Protein AF-A0A7C7KV93-F1 (afdb_monomer_lite)

Structure (mmCIF, N/CA/C/O backbone):
data_AF-A0A7C7KV93-F1
#
_entry.id   AF-A0A7C7KV93-F1
#
loop_
_atom_site.group_PDB
_atom_site.id
_atom_site.type_symbol
_atom_site.label_atom_id
_atom_site.label_alt_id
_atom_site.label_comp_id
_atom_site.label_asym_id
_atom_site.label_entity_id
_atom_site.label_seq_id
_atom_site.pdbx_PDB_ins_code
_atom_site.Cartn_x
_atom_site.Cartn_y
_atom_site.Cartn_z
_atom_site.occupancy
_atom_site.B_iso_or_equiv
_atom_site.auth_seq_id
_atom_site.auth_comp_id
_atom_site.auth_asym_id
_atom_site.auth_atom_id
_atom_site.pdbx_PDB_model_num
ATOM 1 N N . SER A 1 1 ? 153.728 17.431 -119.296 1.00 51.25 1 SER A N 1
ATOM 2 C CA . SER A 1 1 ? 154.091 18.858 -119.189 1.00 51.25 1 SER A CA 1
ATOM 3 C C . SER A 1 1 ? 154.817 19.424 -120.416 1.00 51.25 1 SER A C 1
ATOM 5 O O . SER A 1 1 ? 154.856 20.637 -120.533 1.00 51.25 1 SER A O 1
ATOM 7 N N . GLN A 1 2 ? 155.334 18.633 -121.373 1.00 44.97 2 GLN A N 1
ATOM 8 C CA . GLN A 1 2 ? 155.750 19.181 -122.684 1.00 44.97 2 GLN A CA 1
ATOM 9 C C . GLN A 1 2 ? 154.579 19.320 -123.686 1.00 44.97 2 GLN A C 1
ATOM 11 O O . GLN A 1 2 ? 154.542 20.300 -124.421 1.00 44.97 2 GLN A O 1
ATOM 16 N N . SER A 1 3 ? 153.574 18.426 -123.674 1.00 57.97 3 SER A N 1
ATOM 17 C CA . SER A 1 3 ? 152.451 18.476 -124.637 1.00 57.97 3 SER A CA 1
ATOM 18 C C . SER A 1 3 ? 151.425 19.587 -124.379 1.00 57.97 3 SER A C 1
ATOM 20 O O . SER A 1 3 ? 150.885 20.138 -125.330 1.00 57.97 3 SER A O 1
ATOM 22 N N . GLU A 1 4 ? 151.163 19.956 -123.121 1.00 62.19 4 GLU A N 1
ATOM 23 C CA . GLU A 1 4 ? 150.270 21.080 -122.787 1.00 62.19 4 GLU A CA 1
ATOM 24 C C . GLU A 1 4 ? 150.884 22.433 -123.159 1.00 62.19 4 GLU A C 1
ATOM 26 O O . GLU A 1 4 ? 150.181 23.312 -123.656 1.00 62.19 4 GLU A O 1
ATOM 31 N N . THR A 1 5 ? 152.200 22.592 -122.975 1.00 63.78 5 THR A N 1
ATOM 32 C CA . THR A 1 5 ? 152.932 23.784 -123.423 1.00 63.78 5 THR A CA 1
ATOM 33 C C . THR A 1 5 ? 152.937 23.858 -124.948 1.00 63.78 5 THR A C 1
ATOM 35 O O . THR A 1 5 ? 152.640 24.915 -125.492 1.00 63.78 5 THR A O 1
ATOM 38 N N . GLN A 1 6 ? 153.163 22.731 -125.640 1.00 60.72 6 GLN A N 1
ATOM 39 C CA . GLN A 1 6 ? 153.062 22.651 -127.101 1.00 60.72 6 GLN A CA 1
ATOM 40 C C . GLN A 1 6 ? 151.649 23.000 -127.591 1.00 60.72 6 GLN A C 1
ATOM 42 O O . GLN A 1 6 ? 151.513 23.813 -128.496 1.00 60.72 6 GLN A O 1
ATOM 47 N N . ARG A 1 7 ? 150.593 22.465 -126.957 1.00 64.19 7 ARG A N 1
ATOM 48 C CA . ARG A 1 7 ? 149.195 22.807 -127.272 1.00 64.19 7 ARG A CA 1
ATOM 49 C C . ARG A 1 7 ? 148.921 24.296 -127.117 1.00 64.19 7 ARG A C 1
ATOM 51 O O . ARG A 1 7 ? 148.354 24.883 -128.023 1.00 64.19 7 ARG A O 1
ATOM 58 N N . LYS A 1 8 ? 149.373 24.924 -126.024 1.00 66.50 8 LYS A N 1
ATOM 59 C CA . LYS A 1 8 ? 149.236 26.379 -125.842 1.00 66.50 8 LYS A CA 1
ATOM 60 C C . LYS A 1 8 ? 150.007 27.180 -126.892 1.00 66.50 8 LYS A C 1
ATOM 62 O O . LYS A 1 8 ? 149.506 28.204 -127.338 1.00 66.50 8 LYS A O 1
ATOM 67 N N . ILE A 1 9 ? 151.201 26.733 -127.288 1.00 63.94 9 ILE A N 1
ATOM 68 C CA . ILE A 1 9 ? 151.990 27.382 -128.346 1.00 63.94 9 ILE A CA 1
ATOM 69 C C . ILE A 1 9 ? 151.257 27.290 -129.690 1.00 63.94 9 ILE A C 1
ATOM 71 O O . ILE A 1 9 ? 151.090 28.315 -130.347 1.00 63.94 9 ILE A O 1
ATOM 75 N N . VAL A 1 10 ? 150.766 26.103 -130.062 1.00 67.06 10 VAL A N 1
ATOM 76 C CA . VAL A 1 10 ? 149.982 25.892 -131.291 1.00 67.06 10 VAL A CA 1
ATOM 77 C C . VAL A 1 10 ? 148.671 26.678 -131.245 1.00 67.06 10 VAL A C 1
ATOM 79 O O . VAL A 1 10 ? 148.291 27.274 -132.243 1.00 67.06 10 VAL A O 1
ATOM 82 N N . ASP A 1 11 ? 148.011 26.782 -130.090 1.00 65.81 11 ASP A N 1
ATOM 83 C CA . ASP A 1 11 ? 146.785 27.574 -129.951 1.00 65.81 11 ASP A CA 1
ATOM 84 C C . ASP A 1 11 ? 147.005 29.086 -130.080 1.00 65.81 11 ASP A C 1
ATOM 86 O O . ASP A 1 11 ? 146.104 29.782 -130.548 1.00 65.81 11 ASP A O 1
ATOM 90 N N . ILE A 1 12 ? 148.173 29.603 -129.678 1.00 66.25 12 ILE A N 1
ATOM 91 C CA . ILE A 1 12 ? 148.510 31.030 -129.808 1.00 66.25 12 ILE A CA 1
ATOM 92 C C . ILE A 1 12 ? 148.989 31.354 -131.226 1.00 66.25 12 ILE A C 1
ATOM 94 O O . ILE A 1 12 ? 148.558 32.351 -131.799 1.00 66.25 12 ILE A O 1
ATOM 98 N N . LEU A 1 13 ? 149.871 30.528 -131.796 1.00 62.47 13 LEU A N 1
ATOM 99 C CA . LEU A 1 13 ? 150.418 30.745 -133.140 1.00 62.47 13 LEU A CA 1
ATOM 100 C C . LEU A 1 13 ? 149.482 30.254 -134.254 1.00 62.47 13 LEU A C 1
ATOM 102 O O . LEU A 1 13 ? 149.715 30.575 -135.415 1.00 62.47 13 LEU A O 1
ATOM 106 N N . LYS A 1 14 ? 148.436 29.490 -133.903 1.00 60.50 14 LYS A N 1
ATOM 107 C CA . LYS A 1 14 ? 147.488 28.817 -134.812 1.00 60.50 14 LYS A CA 1
ATOM 108 C C . LYS A 1 14 ? 148.167 28.036 -135.940 1.00 60.50 14 LYS A C 1
ATOM 110 O O . LYS A 1 14 ? 147.605 27.872 -137.016 1.00 60.50 14 LYS A O 1
ATOM 115 N N . MET A 1 15 ? 149.379 27.558 -135.679 1.00 61.75 15 MET A N 1
ATOM 116 C CA . MET A 1 15 ? 150.217 26.818 -136.612 1.00 61.75 15 MET A CA 1
ATOM 117 C C . MET A 1 15 ? 151.045 25.810 -135.824 1.00 61.75 15 MET A C 1
ATOM 119 O O . MET A 1 15 ? 151.568 26.123 -134.750 1.00 61.75 15 MET A O 1
ATOM 123 N N . ASP A 1 16 ? 151.160 24.598 -136.351 1.00 64.25 16 ASP A N 1
ATOM 124 C CA . ASP A 1 16 ? 152.037 23.573 -135.809 1.00 64.25 16 ASP A CA 1
ATOM 125 C C . ASP A 1 16 ? 153.468 23.712 -136.372 1.00 64.25 16 ASP A C 1
ATOM 127 O O . ASP A 1 16 ? 153.755 24.516 -137.264 1.00 64.25 16 ASP A O 1
ATOM 131 N N . TYR A 1 17 ? 154.414 22.971 -135.789 1.00 63.56 17 TYR A N 1
ATOM 132 C CA . TYR A 1 17 ? 155.836 23.086 -136.133 1.00 63.56 17 TYR A CA 1
ATOM 133 C C . TYR A 1 17 ? 156.115 22.715 -137.598 1.00 63.56 17 TYR A C 1
ATOM 135 O O . TYR A 1 17 ? 156.949 23.356 -138.242 1.00 63.56 17 TYR A O 1
ATOM 143 N N . GLU A 1 18 ? 155.403 21.719 -138.137 1.00 60.81 18 GLU A N 1
ATOM 144 C CA . GLU A 1 18 ? 155.545 21.321 -139.538 1.00 60.81 18 GLU A CA 1
ATOM 145 C C . GLU A 1 18 ? 154.971 22.369 -140.497 1.00 60.81 18 GLU A C 1
ATOM 147 O O . GLU A 1 18 ? 155.613 22.685 -141.503 1.00 60.81 18 GLU A O 1
ATOM 152 N N . THR A 1 19 ? 153.822 22.969 -140.173 1.00 59.56 19 THR A N 1
ATOM 153 C CA . THR A 1 19 ? 153.239 24.047 -140.983 1.00 59.56 19 THR A CA 1
ATOM 154 C C . THR A 1 19 ? 154.104 25.307 -140.940 1.00 59.56 19 THR A C 1
ATOM 156 O O . THR A 1 19 ? 154.296 25.941 -141.975 1.00 59.56 19 THR A O 1
ATOM 159 N N . PHE A 1 20 ? 154.730 25.631 -139.801 1.00 66.44 20 PHE A N 1
ATOM 160 C CA . PHE A 1 20 ? 155.633 26.784 -139.680 1.00 66.44 20 PHE A CA 1
ATOM 161 C C . PHE A 1 20 ? 156.890 26.673 -140.565 1.00 66.44 20 PHE A C 1
ATOM 163 O O . PHE A 1 20 ? 157.268 27.650 -141.223 1.00 66.44 20 PHE A O 1
ATOM 170 N N . ILE A 1 21 ? 157.522 25.492 -140.623 1.00 61.66 21 ILE A N 1
ATOM 171 C CA . ILE A 1 21 ? 158.670 25.242 -141.516 1.00 61.66 21 ILE A CA 1
ATOM 172 C C . ILE A 1 21 ? 158.243 25.318 -142.987 1.00 61.66 21 ILE A C 1
ATOM 174 O O . ILE A 1 21 ? 158.972 25.872 -143.808 1.00 61.66 21 ILE A O 1
ATOM 178 N N . ALA A 1 22 ? 157.051 24.817 -143.320 1.00 56.72 22 ALA A N 1
ATOM 179 C CA . ALA A 1 22 ? 156.561 24.796 -144.694 1.00 56.72 22 ALA A CA 1
ATOM 180 C C . ALA A 1 22 ? 156.072 26.164 -145.213 1.00 56.72 22 ALA A C 1
ATOM 182 O O . ALA A 1 22 ? 156.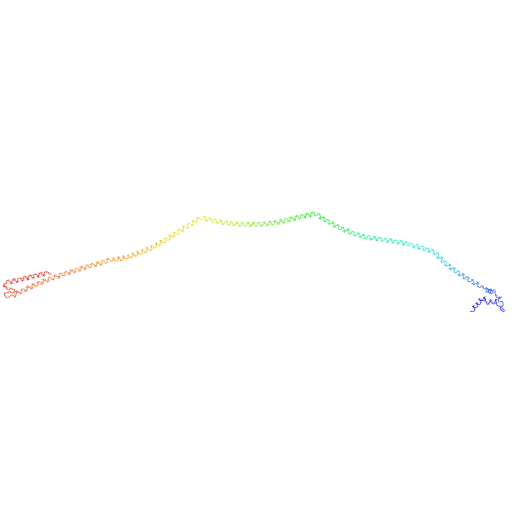078 26.369 -146.428 1.00 56.72 22 ALA A O 1
ATOM 183 N N . SER A 1 23 ? 155.646 27.092 -144.340 1.00 58.41 23 SER A N 1
ATOM 184 C CA . SER A 1 23 ? 154.997 28.345 -144.762 1.00 58.41 23 SER A CA 1
ATOM 185 C C . SER A 1 23 ? 155.761 29.640 -144.457 1.00 58.41 23 SER A C 1
ATOM 187 O O . SER A 1 23 ? 155.551 30.618 -145.172 1.00 58.41 23 SER A O 1
ATOM 189 N N . ALA A 1 24 ? 156.602 29.703 -143.414 1.00 58.97 24 ALA A N 1
ATOM 190 C CA . ALA A 1 24 ? 157.101 30.989 -142.897 1.00 58.97 24 ALA A CA 1
ATOM 191 C C . ALA A 1 24 ? 158.623 31.087 -142.670 1.00 58.97 24 ALA A C 1
ATOM 193 O O . ALA A 1 24 ? 159.131 32.202 -142.539 1.00 58.97 24 ALA A O 1
ATOM 194 N N . PHE A 1 25 ? 159.370 29.975 -142.631 1.00 56.88 25 PHE A N 1
ATOM 195 C CA . PHE A 1 25 ? 160.783 29.991 -142.225 1.00 56.88 25 PHE A CA 1
ATOM 196 C C . PHE A 1 25 ? 161.696 29.214 -143.189 1.00 56.88 25 PHE A C 1
ATOM 198 O O . PHE A 1 25 ? 161.622 27.995 -143.297 1.00 56.88 25 PHE A O 1
ATOM 205 N N . ILE A 1 26 ? 162.593 29.925 -143.883 1.00 53.59 26 ILE A N 1
ATOM 206 C CA . ILE A 1 26 ? 163.478 29.361 -144.917 1.00 53.59 26 ILE A CA 1
ATOM 207 C C . ILE A 1 26 ? 164.856 29.031 -144.313 1.00 53.59 26 ILE A C 1
ATOM 209 O O . ILE A 1 26 ? 165.652 29.932 -144.046 1.00 53.59 26 ILE A O 1
ATOM 213 N N . LEU A 1 27 ? 165.169 27.739 -144.136 1.00 56.03 27 LEU A N 1
ATOM 214 C CA . LEU A 1 27 ? 166.517 27.250 -143.794 1.00 56.03 27 LEU A CA 1
ATOM 215 C C . LEU A 1 27 ? 167.358 26.980 -145.058 1.00 56.03 27 LEU A C 1
ATOM 217 O O . LEU A 1 27 ? 166.878 26.380 -146.023 1.00 56.03 27 LEU A O 1
ATOM 221 N N . GLN A 1 28 ? 168.646 27.350 -145.033 1.00 43.84 28 GLN A N 1
ATOM 222 C CA . GLN A 1 28 ? 169.591 27.063 -146.123 1.00 43.84 28 GLN A CA 1
ATOM 223 C C . GLN A 1 28 ? 169.655 25.554 -146.424 1.00 43.84 28 GLN A C 1
ATOM 225 O O . GLN A 1 28 ? 170.051 24.754 -145.580 1.00 43.84 28 GLN A O 1
ATOM 230 N N . GLY A 1 29 ? 169.267 25.177 -147.649 1.00 55.75 29 GLY A N 1
ATOM 231 C CA . GLY A 1 29 ? 169.298 23.799 -148.154 1.00 55.75 29 GLY A CA 1
ATOM 232 C C . GLY A 1 29 ? 167.970 23.030 -148.108 1.00 55.75 29 GLY A C 1
ATOM 233 O O . GLY A 1 29 ? 167.945 21.879 -148.538 1.00 55.75 29 GLY A O 1
ATOM 234 N N . ARG A 1 30 ? 166.867 23.628 -147.627 1.00 54.91 30 ARG A N 1
ATOM 235 C CA . ARG A 1 30 ? 165.538 22.979 -147.560 1.00 54.91 30 ARG A CA 1
ATOM 236 C C . ARG A 1 30 ? 164.381 23.918 -147.938 1.00 54.91 30 ARG A C 1
ATOM 238 O O . ARG A 1 30 ? 163.443 24.086 -147.174 1.00 54.91 30 ARG A O 1
ATOM 245 N N . ALA A 1 31 ? 164.434 24.525 -149.123 1.00 51.25 31 ALA A N 1
ATOM 246 C CA . ALA A 1 31 ? 163.322 25.336 -149.643 1.00 51.25 31 ALA A CA 1
ATOM 247 C C . ALA A 1 31 ? 162.201 24.502 -150.315 1.00 51.25 31 ALA A C 1
ATOM 249 O O . ALA A 1 31 ? 161.123 25.026 -150.572 1.00 51.25 31 ALA A O 1
ATOM 250 N N . ASP A 1 32 ? 162.429 23.205 -150.567 1.00 53.84 32 ASP A N 1
ATOM 251 C CA . ASP A 1 32 ? 161.562 22.366 -151.417 1.00 53.84 32 ASP A CA 1
ATOM 252 C C . ASP A 1 32 ? 160.612 21.417 -150.648 1.00 53.84 32 ASP A C 1
ATOM 254 O O . ASP A 1 32 ? 160.052 20.482 -151.231 1.00 53.84 32 ASP A O 1
ATOM 258 N N . GLU A 1 33 ? 160.424 21.599 -149.334 1.00 59.78 33 GLU A N 1
ATOM 259 C CA . GLU A 1 33 ? 159.658 20.650 -148.501 1.00 59.78 33 GLU A CA 1
ATOM 260 C C . GLU A 1 33 ? 158.148 20.644 -148.819 1.00 59.78 33 GLU A C 1
ATOM 262 O O . GLU A 1 33 ? 157.515 19.587 -148.807 1.00 59.78 33 GLU A O 1
ATOM 267 N N . PHE A 1 34 ? 157.581 21.781 -149.240 1.00 56.81 34 PHE A N 1
ATOM 268 C CA . PHE A 1 34 ? 156.182 21.874 -149.685 1.00 56.81 34 PHE A CA 1
ATOM 269 C C . PHE A 1 34 ? 155.914 21.085 -150.983 1.00 56.81 34 PHE A C 1
ATOM 271 O O . PHE A 1 34 ? 154.837 20.522 -151.191 1.00 56.81 34 PHE A O 1
ATOM 278 N N . THR A 1 35 ? 156.912 20.987 -151.863 1.00 58.47 35 THR A N 1
ATOM 279 C CA . THR A 1 35 ? 156.774 20.404 -153.206 1.00 58.47 35 THR A CA 1
ATOM 280 C C . THR A 1 35 ? 156.885 18.877 -153.210 1.00 58.47 35 THR A C 1
ATOM 282 O O . THR A 1 35 ? 156.415 18.233 -154.152 1.00 58.47 35 THR A O 1
ATOM 285 N N . ARG A 1 36 ? 157.466 18.283 -152.155 1.00 55.97 36 ARG A N 1
ATOM 286 C CA . ARG A 1 36 ? 157.675 16.829 -152.009 1.00 55.97 36 ARG A CA 1
ATOM 287 C C . ARG A 1 36 ? 156.546 16.079 -151.297 1.00 55.97 36 ARG A C 1
ATOM 289 O O . ARG A 1 36 ? 156.430 14.876 -151.512 1.00 55.97 36 ARG A O 1
ATOM 296 N N . LYS A 1 37 ? 155.714 16.751 -150.494 1.00 58.47 37 LYS A N 1
ATOM 297 C CA . LYS A 1 37 ? 154.623 16.097 -149.744 1.00 58.47 37 LYS A CA 1
ATOM 298 C C . LYS A 1 37 ? 153.500 15.593 -150.665 1.00 58.47 37 LYS A C 1
ATOM 300 O O . LYS A 1 37 ? 153.216 16.213 -151.704 1.00 58.47 37 LYS A O 1
ATOM 305 N N . ALA A 1 38 ? 152.891 14.459 -150.302 1.00 57.69 38 ALA A N 1
ATOM 306 C CA . ALA A 1 38 ? 151.893 13.750 -151.108 1.00 57.69 38 ALA A CA 1
ATOM 307 C C . ALA A 1 38 ? 150.559 14.534 -151.201 1.00 57.69 38 ALA A C 1
ATOM 309 O O . ALA A 1 38 ? 150.267 15.354 -150.330 1.00 57.69 38 ALA A O 1
ATOM 310 N N . PRO A 1 39 ? 149.708 14.315 -152.227 1.00 57.53 39 PRO A N 1
ATOM 311 C CA . PRO A 1 39 ? 148.481 15.101 -152.424 1.00 57.53 39 PRO A CA 1
ATOM 312 C C . PRO A 1 39 ? 147.502 15.096 -151.234 1.00 57.53 39 PRO A C 1
ATOM 314 O O . PRO A 1 39 ? 146.795 16.081 -151.038 1.00 57.53 39 PRO A O 1
ATOM 317 N N . GLY A 1 40 ? 147.462 14.011 -150.448 1.00 61.94 40 GLY A N 1
ATOM 318 C CA . GLY A 1 40 ? 146.656 13.912 -149.222 1.00 61.94 40 GLY A CA 1
ATOM 319 C C . GLY A 1 40 ? 147.182 14.808 -148.100 1.00 61.94 40 GLY A C 1
ATOM 320 O O . GLY A 1 40 ? 146.430 15.623 -147.576 1.00 61.94 40 GLY A O 1
ATOM 321 N N . GLU A 1 41 ? 148.491 14.756 -147.844 1.00 63.50 41 GLU A N 1
ATOM 322 C CA . GLU A 1 41 ? 149.176 15.566 -146.824 1.00 63.50 41 GLU A CA 1
ATOM 323 C C . GLU A 1 41 ? 149.119 17.067 -147.151 1.00 63.50 41 GLU A C 1
ATOM 325 O O . GLU A 1 41 ? 149.014 17.901 -146.260 1.00 63.50 41 GLU A O 1
ATOM 330 N N . ARG A 1 42 ? 149.102 17.450 -148.439 1.00 57.38 42 ARG A N 1
ATOM 331 C CA . ARG A 1 42 ? 148.841 18.852 -148.828 1.00 57.38 42 ARG A CA 1
ATOM 332 C C . ARG A 1 42 ? 147.421 19.297 -148.504 1.00 57.38 42 ARG A C 1
ATOM 334 O O . ARG A 1 42 ? 147.218 20.466 -148.194 1.00 57.38 42 ARG A O 1
ATOM 341 N N . LYS A 1 43 ? 146.439 18.399 -148.622 1.00 60.69 43 LYS A N 1
ATOM 342 C CA . LYS A 1 43 ? 145.039 18.689 -148.289 1.00 60.69 43 LYS A CA 1
ATOM 343 C C . LYS A 1 43 ? 144.847 18.825 -146.781 1.00 60.69 43 LYS A C 1
ATOM 345 O O . LYS A 1 43 ? 144.069 19.678 -146.377 1.00 60.69 43 LYS A O 1
ATOM 350 N N . GLU A 1 44 ? 145.567 18.034 -145.988 1.00 62.53 44 GLU A N 1
ATOM 351 C CA . GLU A 1 44 ? 145.590 18.147 -144.524 1.00 62.53 44 GLU A CA 1
ATOM 352 C C . GLU A 1 44 ? 146.226 19.463 -144.076 1.00 62.53 44 GLU A C 1
ATOM 354 O O . GLU A 1 44 ? 145.539 20.251 -143.435 1.00 62.53 44 GLU A O 1
ATOM 359 N N . VAL A 1 45 ? 147.439 19.787 -144.542 1.00 60.25 45 VAL A N 1
ATOM 360 C CA . VAL A 1 45 ? 148.094 21.071 -144.217 1.00 60.25 45 VAL A CA 1
ATOM 361 C C . VAL A 1 45 ? 147.240 22.270 -144.675 1.00 60.25 45 VAL A C 1
ATOM 363 O O . VAL A 1 45 ? 147.143 23.271 -143.973 1.00 60.25 45 VAL A O 1
ATOM 366 N N . LEU A 1 46 ? 146.543 22.186 -145.819 1.00 59.22 46 LEU A N 1
ATOM 367 C CA . LEU A 1 46 ? 145.586 23.224 -146.248 1.00 59.22 46 LEU A CA 1
ATOM 368 C C . LEU A 1 46 ? 144.309 23.273 -145.393 1.00 59.22 46 LEU A C 1
ATOM 370 O O . LEU A 1 46 ? 143.771 24.359 -145.192 1.00 59.22 46 LEU A O 1
ATOM 374 N N . SER A 1 47 ? 143.805 22.135 -144.911 1.00 61.41 47 SER A N 1
ATOM 375 C CA . SER A 1 47 ? 142.625 22.065 -144.039 1.00 61.41 47 SER A CA 1
ATOM 376 C C . SER A 1 47 ? 142.920 22.623 -142.642 1.00 61.41 47 SER A C 1
ATOM 378 O O . SER A 1 47 ? 142.050 23.275 -142.057 1.00 61.41 47 SER A O 1
ATOM 380 N N . GLU A 1 48 ? 144.151 22.432 -142.156 1.00 60.59 48 GLU A N 1
ATOM 381 C CA . GLU A 1 48 ? 144.678 23.029 -140.924 1.00 60.59 48 GLU A CA 1
ATOM 382 C C . GLU A 1 48 ? 144.903 24.540 -141.078 1.00 60.59 48 GLU A C 1
ATOM 384 O O . GLU A 1 48 ? 144.408 25.310 -140.257 1.00 60.59 48 GLU A O 1
ATOM 389 N N . ILE A 1 49 ? 145.535 25.001 -142.170 1.00 60.88 49 ILE A N 1
ATOM 390 C CA . ILE A 1 49 ? 145.723 26.443 -142.440 1.00 60.88 49 ILE A CA 1
ATOM 391 C C . ILE A 1 49 ? 144.376 27.175 -142.613 1.00 60.88 49 ILE A C 1
ATOM 393 O O . ILE A 1 49 ? 144.249 28.334 -142.219 1.00 60.88 49 ILE A O 1
ATOM 397 N N . LEU A 1 50 ? 143.359 26.524 -143.196 1.00 60.41 50 LEU A N 1
ATOM 398 C CA . LEU A 1 50 ? 142.022 27.104 -143.411 1.00 60.41 50 LEU A CA 1
ATOM 399 C C . LEU A 1 50 ? 141.061 26.929 -142.219 1.00 60.41 50 LEU A C 1
ATOM 401 O O . LEU A 1 50 ? 139.931 27.415 -142.289 1.00 60.41 50 LEU A O 1
ATOM 405 N N . GLY A 1 51 ? 141.472 26.259 -141.134 1.00 60.12 51 GLY A N 1
ATOM 406 C CA . GLY A 1 51 ? 140.673 26.129 -139.909 1.00 60.12 51 GLY A CA 1
ATOM 407 C C . GLY A 1 51 ? 139.345 25.378 -140.082 1.00 60.12 51 GLY A C 1
ATOM 408 O O . GLY A 1 51 ? 138.357 25.703 -139.419 1.00 60.12 51 GLY A O 1
ATOM 409 N N . LEU A 1 52 ? 139.286 24.387 -140.980 1.00 64.56 52 LEU A N 1
ATOM 410 C CA . LEU A 1 52 ? 138.040 23.676 -141.308 1.00 64.56 52 LEU A CA 1
ATOM 411 C C . LEU A 1 52 ? 137.573 22.690 -140.216 1.00 64.56 52 LEU A C 1
ATOM 413 O O . LEU A 1 52 ? 136.410 22.282 -140.224 1.00 64.56 52 LEU A O 1
ATOM 417 N N . GLU A 1 53 ? 138.423 22.368 -139.236 1.00 63.47 53 GLU A N 1
ATOM 418 C CA . GLU A 1 53 ? 138.085 21.528 -138.072 1.00 63.47 53 GLU A CA 1
ATOM 419 C C . GLU A 1 53 ? 136.954 22.123 -137.210 1.00 63.47 53 GLU A C 1
ATOM 421 O O . GLU A 1 53 ? 136.129 21.392 -136.657 1.00 63.47 53 GLU A O 1
ATOM 426 N N . HIS A 1 54 ? 136.843 23.457 -137.152 1.00 63.81 54 HIS A N 1
ATOM 427 C CA . HIS A 1 54 ? 135.799 24.143 -136.381 1.00 63.81 54 HIS A CA 1
ATOM 428 C C . HIS A 1 54 ? 134.383 23.831 -136.900 1.00 63.81 54 HIS A C 1
ATOM 430 O O . HIS A 1 54 ? 133.431 23.740 -136.123 1.00 63.81 54 HIS A O 1
ATOM 436 N N . TYR A 1 55 ? 134.233 23.596 -138.208 1.00 68.12 55 TYR A N 1
ATOM 437 C CA . TYR A 1 55 ? 132.939 23.266 -138.809 1.00 68.12 55 TYR A CA 1
ATOM 438 C C . TYR A 1 55 ? 132.485 21.834 -138.495 1.00 68.12 55 TYR A C 1
ATOM 440 O O . TYR A 1 55 ? 131.281 21.593 -138.398 1.00 68.12 55 TYR A O 1
ATOM 448 N N . GLN A 1 56 ? 133.413 20.892 -138.288 1.00 65.62 56 GLN A N 1
ATOM 449 C CA . GLN A 1 56 ? 133.065 19.543 -137.824 1.00 65.62 56 GLN A CA 1
ATOM 450 C C . GLN A 1 56 ? 132.566 19.563 -136.374 1.00 65.62 56 GLN A C 1
ATOM 452 O O . GLN A 1 56 ? 131.524 18.976 -136.090 1.00 65.62 56 GLN A O 1
ATOM 457 N N . GLN A 1 57 ? 133.227 20.315 -135.488 1.00 71.75 57 GLN A N 1
ATOM 458 C CA . GLN A 1 57 ? 132.794 20.467 -134.091 1.00 71.75 57 GLN A CA 1
ATOM 459 C C . GLN A 1 57 ? 131.421 21.145 -133.974 1.00 71.75 57 GLN A C 1
ATOM 461 O O . GLN A 1 57 ? 130.567 20.701 -133.206 1.00 71.75 57 GLN A O 1
ATOM 466 N N . LEU A 1 58 ? 131.165 22.189 -134.773 1.00 72.81 58 LEU A N 1
ATOM 467 C CA . LEU A 1 58 ? 129.847 22.834 -134.830 1.00 72.81 58 LEU A CA 1
ATOM 468 C C . LEU A 1 58 ? 128.748 21.873 -135.317 1.00 72.81 58 LEU A C 1
ATOM 470 O O . LEU A 1 58 ? 127.622 21.935 -134.825 1.00 72.81 58 LEU A O 1
ATOM 474 N N . ALA A 1 59 ? 129.059 20.963 -136.246 1.00 73.00 59 ALA A N 1
ATOM 475 C CA . ALA A 1 59 ? 128.111 19.956 -136.723 1.00 73.00 59 ALA A CA 1
ATOM 476 C C . ALA A 1 59 ? 127.803 18.878 -135.667 1.00 73.00 59 ALA A C 1
ATOM 478 O O . ALA A 1 59 ? 126.661 18.420 -135.576 1.00 73.00 59 ALA A O 1
ATOM 479 N N . GLU A 1 60 ? 128.789 18.485 -134.857 1.00 75.56 60 GLU A N 1
ATOM 480 C CA . GLU A 1 60 ? 128.587 17.568 -133.727 1.00 75.56 60 GLU A CA 1
ATOM 481 C C . GLU A 1 60 ? 127.727 18.208 -132.632 1.00 75.56 60 GLU A C 1
ATOM 483 O O . GLU A 1 60 ? 126.709 17.626 -132.256 1.00 75.56 60 GLU A O 1
ATOM 488 N N . LEU A 1 61 ? 128.039 19.444 -132.221 1.00 74.25 61 LEU A N 1
ATOM 489 C CA . LEU A 1 61 ? 127.224 20.209 -131.267 1.00 74.25 61 LEU A CA 1
ATOM 490 C C . LEU A 1 61 ? 125.782 20.391 -131.759 1.00 74.25 61 LEU A C 1
ATOM 492 O O . LEU A 1 61 ? 124.836 20.229 -130.989 1.00 74.25 61 LEU A O 1
ATOM 496 N N . ALA A 1 62 ? 125.589 20.677 -133.050 1.00 73.69 62 ALA A N 1
ATOM 497 C CA . ALA A 1 62 ? 124.256 20.792 -133.636 1.00 73.69 62 ALA A CA 1
ATOM 498 C C . ALA A 1 62 ? 123.475 19.466 -133.580 1.00 73.69 62 ALA A C 1
ATOM 500 O O . ALA A 1 62 ? 122.281 19.476 -133.275 1.00 73.69 62 ALA A O 1
ATOM 501 N N . ARG A 1 63 ? 124.129 18.320 -133.825 1.00 76.06 63 ARG A N 1
ATOM 502 C CA . ARG A 1 63 ? 123.503 16.989 -133.697 1.00 76.06 63 ARG A CA 1
ATOM 503 C C . ARG A 1 63 ? 123.177 16.639 -132.250 1.00 76.06 63 ARG A C 1
ATOM 505 O O . ARG A 1 63 ? 122.147 16.020 -131.993 1.00 76.06 63 ARG A O 1
ATOM 512 N N . GLU A 1 64 ? 124.029 17.028 -131.312 1.00 77.69 64 GLU A N 1
ATOM 513 C CA . GLU A 1 64 ? 123.821 16.771 -129.889 1.00 77.69 64 GLU A CA 1
ATOM 514 C C . GLU A 1 64 ? 122.667 17.618 -129.334 1.00 77.69 64 GLU A C 1
ATOM 516 O O . GLU A 1 64 ? 121.761 17.073 -128.701 1.00 77.69 64 GLU A O 1
ATOM 521 N N . HIS A 1 65 ? 122.591 18.903 -129.701 1.00 75.94 65 HIS A N 1
ATOM 522 C CA . HIS A 1 65 ? 121.422 19.748 -129.433 1.00 75.94 65 HIS A CA 1
ATOM 523 C C . HIS A 1 65 ? 120.152 19.219 -130.105 1.00 75.94 65 HIS A C 1
ATOM 525 O O . HIS A 1 65 ? 119.101 19.175 -129.469 1.00 75.94 65 HIS A O 1
ATOM 531 N N . GLN A 1 66 ? 120.231 18.758 -131.358 1.00 81.00 66 GLN A N 1
ATOM 532 C CA . GLN A 1 66 ? 119.093 18.133 -132.037 1.00 81.00 66 GLN A CA 1
ATOM 533 C C . GLN A 1 66 ? 118.594 16.905 -131.265 1.00 81.00 66 GLN A C 1
ATOM 535 O O . GLN A 1 66 ? 117.386 16.722 -131.116 1.00 81.00 66 GLN A O 1
ATOM 540 N N . ARG A 1 67 ? 119.507 16.072 -130.753 1.00 80.31 67 ARG A N 1
ATOM 541 C CA . ARG A 1 67 ? 119.165 14.875 -129.980 1.00 80.31 67 ARG A CA 1
ATOM 542 C C . ARG A 1 67 ? 118.540 15.225 -128.629 1.00 80.31 67 ARG A C 1
ATOM 544 O O . ARG A 1 67 ? 117.511 14.649 -128.294 1.00 80.31 67 ARG A O 1
ATOM 551 N N . GLN A 1 68 ? 119.094 16.199 -127.907 1.00 82.44 68 GLN A N 1
ATOM 552 C CA . GLN A 1 68 ? 118.527 16.694 -126.647 1.00 82.44 68 GLN A CA 1
ATOM 553 C C . GLN A 1 68 ? 117.138 17.312 -126.848 1.00 82.44 68 GLN A C 1
ATOM 555 O O . GLN A 1 68 ? 116.207 16.987 -126.117 1.00 82.44 68 GLN A O 1
ATOM 560 N N . CYS A 1 69 ? 116.958 18.150 -127.875 1.00 78.44 69 CYS A N 1
ATOM 561 C CA . CYS A 1 69 ? 115.646 18.690 -128.222 1.00 78.44 69 CYS A CA 1
ATOM 562 C C . CYS A 1 69 ? 114.660 17.573 -128.590 1.00 78.44 69 CYS A C 1
ATOM 564 O O . CYS A 1 69 ? 113.516 17.617 -128.149 1.00 78.44 69 CYS A O 1
ATOM 566 N N . ALA A 1 70 ? 115.090 16.550 -129.336 1.00 80.00 70 ALA A N 1
ATOM 567 C CA . ALA A 1 70 ? 114.239 15.412 -129.682 1.00 80.00 70 ALA A CA 1
ATOM 568 C C . ALA A 1 70 ? 113.843 14.563 -128.459 1.00 80.00 70 ALA A C 1
ATOM 570 O O . ALA A 1 70 ? 112.714 14.079 -128.389 1.00 80.00 70 ALA A O 1
ATOM 571 N N . GLU A 1 71 ? 114.735 14.384 -127.482 1.00 83.88 71 GLU A N 1
ATOM 572 C CA . GLU A 1 71 ? 114.422 13.696 -126.223 1.00 83.88 71 GLU A CA 1
ATOM 573 C C . GLU A 1 71 ? 113.450 14.504 -125.354 1.00 83.88 71 GLU A C 1
ATOM 575 O O . GLU A 1 71 ? 112.476 13.935 -124.859 1.00 83.88 71 GLU A O 1
ATOM 580 N N . SER A 1 72 ? 113.647 15.821 -125.241 1.00 80.38 72 SER A N 1
ATOM 581 C CA . SER A 1 72 ? 112.723 16.724 -124.542 1.00 80.38 72 SER A CA 1
ATOM 582 C C . SER A 1 72 ? 111.341 16.752 -125.193 1.00 80.38 72 SER A C 1
ATOM 584 O O . SER A 1 72 ? 110.337 16.680 -124.489 1.00 80.38 72 SER A O 1
ATOM 586 N N . VAL A 1 73 ? 111.272 16.779 -126.530 1.00 83.62 73 VAL A N 1
ATOM 587 C CA . VAL A 1 73 ? 110.003 16.674 -127.270 1.00 83.62 73 VAL A CA 1
ATOM 588 C C . VAL A 1 73 ? 109.306 15.355 -126.941 1.00 83.62 73 VAL A C 1
ATOM 590 O O . VAL A 1 73 ? 108.147 15.374 -126.557 1.00 83.62 73 VAL A O 1
ATOM 593 N N . ARG A 1 74 ? 110.017 14.219 -126.954 1.00 84.88 74 ARG A N 1
ATOM 594 C CA . ARG A 1 74 ? 109.438 12.912 -126.585 1.00 84.88 74 ARG A CA 1
ATOM 595 C C . ARG A 1 74 ? 109.022 12.795 -125.115 1.00 84.88 74 ARG A C 1
ATOM 597 O O . ARG A 1 74 ? 108.227 11.916 -124.779 1.00 84.88 74 ARG A O 1
ATOM 604 N N . ALA A 1 75 ? 109.631 13.559 -124.210 1.00 85.31 75 ALA A N 1
ATOM 605 C CA . ALA A 1 75 ? 109.234 13.600 -122.803 1.00 85.31 75 ALA A CA 1
ATOM 606 C C . ALA A 1 75 ? 107.949 14.420 -122.634 1.00 85.31 75 ALA A C 1
ATOM 608 O O . ALA A 1 75 ? 106.987 13.919 -122.061 1.00 85.31 75 ALA A O 1
ATOM 609 N N . LEU A 1 76 ? 107.904 15.612 -123.236 1.00 82.31 76 LEU A N 1
ATOM 610 C CA . LEU A 1 76 ? 106.718 16.467 -123.249 1.00 82.31 76 LEU A CA 1
ATOM 611 C C . LEU A 1 76 ? 105.541 15.798 -123.967 1.00 82.31 76 LEU A C 1
ATOM 613 O O . LEU A 1 76 ? 104.429 15.848 -123.468 1.00 82.31 76 LEU A O 1
ATOM 617 N N . GLU A 1 77 ? 105.769 15.103 -125.083 1.00 86.81 77 GLU A N 1
ATOM 618 C CA . GLU A 1 77 ? 104.728 14.327 -125.772 1.00 86.81 77 GLU A CA 1
ATOM 619 C C . GLU A 1 77 ? 104.156 13.209 -124.886 1.00 86.81 77 GLU A C 1
ATOM 621 O O . GLU A 1 77 ? 102.965 12.922 -124.962 1.00 86.81 77 GLU A O 1
ATOM 626 N N . ARG A 1 78 ? 104.972 12.595 -124.014 1.00 84.56 78 ARG A N 1
ATOM 627 C CA . ARG A 1 78 ? 104.498 11.596 -123.042 1.00 84.56 78 ARG A CA 1
ATOM 628 C C . ARG A 1 78 ? 103.695 12.224 -121.907 1.00 84.56 78 ARG A C 1
ATOM 630 O O . ARG A 1 78 ? 102.674 11.661 -121.534 1.00 84.56 78 ARG A O 1
ATOM 637 N N . GLU A 1 79 ? 104.134 13.363 -121.377 1.00 83.62 79 GLU A N 1
ATOM 638 C CA . GLU A 1 79 ? 103.377 14.106 -120.360 1.00 83.62 79 GLU A CA 1
ATOM 639 C C . GLU A 1 79 ? 102.044 14.610 -120.919 1.00 83.62 79 GLU A C 1
ATOM 641 O O . GLU A 1 79 ? 101.012 14.454 -120.276 1.00 83.62 79 GLU A O 1
ATOM 646 N N . VAL A 1 80 ? 102.041 15.136 -122.148 1.00 82.12 80 VAL A N 1
ATOM 647 C CA . VAL A 1 80 ? 100.814 15.530 -122.850 1.00 82.12 80 VAL A CA 1
ATOM 648 C C . VAL A 1 80 ? 99.907 14.321 -123.049 1.00 82.12 80 VAL A C 1
ATOM 650 O O . VAL A 1 80 ? 98.732 14.416 -122.730 1.00 82.12 80 VAL A O 1
ATOM 653 N N . ALA A 1 81 ? 100.435 13.165 -123.467 1.00 83.50 81 ALA A N 1
ATOM 654 C CA . ALA A 1 81 ? 99.629 11.954 -123.612 1.00 83.50 81 ALA A CA 1
ATOM 655 C C . ALA A 1 81 ? 99.011 11.476 -122.282 1.00 83.50 81 ALA A C 1
ATOM 657 O O . ALA A 1 81 ? 97.864 11.042 -122.274 1.00 83.50 81 ALA A O 1
ATOM 658 N N . GLN A 1 82 ? 99.734 11.582 -121.161 1.00 83.44 82 GLN A N 1
ATOM 659 C CA . GLN A 1 82 ? 99.203 11.260 -119.828 1.00 83.44 82 GLN A CA 1
ATOM 660 C C . GLN A 1 82 ? 98.117 12.247 -119.392 1.00 83.44 82 GLN A C 1
ATOM 662 O O . GLN A 1 82 ? 97.069 11.836 -118.901 1.00 83.44 82 GLN A O 1
ATOM 667 N N . ILE A 1 83 ? 98.340 13.545 -119.610 1.00 78.62 83 ILE A N 1
ATOM 668 C CA . ILE A 1 83 ? 97.349 14.586 -119.321 1.00 78.62 83 ILE A CA 1
ATOM 669 C C . ILE A 1 83 ? 96.111 14.398 -120.207 1.00 78.62 83 ILE A C 1
ATOM 671 O O . ILE A 1 83 ? 94.993 14.516 -119.716 1.00 78.62 83 ILE A O 1
ATOM 675 N N . ASP A 1 84 ? 96.281 14.060 -121.484 1.00 82.44 84 ASP A N 1
ATOM 676 C CA . ASP A 1 84 ? 95.179 13.784 -122.408 1.00 82.44 84 ASP A CA 1
ATOM 677 C C . ASP A 1 84 ? 94.394 12.525 -122.001 1.00 82.44 84 ASP A C 1
ATOM 679 O O . ASP A 1 84 ? 93.166 12.516 -122.100 1.00 82.44 84 ASP A O 1
ATOM 683 N N . GLU A 1 85 ? 95.062 11.487 -121.484 1.00 81.81 85 GLU A N 1
ATOM 684 C CA . GLU A 1 85 ? 94.418 10.292 -120.920 1.00 81.81 85 GLU A CA 1
ATOM 685 C C . GLU A 1 85 ? 93.596 10.643 -119.663 1.00 81.81 85 GLU A C 1
ATOM 687 O O . GLU A 1 85 ? 92.416 10.294 -119.568 1.00 81.81 85 GLU A O 1
ATOM 692 N N . GLU A 1 86 ? 94.152 11.432 -118.739 1.00 78.94 86 GLU A N 1
ATOM 693 C CA . GLU A 1 86 ? 93.438 11.923 -117.550 1.00 78.94 86 GLU A CA 1
ATOM 694 C C . GLU A 1 86 ? 92.271 12.867 -117.898 1.00 78.94 86 GLU A C 1
ATOM 696 O O . GLU A 1 86 ? 91.197 12.788 -117.290 1.00 78.94 86 GLU A O 1
ATOM 701 N N . ILE A 1 87 ? 92.431 13.723 -118.914 1.00 76.94 87 ILE A N 1
ATOM 702 C CA . ILE A 1 87 ? 91.350 14.553 -119.464 1.00 76.94 87 ILE A CA 1
ATOM 703 C C . ILE A 1 87 ? 90.282 13.669 -120.119 1.00 76.94 87 ILE A C 1
ATOM 705 O O . ILE A 1 87 ? 89.092 13.962 -119.977 1.00 76.94 87 ILE A O 1
ATOM 709 N N . GLY A 1 88 ? 90.661 12.564 -120.767 1.00 79.88 88 GLY A N 1
ATOM 710 C CA . GLY A 1 88 ? 89.728 11.551 -121.266 1.00 79.88 88 GLY A CA 1
ATOM 711 C C . GLY A 1 88 ? 88.817 11.009 -120.156 1.00 79.88 88 GLY A C 1
ATOM 712 O O . GLY A 1 88 ? 87.592 10.946 -120.320 1.00 79.88 88 GLY A O 1
ATOM 713 N N . HIS A 1 89 ? 89.390 10.737 -118.979 1.00 81.50 89 HIS A N 1
ATOM 714 C CA . HIS A 1 89 ? 88.657 10.283 -117.790 1.00 81.50 89 HIS A CA 1
ATOM 715 C C . HIS A 1 89 ? 87.822 11.370 -117.095 1.00 81.50 89 HIS A C 1
ATOM 717 O O . HIS A 1 89 ? 86.965 11.043 -116.271 1.00 81.50 89 HIS A O 1
ATOM 723 N N . ARG A 1 90 ? 87.988 12.658 -117.429 1.00 80.50 90 ARG A N 1
ATOM 724 C CA . ARG A 1 90 ? 87.178 13.754 -116.861 1.00 80.50 90 ARG A CA 1
ATOM 725 C C . ARG A 1 90 ? 85.681 13.498 -117.017 1.00 80.50 90 ARG A C 1
ATOM 727 O O . ARG A 1 90 ? 84.920 13.696 -116.074 1.00 80.50 90 ARG A O 1
ATOM 734 N N . SER A 1 91 ? 85.270 13.013 -118.187 1.00 78.25 91 SER A N 1
ATOM 735 C CA . SER A 1 91 ? 83.868 12.686 -118.467 1.00 78.25 91 SER A CA 1
ATOM 736 C C . SER A 1 91 ? 83.335 11.552 -117.576 1.00 78.25 91 SER A C 1
ATOM 738 O O . SER A 1 91 ? 82.192 11.608 -117.117 1.00 78.25 91 SER A O 1
ATOM 740 N N . GLU A 1 92 ? 84.172 10.559 -117.257 1.00 81.50 92 GLU A N 1
ATOM 741 C CA . GLU A 1 92 ? 83.836 9.452 -116.359 1.00 81.50 92 GLU A CA 1
ATOM 742 C C . GLU A 1 92 ? 83.738 9.911 -114.900 1.00 81.50 92 GLU A C 1
ATOM 744 O O . GLU A 1 92 ? 82.810 9.512 -114.192 1.00 81.50 92 GLU A O 1
ATOM 749 N N . TYR A 1 93 ? 84.654 10.773 -114.444 1.00 80.62 93 TYR A N 1
ATOM 750 C CA . TYR A 1 93 ? 84.612 11.349 -113.097 1.00 80.62 93 TYR A CA 1
ATOM 751 C C . TYR A 1 93 ? 83.408 12.272 -112.904 1.00 80.62 93 TYR A C 1
ATOM 753 O O . TYR A 1 93 ? 82.699 12.130 -111.909 1.00 80.62 93 TYR A O 1
ATOM 761 N N . GLU A 1 94 ? 83.108 13.136 -113.878 1.00 83.56 94 GLU A N 1
ATOM 762 C CA . GLU A 1 94 ? 81.893 13.960 -113.872 1.00 83.56 94 GLU A CA 1
ATOM 763 C C . GLU A 1 94 ? 80.627 13.081 -113.879 1.00 83.56 94 GLU A C 1
ATOM 765 O O . GLU A 1 94 ? 79.639 13.394 -113.210 1.00 83.56 94 GLU A O 1
ATOM 770 N N . GLY A 1 95 ? 80.654 11.941 -114.580 1.00 85.44 95 GLY A N 1
ATOM 771 C CA . GLY A 1 95 ? 79.594 10.934 -114.534 1.00 85.44 95 GLY A CA 1
ATOM 772 C C . GLY A 1 95 ? 79.420 10.315 -113.143 1.00 85.44 95 GLY A C 1
ATOM 773 O O . GLY A 1 95 ? 78.303 10.269 -112.624 1.00 85.44 95 GLY A O 1
ATOM 774 N N . ARG A 1 96 ? 80.514 9.883 -112.503 1.00 84.44 96 ARG A N 1
ATOM 775 C CA . ARG A 1 96 ? 80.503 9.307 -111.145 1.00 84.44 96 ARG A CA 1
ATOM 776 C C . ARG A 1 96 ? 80.054 10.317 -110.092 1.00 84.44 96 ARG A C 1
ATOM 778 O O . ARG A 1 96 ? 79.265 9.954 -109.224 1.00 84.44 96 ARG A O 1
ATOM 785 N N . GLU A 1 97 ? 80.496 11.569 -110.183 1.00 87.12 97 GLU A N 1
ATOM 786 C CA . GLU A 1 97 ? 80.063 12.645 -109.288 1.00 87.12 97 GLU A CA 1
ATOM 787 C C . GLU A 1 97 ? 78.556 12.891 -109.419 1.00 87.12 97 GLU A C 1
ATOM 789 O O . GLU A 1 97 ? 77.855 12.948 -108.409 1.00 87.12 97 GLU A O 1
ATOM 794 N N . ARG A 1 98 ? 78.024 12.951 -110.649 1.00 87.69 98 ARG A N 1
ATOM 795 C CA . ARG A 1 98 ? 76.574 13.087 -110.875 1.00 87.69 98 ARG A CA 1
ATOM 796 C C . ARG A 1 98 ? 75.792 11.919 -110.279 1.00 87.69 98 ARG A C 1
ATOM 798 O O . ARG A 1 98 ? 74.770 12.152 -109.636 1.00 87.69 98 ARG A O 1
ATOM 805 N N . VAL A 1 99 ? 76.268 10.684 -110.458 1.00 89.38 99 VAL A N 1
ATOM 806 C CA . VAL A 1 99 ? 75.618 9.490 -109.892 1.00 89.38 99 VAL A CA 1
ATOM 807 C C . VAL A 1 99 ? 75.648 9.529 -108.364 1.00 89.38 99 VAL A C 1
ATOM 809 O O . VAL A 1 99 ? 74.594 9.414 -107.743 1.00 89.38 99 VAL A O 1
ATOM 812 N N . LEU A 1 100 ? 76.807 9.762 -107.748 1.00 88.44 100 LEU A N 1
ATOM 813 C CA . LEU A 1 100 ? 76.938 9.835 -106.288 1.00 88.44 100 LEU A CA 1
ATOM 814 C C . LEU A 1 100 ? 76.114 10.977 -105.692 1.00 88.44 100 LEU A C 1
ATOM 816 O O . LEU A 1 100 ? 75.463 10.790 -104.668 1.00 88.44 100 LEU A O 1
ATOM 820 N N . LYS A 1 101 ? 76.079 12.137 -106.354 1.00 92.12 101 LYS A N 1
ATOM 821 C CA . LYS A 1 101 ? 75.247 13.267 -105.936 1.00 92.12 101 LYS A CA 1
ATOM 822 C C . LYS A 1 101 ? 73.762 12.927 -106.022 1.00 92.12 101 LYS A C 1
ATOM 824 O O . LYS A 1 101 ? 73.034 13.186 -105.074 1.00 92.12 101 LYS A O 1
ATOM 829 N N . SER A 1 102 ? 73.327 12.263 -107.095 1.00 88.69 102 SER A N 1
ATOM 830 C CA . SER A 1 102 ? 71.939 11.799 -107.209 1.00 88.69 102 SER A CA 1
ATOM 831 C C . SER A 1 102 ? 71.569 10.775 -106.127 1.00 88.69 102 SER A C 1
ATOM 833 O O . SER A 1 102 ? 70.478 10.849 -105.569 1.00 88.69 102 SER A O 1
ATOM 835 N N . GLN A 1 103 ? 72.492 9.873 -105.770 1.00 91.44 103 GLN A N 1
ATOM 836 C CA . GLN A 1 103 ? 72.306 8.900 -104.690 1.00 91.44 103 GLN A CA 1
ATOM 837 C C . GLN A 1 103 ? 72.271 9.573 -103.314 1.00 91.44 103 GLN A C 1
ATOM 839 O O . GLN A 1 103 ? 71.448 9.205 -102.479 1.00 91.44 103 GLN A O 1
ATOM 844 N N . TYR A 1 104 ? 73.128 10.568 -103.077 1.00 91.44 104 TYR A N 1
ATOM 845 C CA . TYR A 1 104 ? 73.111 11.372 -101.856 1.00 91.44 104 TYR A CA 1
ATOM 846 C C . TYR A 1 104 ? 71.794 12.136 -101.722 1.00 91.44 104 TYR A C 1
ATOM 848 O O . TYR A 1 104 ? 71.160 12.060 -100.676 1.00 91.44 104 TYR A O 1
ATOM 856 N N . ASP A 1 105 ? 71.340 12.802 -102.785 1.00 92.00 105 ASP A N 1
ATOM 857 C CA . ASP A 1 105 ? 70.074 13.537 -102.787 1.00 92.00 105 ASP A CA 1
ATOM 858 C C . ASP A 1 105 ? 68.879 12.594 -102.565 1.00 92.00 105 ASP A C 1
ATOM 860 O O . ASP A 1 105 ? 67.930 12.941 -101.858 1.00 92.00 105 ASP A O 1
ATOM 864 N N . GLU A 1 106 ? 68.915 11.380 -103.124 1.00 92.00 106 GLU A N 1
ATOM 865 C CA . GLU A 1 106 ? 67.897 10.360 -102.867 1.00 92.00 106 GLU A CA 1
ATOM 866 C C . GLU A 1 106 ? 67.914 9.890 -101.405 1.00 92.00 106 GLU A C 1
ATOM 868 O O . GLU A 1 106 ? 66.860 9.824 -100.766 1.00 92.00 106 GLU A O 1
ATOM 873 N N . LEU A 1 107 ? 69.092 9.590 -100.851 1.00 90.25 107 LEU A N 1
ATOM 874 C CA . LEU A 1 107 ? 69.243 9.189 -99.451 1.00 90.25 107 LEU A CA 1
ATOM 875 C C . LEU A 1 107 ? 68.841 10.311 -98.492 1.00 90.25 107 LEU A C 1
ATOM 877 O O . LEU A 1 107 ? 68.166 10.036 -97.502 1.00 90.25 107 LEU A O 1
ATOM 881 N N . GLN A 1 108 ? 69.178 11.561 -98.807 1.00 91.81 108 GLN A N 1
ATOM 882 C CA . GLN A 1 108 ? 68.789 12.730 -98.026 1.00 91.81 108 GLN A CA 1
ATOM 883 C C . GLN A 1 108 ? 67.265 12.879 -98.003 1.00 91.81 108 GLN A C 1
ATOM 885 O O . GLN A 1 108 ? 66.680 12.963 -96.929 1.00 91.81 108 GLN A O 1
ATOM 890 N N . ARG A 1 109 ? 66.590 12.763 -99.157 1.00 92.06 109 ARG A N 1
ATOM 891 C CA . ARG A 1 109 ? 65.114 12.762 -99.216 1.00 92.06 109 ARG A CA 1
ATOM 892 C C . ARG A 1 109 ? 64.500 11.614 -98.410 1.00 92.06 109 ARG A C 1
ATOM 894 O O . ARG A 1 109 ? 63.464 11.787 -97.766 1.00 92.06 109 ARG A O 1
ATOM 901 N N . ARG A 1 110 ? 65.116 10.426 -98.428 1.00 92.62 110 ARG A N 1
ATOM 902 C CA . ARG A 1 110 ? 64.673 9.289 -97.600 1.00 92.62 110 ARG A CA 1
ATOM 903 C C . ARG A 1 110 ? 64.865 9.566 -96.106 1.00 92.62 110 ARG A C 1
ATOM 905 O O . ARG A 1 110 ? 63.992 9.211 -95.324 1.00 92.62 110 ARG A O 1
ATOM 912 N N . LEU A 1 111 ? 65.959 10.209 -95.702 1.00 91.12 111 LEU A N 1
ATOM 913 C CA . LEU A 1 111 ? 66.176 10.610 -94.310 1.00 91.12 111 LEU A CA 1
ATOM 914 C C . LEU A 1 111 ? 65.163 11.665 -93.863 1.00 91.12 111 LEU A C 1
ATOM 916 O O . LEU A 1 111 ? 64.571 11.494 -92.801 1.00 91.12 111 LEU A O 1
ATOM 920 N N . ASP A 1 112 ? 64.906 12.682 -94.684 1.00 92.50 112 ASP A N 1
ATOM 921 C CA . ASP A 1 112 ? 63.953 13.750 -94.366 1.00 92.50 112 ASP A CA 1
ATOM 922 C C . ASP A 1 112 ? 62.524 13.188 -94.225 1.00 92.50 112 ASP A C 1
ATOM 924 O O . ASP A 1 112 ? 61.838 13.443 -93.236 1.00 92.50 112 ASP A O 1
ATOM 928 N N . THR A 1 113 ? 62.097 12.314 -95.146 1.00 92.94 113 THR A N 1
ATOM 929 C CA . THR A 1 113 ? 60.779 11.648 -95.060 1.00 92.94 113 THR A CA 1
ATOM 930 C C . THR A 1 113 ? 60.656 10.721 -93.848 1.00 92.94 113 THR A C 1
ATOM 932 O O . THR A 1 113 ? 59.605 10.677 -93.200 1.00 92.94 113 THR A O 1
ATOM 935 N N . MET A 1 114 ? 61.721 9.993 -93.497 1.00 88.75 114 MET A N 1
ATOM 936 C CA . MET A 1 114 ? 61.739 9.161 -92.291 1.00 88.75 114 MET A CA 1
ATOM 937 C C . MET A 1 114 ? 61.733 10.016 -91.020 1.00 88.75 114 MET A C 1
ATOM 939 O O . MET A 1 114 ? 61.011 9.680 -90.081 1.00 88.75 114 MET A O 1
ATOM 943 N N . ALA A 1 115 ? 62.456 11.137 -90.992 1.00 90.12 115 ALA A N 1
ATOM 944 C CA . ALA A 1 115 ? 62.445 12.085 -89.881 1.00 90.12 115 ALA A CA 1
ATOM 945 C C . ALA A 1 115 ? 61.040 12.666 -89.650 1.00 90.12 115 ALA A C 1
ATOM 947 O O . ALA A 1 115 ? 60.533 12.580 -88.531 1.00 90.12 115 ALA A O 1
ATOM 948 N N . GLU A 1 116 ? 60.355 13.119 -90.707 1.00 92.44 116 GLU A N 1
ATOM 949 C CA . GLU A 1 116 ? 58.957 13.566 -90.616 1.00 92.44 116 GLU A CA 1
ATOM 950 C C . GLU A 1 116 ? 58.029 12.461 -90.087 1.00 92.44 116 GLU A C 1
ATOM 952 O O . GLU A 1 116 ? 57.111 12.719 -89.305 1.00 92.44 116 GLU A O 1
ATOM 957 N N . SER A 1 117 ? 58.246 11.209 -90.506 1.00 91.06 117 SER A N 1
ATOM 958 C CA . SER A 1 117 ? 57.449 10.077 -90.022 1.00 91.06 117 SER A CA 1
ATOM 959 C C . SER A 1 117 ? 57.661 9.821 -88.524 1.00 91.06 117 SER A C 1
ATOM 961 O O . SER A 1 117 ? 56.699 9.548 -87.805 1.00 91.06 117 SER A O 1
ATOM 963 N N . VAL A 1 118 ? 58.894 9.975 -88.028 1.00 93.00 118 VAL A N 1
ATOM 964 C CA . VAL A 1 118 ? 59.232 9.828 -86.606 1.00 93.00 118 VAL A CA 1
ATOM 965 C C . VAL A 1 118 ? 58.612 10.953 -85.784 1.00 93.00 118 VAL A C 1
ATOM 967 O O . VAL A 1 118 ? 58.083 10.676 -84.708 1.00 93.00 118 VAL A O 1
ATOM 970 N N . GLU A 1 119 ? 58.625 12.194 -86.272 1.00 92.00 119 GLU A N 1
ATOM 971 C CA . GLU A 1 119 ? 57.954 13.313 -85.601 1.00 92.00 119 GLU A CA 1
ATOM 972 C C . GLU A 1 119 ? 56.443 13.078 -85.499 1.00 92.00 119 GLU A C 1
ATOM 974 O O . GLU A 1 119 ? 55.899 13.103 -84.393 1.00 92.00 119 GLU A O 1
ATOM 979 N N . LYS A 1 120 ? 55.783 12.692 -86.601 1.00 93.62 120 LYS A N 1
ATOM 980 C CA . LYS A 1 120 ? 54.348 12.344 -86.603 1.00 93.62 120 LYS A CA 1
ATOM 981 C C . LYS A 1 120 ? 54.022 11.196 -85.643 1.00 93.62 120 LYS A C 1
ATOM 983 O O . LYS A 1 120 ? 53.011 11.231 -84.939 1.00 93.62 120 LYS A O 1
ATOM 988 N N . LEU A 1 121 ? 54.871 10.167 -85.581 1.00 92.06 121 LEU A N 1
ATOM 989 C CA . LEU A 1 121 ? 54.694 9.052 -84.646 1.00 92.06 121 LEU A CA 1
ATOM 990 C C . LEU A 1 121 ? 54.909 9.479 -83.189 1.00 92.06 121 LEU A C 1
ATOM 992 O O . LEU A 1 121 ? 54.158 9.038 -82.318 1.00 92.06 121 LEU A O 1
ATOM 996 N N . ARG A 1 122 ? 55.880 10.356 -82.907 1.00 92.62 122 ARG A N 1
ATOM 997 C CA . ARG A 1 122 ? 56.105 10.918 -81.565 1.00 92.62 122 ARG A CA 1
ATOM 998 C C . ARG A 1 122 ? 54.918 11.755 -81.103 1.00 92.62 122 ARG A C 1
ATOM 1000 O O . ARG A 1 122 ? 54.447 11.551 -79.985 1.00 92.62 122 ARG A O 1
ATOM 1007 N N . GLU A 1 123 ? 54.388 12.620 -81.965 1.00 93.31 123 GLU A N 1
ATOM 1008 C CA . GLU A 1 123 ? 53.160 13.374 -81.693 1.00 93.31 123 GLU A CA 1
ATOM 1009 C C . GLU A 1 123 ? 51.987 12.433 -81.406 1.00 93.31 123 GLU A C 1
ATOM 1011 O O . GLU A 1 123 ? 51.253 12.618 -80.432 1.00 93.31 123 GLU A O 1
ATOM 1016 N N . ARG A 1 124 ? 51.839 11.364 -82.200 1.00 93.44 124 ARG A N 1
ATOM 1017 C CA . ARG A 1 124 ? 50.774 10.380 -81.991 1.00 93.44 124 ARG A CA 1
ATOM 1018 C C . ARG A 1 124 ? 50.920 9.629 -80.668 1.00 93.44 124 ARG A C 1
ATOM 1020 O O . ARG A 1 124 ? 49.916 9.400 -79.994 1.00 93.44 124 ARG A O 1
ATOM 1027 N N . ILE A 1 125 ? 52.140 9.263 -80.276 1.00 94.12 125 ILE A N 1
ATOM 1028 C CA . ILE A 1 125 ? 52.415 8.632 -78.978 1.00 94.12 125 ILE A CA 1
ATOM 1029 C C . ILE A 1 125 ? 52.064 9.590 -77.838 1.00 94.12 125 ILE A C 1
ATOM 1031 O O . ILE A 1 125 ? 51.384 9.172 -76.903 1.00 94.12 125 ILE A O 1
ATOM 1035 N N . ALA A 1 126 ? 52.455 10.865 -77.929 1.00 93.00 126 ALA A N 1
ATOM 1036 C CA . ALA A 1 126 ? 52.124 11.869 -76.919 1.00 93.00 126 ALA A CA 1
ATOM 1037 C C . ALA A 1 126 ? 50.601 12.047 -76.772 1.00 93.00 126 ALA A C 1
ATOM 1039 O O . ALA A 1 126 ? 50.079 12.016 -75.656 1.00 93.00 126 ALA A O 1
ATOM 1040 N N . GLN A 1 127 ? 49.865 12.119 -77.889 1.00 94.25 127 GLN A N 1
ATOM 1041 C CA . GLN A 1 127 ? 48.397 12.167 -77.883 1.00 94.25 127 GLN A CA 1
ATOM 1042 C C . GLN A 1 127 ? 47.776 10.932 -77.215 1.00 94.25 127 GLN A C 1
ATOM 1044 O O . GLN A 1 127 ? 46.858 11.055 -76.405 1.00 94.25 127 GLN A O 1
ATOM 1049 N N . LEU A 1 128 ? 48.273 9.730 -77.530 1.00 94.31 128 LEU A N 1
ATOM 1050 C CA . LEU A 1 128 ? 47.775 8.486 -76.933 1.00 94.31 128 LEU A CA 1
ATOM 1051 C C . LEU A 1 128 ? 48.098 8.393 -75.436 1.00 94.31 128 LEU A C 1
ATOM 1053 O O . LEU A 1 128 ? 47.274 7.900 -74.665 1.00 94.31 128 LEU A O 1
ATOM 1057 N N . GLN A 1 129 ? 49.263 8.883 -75.007 1.00 93.75 129 GLN A N 1
ATOM 1058 C CA . GLN A 1 129 ? 49.636 8.954 -73.593 1.00 93.75 129 GLN A CA 1
ATOM 1059 C C . GLN A 1 129 ? 48.729 9.917 -72.823 1.00 93.75 129 GLN A C 1
ATOM 1061 O O . GLN A 1 129 ? 48.217 9.541 -71.768 1.00 93.75 129 GLN A O 1
ATOM 1066 N N . GLN A 1 130 ? 48.453 11.102 -73.375 1.00 94.25 130 GLN A N 1
ATOM 1067 C CA . GLN A 1 130 ? 47.515 12.058 -72.785 1.00 94.25 130 GLN A CA 1
ATOM 1068 C C . GLN A 1 130 ? 46.096 11.477 -72.707 1.00 94.25 130 GLN A C 1
ATOM 1070 O O . GLN A 1 130 ? 45.445 11.561 -71.667 1.00 94.25 130 GLN A O 1
ATOM 1075 N N . ALA A 1 131 ? 45.622 10.824 -73.773 1.00 92.81 131 ALA A N 1
ATOM 1076 C CA . ALA A 1 131 ? 44.321 10.158 -73.773 1.00 92.81 131 ALA A CA 1
ATOM 1077 C C . ALA A 1 131 ? 44.248 9.045 -72.714 1.00 92.81 131 ALA A C 1
ATOM 1079 O O . ALA A 1 131 ? 43.246 8.921 -72.012 1.00 92.81 131 ALA A O 1
ATOM 1080 N N . ARG A 1 132 ? 45.323 8.264 -72.543 1.00 95.25 132 ARG A N 1
ATOM 1081 C CA . ARG A 1 132 ? 45.402 7.215 -71.517 1.00 95.25 132 ARG A CA 1
ATOM 1082 C C . ARG A 1 132 ? 45.367 7.788 -70.101 1.00 95.25 132 ARG A C 1
ATOM 1084 O O . ARG A 1 132 ? 44.661 7.235 -69.261 1.00 95.25 132 ARG A O 1
ATOM 1091 N N . GLN A 1 133 ? 46.088 8.879 -69.842 1.00 93.81 133 GLN A N 1
ATOM 1092 C CA . GLN A 1 133 ? 46.018 9.591 -68.562 1.00 93.81 133 GLN A CA 1
ATOM 1093 C C . GLN A 1 133 ? 44.596 10.095 -68.300 1.00 93.81 133 GLN A C 1
ATOM 1095 O O . GLN A 1 133 ? 44.051 9.853 -67.228 1.00 93.81 133 GLN A O 1
ATOM 1100 N N . ARG A 1 134 ? 43.942 10.672 -69.315 1.00 94.81 134 ARG A N 1
ATOM 1101 C CA . ARG A 1 134 ? 42.561 11.148 -69.200 1.00 94.81 134 ARG A CA 1
ATOM 1102 C C . ARG A 1 134 ? 41.570 10.030 -68.875 1.00 94.81 134 ARG A C 1
ATOM 1104 O O . ARG A 1 134 ? 40.667 10.229 -68.070 1.00 94.81 134 ARG A O 1
ATOM 1111 N N . VAL A 1 135 ? 41.736 8.852 -69.476 1.00 95.69 135 VAL A N 1
ATOM 1112 C CA . VAL A 1 135 ? 40.918 7.669 -69.158 1.00 95.69 135 VAL A CA 1
ATOM 1113 C C . VAL A 1 135 ? 41.150 7.208 -67.717 1.00 95.69 135 VAL A C 1
ATOM 1115 O O . VAL A 1 135 ? 40.189 6.850 -67.043 1.00 95.69 135 VAL A O 1
ATOM 1118 N N . ALA A 1 136 ? 42.392 7.236 -67.226 1.00 94.75 136 ALA A N 1
ATOM 1119 C CA . ALA A 1 136 ? 42.692 6.891 -65.836 1.00 94.75 136 ALA A CA 1
ATOM 1120 C C . ALA A 1 136 ? 42.022 7.867 -64.851 1.00 94.75 136 ALA A C 1
ATOM 1122 O O . ALA A 1 136 ? 41.306 7.416 -63.961 1.00 94.75 136 ALA A O 1
ATOM 1123 N N . GLU A 1 137 ? 42.155 9.180 -65.077 1.00 95.19 137 GLU A N 1
ATOM 1124 C CA . GLU A 1 137 ? 41.491 10.225 -64.278 1.00 95.19 137 GLU A CA 1
ATOM 1125 C C . GLU A 1 137 ? 39.965 10.050 -64.256 1.00 95.19 137 GLU A C 1
ATOM 1127 O O . GLU A 1 137 ? 39.336 10.099 -63.198 1.00 95.19 137 GLU A O 1
ATOM 1132 N N . LEU A 1 138 ? 39.352 9.819 -65.423 1.00 95.38 138 LEU A N 1
ATOM 1133 C CA . LEU A 1 138 ? 37.906 9.621 -65.527 1.00 95.38 138 LEU A CA 1
ATOM 1134 C C . LEU A 1 138 ? 37.451 8.345 -64.813 1.00 95.38 138 LEU A C 1
ATOM 1136 O O . LEU A 1 138 ? 36.406 8.353 -64.169 1.00 95.38 138 LEU A O 1
ATOM 1140 N N . ASN A 1 139 ? 38.226 7.262 -64.884 1.00 95.62 139 ASN A N 1
ATOM 1141 C CA . ASN A 1 139 ? 37.905 6.032 -64.163 1.00 95.62 139 ASN A CA 1
ATOM 1142 C C . ASN A 1 139 ? 37.965 6.237 -62.647 1.00 95.62 139 ASN A C 1
ATOM 1144 O O . ASN A 1 139 ? 37.063 5.783 -61.943 1.00 95.62 139 ASN A O 1
ATOM 1148 N N . GLU A 1 140 ? 38.968 6.955 -62.139 1.00 95.12 140 GLU A N 1
ATOM 1149 C CA . GLU A 1 140 ? 39.038 7.306 -60.717 1.00 95.12 140 GLU A CA 1
ATOM 1150 C C . GLU A 1 140 ? 37.813 8.126 -60.291 1.00 95.12 140 GLU A C 1
ATOM 1152 O O . GLU A 1 140 ? 37.152 7.768 -59.312 1.00 95.12 140 GLU A O 1
ATOM 1157 N N . GLN A 1 141 ? 37.433 9.140 -61.075 1.00 96.25 141 GLN A N 1
ATOM 1158 C CA . GLN A 1 141 ? 36.231 9.945 -60.824 1.00 96.25 141 GLN A CA 1
ATOM 1159 C C . GLN A 1 141 ? 34.951 9.100 -60.835 1.00 96.25 141 GLN A C 1
ATOM 1161 O O . GLN A 1 141 ? 34.127 9.226 -59.930 1.00 96.25 141 GLN A O 1
ATOM 1166 N N . ILE A 1 142 ? 34.796 8.197 -61.809 1.00 96.31 142 ILE A N 1
ATOM 1167 C CA . ILE A 1 142 ? 33.652 7.278 -61.878 1.00 96.31 142 ILE A CA 1
ATOM 1168 C C . ILE A 1 142 ? 33.591 6.413 -60.618 1.00 96.31 142 ILE A C 1
ATOM 1170 O O . ILE A 1 142 ? 32.522 6.284 -60.023 1.00 96.31 142 ILE A O 1
ATOM 1174 N N . THR A 1 143 ? 34.719 5.848 -60.175 1.00 96.38 143 THR A N 1
ATOM 1175 C CA . THR A 1 143 ? 34.727 5.009 -58.968 1.00 96.38 143 THR A CA 1
ATOM 1176 C C . THR A 1 143 ? 34.404 5.798 -57.699 1.00 96.38 143 THR A C 1
ATOM 1178 O O . THR A 1 143 ? 33.709 5.279 -56.824 1.00 96.38 143 THR A O 1
ATOM 1181 N N . ALA A 1 144 ? 34.858 7.051 -57.595 1.00 95.44 144 ALA A N 1
ATOM 1182 C CA . ALA A 1 144 ? 34.529 7.930 -56.477 1.00 95.44 144 ALA A CA 1
ATOM 1183 C C . ALA A 1 144 ? 33.023 8.233 -56.438 1.00 95.44 144 ALA A C 1
ATOM 1185 O O . ALA A 1 144 ? 32.372 7.971 -55.426 1.00 95.44 144 ALA A O 1
ATOM 1186 N N . VAL A 1 145 ? 32.448 8.660 -57.567 1.00 95.94 145 VAL A N 1
ATOM 1187 C CA . VAL A 1 145 ? 31.010 8.954 -57.686 1.00 95.94 145 VAL A CA 1
ATOM 1188 C C . VAL A 1 145 ? 30.158 7.709 -57.426 1.00 95.94 145 VAL A C 1
ATOM 1190 O O . VAL A 1 145 ? 29.126 7.795 -56.767 1.00 95.94 145 VAL A O 1
ATOM 1193 N N . GLN A 1 146 ? 30.583 6.528 -57.884 1.00 96.50 146 GLN A N 1
ATOM 1194 C CA . GLN A 1 146 ? 29.879 5.273 -57.601 1.00 96.50 146 GLN A CA 1
ATOM 1195 C C . GLN A 1 146 ? 29.839 4.956 -56.101 1.00 96.50 146 GLN A C 1
ATOM 1197 O O . GLN A 1 146 ? 28.789 4.570 -55.589 1.00 96.50 146 GLN A O 1
ATOM 1202 N N . ARG A 1 147 ? 30.948 5.163 -55.377 1.00 95.56 147 ARG A N 1
ATOM 1203 C CA . ARG A 1 147 ? 30.992 4.964 -53.918 1.00 95.56 147 ARG A CA 1
ATOM 1204 C C . ARG A 1 147 ? 30.066 5.929 -53.184 1.00 95.56 147 ARG A C 1
ATOM 1206 O O . ARG A 1 147 ? 29.362 5.507 -52.269 1.00 95.56 147 ARG A O 1
ATOM 1213 N N . GLU A 1 148 ? 30.054 7.198 -53.583 1.00 96.38 148 GLU A N 1
ATOM 1214 C CA . GLU A 1 148 ? 29.147 8.203 -53.015 1.00 96.38 148 GLU A CA 1
ATOM 1215 C C . GLU A 1 148 ? 27.682 7.849 -53.281 1.00 96.38 148 GLU A C 1
ATOM 1217 O O . GLU A 1 148 ? 26.850 7.891 -52.375 1.00 96.38 148 GLU A O 1
ATOM 1222 N N . LEU A 1 149 ? 27.369 7.416 -54.502 1.00 96.50 149 LEU A N 1
ATOM 1223 C CA . LEU A 1 149 ? 26.026 7.012 -54.896 1.00 96.50 149 LEU A CA 1
ATOM 1224 C C . LEU A 1 149 ? 25.547 5.782 -54.111 1.00 96.50 149 LEU A C 1
ATOM 1226 O O . LEU A 1 149 ? 24.406 5.754 -53.647 1.00 96.50 149 LEU A O 1
ATOM 1230 N N . ASP A 1 150 ? 26.411 4.789 -53.897 1.00 96.19 150 ASP A N 1
ATOM 1231 C CA . ASP A 1 150 ? 26.092 3.623 -53.070 1.00 96.19 150 ASP A CA 1
ATOM 1232 C C . ASP A 1 150 ? 25.906 3.989 -51.591 1.00 96.19 150 ASP A C 1
ATOM 1234 O O . ASP A 1 150 ? 25.014 3.449 -50.929 1.00 96.19 150 ASP A O 1
ATOM 1238 N N . ALA A 1 151 ? 26.703 4.924 -51.065 1.00 95.50 151 ALA A N 1
ATOM 1239 C CA . ALA A 1 151 ? 26.531 5.438 -49.709 1.00 95.50 151 ALA A CA 1
ATOM 1240 C C . ALA A 1 151 ? 25.177 6.150 -49.548 1.00 95.50 151 ALA A C 1
ATOM 1242 O O . ALA A 1 151 ? 24.424 5.834 -48.623 1.00 95.50 151 ALA A O 1
ATOM 1243 N N . LEU A 1 152 ? 24.822 7.030 -50.489 1.00 95.56 152 LEU A N 1
ATOM 1244 C CA . LEU A 1 152 ? 23.537 7.733 -50.502 1.00 95.56 152 LEU A CA 1
ATOM 1245 C C . LEU A 1 152 ? 22.353 6.770 -50.644 1.00 95.56 152 LEU A C 1
ATOM 1247 O O . LEU A 1 152 ? 21.357 6.918 -49.941 1.00 95.56 152 LEU A O 1
ATOM 1251 N N . ARG A 1 153 ? 22.463 5.736 -51.487 1.00 96.81 153 ARG A N 1
ATOM 1252 C CA . ARG A 1 153 ? 21.431 4.690 -51.607 1.00 96.81 153 ARG A CA 1
ATOM 1253 C C . ARG A 1 153 ? 21.217 3.937 -50.299 1.00 96.81 153 ARG A C 1
ATOM 1255 O O . ARG A 1 153 ? 20.077 3.678 -49.916 1.00 96.81 153 ARG A O 1
ATOM 1262 N N . ARG A 1 154 ? 22.300 3.588 -49.595 1.00 95.81 154 ARG A N 1
ATOM 1263 C CA . ARG A 1 154 ? 22.202 2.938 -48.280 1.00 95.81 154 ARG A CA 1
ATOM 1264 C C . ARG A 1 154 ? 21.508 3.849 -47.276 1.00 95.81 154 ARG A C 1
ATOM 1266 O O . ARG A 1 154 ? 20.609 3.377 -46.585 1.00 95.81 154 ARG A O 1
ATOM 1273 N N . GLN A 1 155 ? 21.874 5.127 -47.234 1.00 96.50 155 GLN A N 1
ATOM 1274 C CA . GLN A 1 155 ? 21.239 6.101 -46.350 1.00 96.50 155 GLN A CA 1
ATOM 1275 C C . GLN A 1 155 ? 19.743 6.255 -46.656 1.00 96.50 155 GLN A C 1
ATOM 1277 O O . GLN A 1 155 ? 18.928 6.092 -45.752 1.00 96.50 155 GLN A O 1
ATOM 1282 N N . ALA A 1 156 ? 19.370 6.431 -47.927 1.00 96.00 156 ALA A N 1
ATOM 1283 C CA . ALA A 1 156 ? 17.970 6.512 -48.343 1.00 96.00 156 ALA A CA 1
ATOM 1284 C C . ALA A 1 156 ? 17.169 5.279 -47.892 1.00 96.00 156 ALA A C 1
ATOM 1286 O O . ALA A 1 156 ? 16.106 5.418 -47.295 1.00 96.00 156 ALA A O 1
ATOM 1287 N N . SER A 1 157 ? 17.722 4.072 -48.061 1.00 96.25 157 SER A N 1
ATOM 1288 C CA . SER A 1 157 ? 17.053 2.841 -47.615 1.00 96.25 157 SER A CA 1
ATOM 1289 C C . SER A 1 157 ? 16.880 2.748 -46.089 1.00 96.25 157 SER A C 1
ATOM 1291 O O . SER A 1 157 ? 15.924 2.141 -45.602 1.00 96.25 157 SER A O 1
ATOM 1293 N N . GLN A 1 158 ? 17.799 3.327 -45.309 1.00 96.38 158 GLN A N 1
ATOM 1294 C CA . GLN A 1 158 ? 17.689 3.382 -43.848 1.00 96.38 158 GLN A CA 1
ATOM 1295 C C . GLN A 1 158 ? 16.622 4.389 -43.421 1.00 96.38 158 GLN A C 1
ATOM 1297 O O . GLN A 1 158 ? 15.803 4.080 -42.551 1.00 96.38 158 GLN A O 1
ATOM 1302 N N . ASP A 1 159 ? 16.607 5.558 -44.056 1.00 95.00 159 ASP A N 1
ATOM 1303 C CA . ASP A 1 159 ? 15.626 6.603 -43.791 1.00 95.00 159 ASP A CA 1
ATOM 1304 C C . ASP A 1 159 ? 14.214 6.150 -44.182 1.00 95.00 159 ASP A C 1
ATOM 1306 O O . ASP A 1 159 ? 13.288 6.325 -43.394 1.00 95.00 159 ASP A O 1
ATOM 1310 N N . GLU A 1 160 ? 14.043 5.456 -45.310 1.00 96.50 160 GLU A N 1
ATOM 1311 C CA . GLU A 1 160 ? 12.767 4.848 -45.712 1.00 96.50 160 GLU A CA 1
ATOM 1312 C C . GLU A 1 160 ? 12.244 3.859 -44.663 1.00 96.50 160 GLU A C 1
ATOM 1314 O O . GLU A 1 160 ? 11.086 3.943 -44.247 1.00 96.50 160 GLU A O 1
ATOM 1319 N N . ARG A 1 161 ? 13.106 2.968 -44.153 1.00 95.62 161 ARG A N 1
ATOM 1320 C CA . ARG A 1 161 ? 12.733 2.038 -43.070 1.00 95.62 161 ARG A CA 1
ATOM 1321 C C . ARG A 1 161 ? 12.336 2.781 -41.797 1.00 95.62 161 ARG A C 1
ATOM 1323 O O . ARG A 1 161 ? 11.384 2.386 -41.123 1.00 95.62 161 ARG A O 1
ATOM 1330 N N . ARG A 1 162 ? 13.056 3.850 -41.449 1.00 95.62 162 ARG A N 1
ATOM 1331 C CA . ARG A 1 162 ? 12.753 4.672 -40.271 1.00 95.62 162 ARG A CA 1
ATOM 1332 C C . ARG A 1 162 ? 11.420 5.399 -40.431 1.00 95.62 162 ARG A C 1
ATOM 1334 O O . ARG A 1 162 ? 10.631 5.427 -39.488 1.00 95.62 162 ARG A O 1
ATOM 1341 N N . VAL A 1 163 ? 11.148 5.942 -41.615 1.00 96.25 163 VAL A N 1
ATOM 1342 C CA . VAL A 1 163 ? 9.863 6.563 -41.952 1.00 96.25 163 VAL A CA 1
ATOM 1343 C C . VAL A 1 163 ? 8.736 5.542 -41.833 1.00 96.25 163 VAL A C 1
ATOM 1345 O O . VAL A 1 163 ? 7.744 5.834 -41.172 1.00 96.25 163 VAL A O 1
ATOM 1348 N N . GLU A 1 164 ? 8.900 4.328 -42.363 1.00 95.94 164 GLU A N 1
ATOM 1349 C CA . GLU A 1 164 ? 7.886 3.273 -42.256 1.00 95.94 164 GLU A CA 1
ATOM 1350 C C . GLU A 1 164 ? 7.593 2.904 -40.787 1.00 95.94 164 GLU A C 1
ATOM 1352 O O . GLU A 1 164 ? 6.436 2.768 -40.382 1.00 95.94 164 GLU A O 1
ATOM 1357 N N . GLN A 1 165 ? 8.628 2.788 -39.949 1.00 95.44 165 GLN A N 1
ATOM 1358 C CA . GLN A 1 165 ? 8.470 2.530 -38.512 1.00 95.44 165 GLN A CA 1
ATOM 1359 C C . GLN A 1 165 ? 7.725 3.665 -37.798 1.00 95.44 165 GLN A C 1
ATOM 1361 O O . GLN A 1 165 ? 6.806 3.408 -37.016 1.00 95.44 165 GLN A O 1
ATOM 1366 N N . LEU A 1 166 ? 8.088 4.918 -38.080 1.00 94.38 166 LEU A N 1
ATOM 1367 C CA . LEU A 1 166 ? 7.428 6.089 -37.504 1.00 94.38 166 LEU A CA 1
ATOM 1368 C C . LEU A 1 166 ? 5.979 6.211 -37.983 1.00 94.38 166 LEU A C 1
ATOM 1370 O O . LEU A 1 166 ? 5.104 6.526 -37.182 1.00 94.38 166 LEU A O 1
ATOM 1374 N N . GLN A 1 167 ? 5.693 5.895 -39.246 1.00 95.62 167 GLN A N 1
ATOM 1375 C CA . GLN A 1 167 ? 4.331 5.846 -39.776 1.00 95.62 167 GLN A CA 1
ATOM 1376 C C . GLN A 1 167 ? 3.494 4.764 -39.088 1.00 95.62 167 GLN A C 1
ATOM 1378 O O . GLN A 1 167 ? 2.355 5.033 -38.715 1.00 95.62 167 GLN A O 1
ATOM 1383 N N . LYS A 1 168 ? 4.056 3.574 -38.829 1.00 94.19 168 LYS A N 1
ATOM 1384 C CA . LYS A 1 168 ? 3.377 2.523 -38.047 1.00 94.19 168 LYS A CA 1
ATOM 1385 C C . LYS A 1 168 ? 3.061 2.972 -36.618 1.00 94.19 168 LYS A C 1
ATOM 1387 O O . LYS A 1 168 ? 2.016 2.605 -36.086 1.00 94.19 168 LYS A O 1
ATOM 1392 N N . LEU A 1 169 ? 3.936 3.761 -35.993 1.00 92.38 169 LEU A N 1
ATOM 1393 C CA . LEU A 1 169 ? 3.678 4.347 -34.672 1.00 92.38 169 LEU A CA 1
ATOM 1394 C C . LEU A 1 169 ? 2.620 5.455 -34.735 1.00 92.38 169 LEU A C 1
ATOM 1396 O O . LEU A 1 169 ? 1.711 5.475 -33.910 1.00 92.38 169 LEU A O 1
ATOM 1400 N N . LEU A 1 170 ? 2.691 6.334 -35.735 1.00 94.12 170 LEU A N 1
ATOM 1401 C CA . LEU A 1 170 ? 1.706 7.395 -35.952 1.00 94.12 170 LEU A CA 1
ATOM 1402 C C . LEU A 1 170 ? 0.317 6.839 -36.274 1.00 94.12 170 LEU A C 1
ATOM 1404 O O . LEU A 1 170 ? -0.671 7.387 -35.796 1.00 94.12 170 LEU A O 1
ATOM 1408 N N . ALA A 1 171 ? 0.224 5.726 -37.003 1.00 93.69 171 ALA A N 1
ATOM 1409 C CA . ALA A 1 171 ? -1.042 5.035 -37.244 1.00 93.69 171 ALA A CA 1
ATOM 1410 C C . ALA A 1 171 ? -1.712 4.592 -35.930 1.00 93.69 171 ALA A C 1
ATOM 1412 O O . ALA A 1 171 ? -2.934 4.605 -35.825 1.00 93.69 171 ALA A O 1
ATOM 1413 N N . LYS A 1 172 ? -0.915 4.276 -34.901 1.00 93.88 172 LYS A N 1
ATOM 1414 C CA . LYS A 1 172 ? -1.389 3.917 -33.555 1.00 93.88 172 LYS A CA 1
ATOM 1415 C C . LYS A 1 172 ? -1.624 5.122 -32.642 1.00 93.88 172 LYS A C 1
ATOM 1417 O O . LYS A 1 172 ? -1.994 4.937 -31.487 1.00 93.88 172 LYS A O 1
ATOM 1422 N N . ARG A 1 173 ? -1.420 6.355 -33.116 1.00 93.88 173 ARG A N 1
ATOM 1423 C CA . ARG A 1 173 ? -1.541 7.569 -32.295 1.00 93.88 173 ARG A CA 1
ATOM 1424 C C . ARG A 1 173 ? -2.905 7.677 -31.619 1.00 93.88 173 ARG A C 1
ATOM 1426 O O . ARG A 1 173 ? -2.960 7.928 -30.422 1.00 93.88 173 ARG A O 1
ATOM 1433 N N . LEU A 1 174 ? -3.986 7.481 -32.375 1.00 93.50 174 LEU A N 1
ATOM 1434 C CA . LEU A 1 174 ? -5.345 7.598 -31.841 1.00 93.50 174 LEU A CA 1
ATOM 1435 C C . LEU A 1 174 ? -5.627 6.539 -30.770 1.00 93.50 174 LEU A C 1
ATOM 1437 O O . LEU A 1 174 ? -6.234 6.860 -29.753 1.00 93.50 174 LEU A O 1
ATOM 1441 N N . ASP A 1 175 ? -5.139 5.309 -30.956 1.00 94.06 175 ASP A N 1
ATOM 1442 C CA . ASP A 1 175 ? -5.253 4.254 -29.943 1.00 94.06 175 ASP A CA 1
ATOM 1443 C C . ASP A 1 175 ? -4.445 4.590 -28.686 1.00 94.06 175 ASP A C 1
ATOM 1445 O O . ASP A 1 175 ? -4.938 4.407 -27.578 1.00 94.06 175 ASP A O 1
ATOM 1449 N N . ILE A 1 176 ? -3.225 5.118 -28.838 1.00 92.81 176 ILE A N 1
ATOM 1450 C CA . ILE A 1 176 ? -2.389 5.548 -27.708 1.00 92.81 176 ILE A CA 1
ATOM 1451 C C . ILE A 1 176 ? -3.081 6.675 -26.935 1.00 92.81 176 ILE A C 1
ATOM 1453 O O . ILE A 1 176 ? -3.172 6.609 -25.712 1.00 92.81 176 ILE A O 1
ATOM 1457 N N . GLU A 1 177 ? -3.602 7.688 -27.629 1.00 95.00 177 GLU A N 1
ATOM 1458 C CA . GLU A 1 177 ? -4.324 8.799 -27.004 1.00 95.00 177 GLU A CA 1
ATOM 1459 C C . GLU A 1 177 ? -5.616 8.325 -26.320 1.00 95.00 177 GLU A C 1
ATOM 1461 O O . GLU A 1 177 ? -5.902 8.757 -25.201 1.00 95.00 177 GLU A O 1
ATOM 1466 N N . ARG A 1 178 ? -6.377 7.409 -26.942 1.00 96.00 178 ARG A N 1
ATOM 1467 C CA . ARG A 1 178 ? -7.575 6.807 -26.335 1.00 96.00 178 ARG A CA 1
ATOM 1468 C C . ARG A 1 178 ? -7.216 6.033 -25.071 1.00 96.00 178 ARG A C 1
ATOM 1470 O O . ARG A 1 178 ? -7.755 6.338 -24.012 1.00 96.00 178 ARG A O 1
ATOM 1477 N N . ASN A 1 179 ? -6.277 5.095 -25.162 1.00 95.38 179 ASN A N 1
ATOM 1478 C CA . ASN A 1 179 ? -5.871 4.259 -24.033 1.00 95.38 179 ASN A CA 1
ATOM 1479 C C . ASN A 1 179 ? -5.278 5.107 -22.896 1.00 95.38 179 ASN A C 1
ATOM 1481 O O . ASN A 1 179 ? -5.477 4.803 -21.724 1.00 95.38 179 ASN A O 1
ATOM 1485 N N . TYR A 1 180 ? -4.574 6.196 -23.219 1.00 95.25 180 TYR A N 1
ATOM 1486 C CA . TYR A 1 180 ? -4.061 7.123 -22.214 1.00 95.25 180 TYR A CA 1
ATOM 1487 C C . TYR A 1 180 ? -5.182 7.891 -21.503 1.00 95.25 180 TYR A C 1
ATOM 1489 O O . TYR A 1 180 ? -5.140 8.033 -20.283 1.00 95.25 180 TYR A O 1
ATOM 1497 N N . ARG A 1 181 ? -6.216 8.339 -22.229 1.00 96.12 181 ARG A N 1
ATOM 1498 C CA . ARG A 1 181 ? -7.410 8.943 -21.612 1.00 96.12 181 ARG A CA 1
ATOM 1499 C C . ARG A 1 181 ? -8.148 7.939 -20.730 1.00 96.12 181 ARG A C 1
ATOM 1501 O O . ARG A 1 181 ? -8.482 8.275 -19.601 1.00 96.12 181 ARG A O 1
ATOM 1508 N N . GLU A 1 182 ? -8.342 6.709 -21.202 1.00 95.56 182 GLU A N 1
ATOM 1509 C CA . GLU A 1 182 ? -8.938 5.626 -20.407 1.00 95.56 182 GLU A CA 1
ATOM 1510 C C . GLU A 1 182 ? -8.133 5.378 -19.126 1.00 95.56 182 GLU A C 1
ATOM 1512 O O . GLU A 1 182 ? -8.695 5.348 -18.031 1.00 95.56 182 GLU A O 1
ATOM 1517 N N . TYR A 1 183 ? -6.806 5.314 -19.232 1.00 95.06 183 TYR A N 1
ATOM 1518 C CA . TYR A 1 183 ? -5.916 5.186 -18.082 1.00 95.06 183 TYR A CA 1
ATOM 1519 C C . TYR A 1 183 ? -6.053 6.354 -17.095 1.00 95.06 183 TYR A C 1
ATOM 1521 O O . TYR A 1 183 ? -6.162 6.126 -15.891 1.00 95.06 183 TYR A O 1
ATOM 1529 N N . GLN A 1 184 ? -6.115 7.598 -17.577 1.00 96.19 184 GLN A N 1
ATOM 1530 C CA . GLN A 1 184 ? -6.348 8.766 -16.722 1.00 96.19 184 GLN A CA 1
ATOM 1531 C C . GLN A 1 184 ? -7.711 8.705 -16.022 1.00 96.19 184 GLN A C 1
ATOM 1533 O O . GLN A 1 184 ? -7.792 8.981 -14.825 1.00 96.19 184 GLN A O 1
ATOM 1538 N N . THR A 1 185 ? -8.771 8.301 -16.730 1.00 96.31 185 THR A N 1
ATOM 1539 C CA . THR A 1 185 ? -10.097 8.132 -16.116 1.00 96.31 185 THR A CA 1
ATOM 1540 C C . THR A 1 185 ? -10.102 7.024 -15.065 1.00 96.31 185 THR A C 1
ATOM 1542 O O . THR A 1 185 ? -10.675 7.202 -13.994 1.00 96.31 185 THR A O 1
ATOM 1545 N N . ALA A 1 186 ? -9.403 5.913 -15.317 1.00 94.94 186 ALA A N 1
ATOM 1546 C CA . ALA A 1 186 ? -9.268 4.821 -14.362 1.00 94.94 186 ALA A CA 1
ATOM 1547 C C . ALA A 1 186 ? -8.468 5.243 -13.119 1.00 94.94 186 ALA A C 1
ATOM 1549 O O . ALA A 1 186 ? -8.841 4.881 -12.004 1.00 94.94 186 ALA A O 1
ATOM 1550 N N . LEU A 1 187 ? -7.407 6.040 -13.289 1.00 95.94 187 LEU A N 1
ATOM 1551 C CA . LEU A 1 187 ? -6.646 6.613 -12.176 1.00 95.94 187 LEU A CA 1
ATOM 1552 C C . LEU A 1 187 ? -7.500 7.551 -11.319 1.00 95.94 187 LEU A C 1
ATOM 1554 O O . LEU A 1 187 ? -7.479 7.433 -10.095 1.00 95.94 187 LEU A O 1
ATOM 1558 N N . ALA A 1 188 ? -8.263 8.451 -11.946 1.00 95.44 188 ALA A N 1
ATOM 1559 C CA . ALA A 1 188 ? -9.159 9.359 -11.231 1.00 95.44 188 ALA A CA 1
ATOM 1560 C C . ALA A 1 188 ? -10.222 8.580 -10.440 1.00 95.44 188 ALA A C 1
ATOM 1562 O O . ALA A 1 188 ? -10.397 8.809 -9.245 1.00 95.44 188 ALA A O 1
ATOM 1563 N N . LEU A 1 189 ? -10.851 7.584 -11.072 1.00 96.06 189 LEU A N 1
ATOM 1564 C CA . LEU A 1 189 ? -11.827 6.720 -10.412 1.00 96.06 189 LEU A CA 1
ATOM 1565 C C . LEU A 1 189 ? -11.209 5.942 -9.241 1.00 96.06 189 LEU A C 1
ATOM 1567 O O . LEU A 1 189 ? -11.835 5.799 -8.194 1.00 96.06 189 LEU A O 1
ATOM 1571 N N . ASN A 1 190 ? -9.980 5.444 -9.387 1.00 95.62 190 ASN A N 1
ATOM 1572 C CA . ASN A 1 190 ? -9.288 4.736 -8.312 1.00 95.62 190 ASN A CA 1
ATOM 1573 C C . ASN A 1 190 ? -9.007 5.655 -7.111 1.00 95.62 190 ASN A C 1
ATOM 1575 O O . ASN A 1 190 ? -9.232 5.253 -5.967 1.00 95.62 190 ASN A O 1
ATOM 1579 N N . ALA A 1 191 ? -8.583 6.896 -7.364 1.00 95.19 191 ALA A N 1
ATOM 1580 C CA . ALA A 1 191 ? -8.380 7.891 -6.316 1.00 95.19 191 ALA A CA 1
ATOM 1581 C C . ALA A 1 191 ? -9.691 8.185 -5.563 1.00 95.19 191 ALA A C 1
ATOM 1583 O O . ALA A 1 191 ? -9.717 8.103 -4.334 1.00 95.19 191 ALA A O 1
ATOM 1584 N N . GLU A 1 192 ? -10.795 8.409 -6.285 1.00 96.44 192 GLU A N 1
ATOM 1585 C CA . GLU A 1 192 ? -12.119 8.607 -5.679 1.00 96.44 192 GLU A CA 1
ATOM 1586 C C . GLU A 1 192 ? -12.579 7.394 -4.858 1.00 96.44 192 GLU A C 1
ATOM 1588 O O . GLU A 1 192 ? -13.117 7.540 -3.759 1.00 96.44 192 GLU A O 1
ATOM 1593 N N . LEU A 1 193 ? -12.388 6.176 -5.374 1.00 95.12 193 LEU A N 1
ATOM 1594 C CA . LEU A 1 193 ? -12.747 4.950 -4.658 1.00 95.12 193 LEU A CA 1
ATOM 1595 C C . LEU A 1 193 ? -11.899 4.760 -3.400 1.00 95.12 193 LEU A C 1
ATOM 1597 O O . LEU A 1 193 ? -12.413 4.292 -2.385 1.00 95.12 193 LEU A O 1
ATOM 1601 N N . THR A 1 194 ? -10.629 5.154 -3.441 1.00 96.69 194 THR A N 1
ATOM 1602 C CA . THR A 1 194 ? -9.734 5.099 -2.282 1.00 96.69 194 THR A CA 1
ATOM 1603 C C . THR A 1 194 ? -10.189 6.069 -1.193 1.00 96.69 194 THR A C 1
ATOM 1605 O O . THR A 1 194 ? -10.250 5.689 -0.023 1.00 96.69 194 THR A O 1
ATOM 1608 N N . GLU A 1 195 ? -10.591 7.287 -1.558 1.00 95.81 195 GLU A N 1
ATOM 1609 C CA . GLU A 1 195 ? -11.164 8.258 -0.617 1.00 95.81 195 GLU A CA 1
ATOM 1610 C C . GLU A 1 195 ? -12.496 7.758 -0.026 1.00 95.81 195 GLU A C 1
ATOM 1612 O O . GLU A 1 195 ? -12.706 7.781 1.193 1.00 95.81 195 GLU A O 1
ATOM 1617 N N . LYS A 1 196 ? -13.381 7.200 -0.864 1.00 95.25 196 LYS A N 1
ATOM 1618 C CA . LYS A 1 196 ? -14.632 6.561 -0.415 1.00 95.25 196 LYS A CA 1
ATOM 1619 C C . LYS A 1 196 ? -14.377 5.378 0.524 1.00 95.25 196 LYS A C 1
ATOM 1621 O O . LYS A 1 196 ? -15.108 5.192 1.493 1.00 95.25 196 LYS A O 1
ATOM 1626 N N . LEU A 1 197 ? -13.329 4.592 0.290 1.00 95.62 197 LEU A N 1
ATOM 1627 C CA . LEU A 1 197 ? -12.951 3.488 1.172 1.00 95.62 197 LEU A CA 1
ATOM 1628 C C . LEU A 1 197 ? -12.433 3.995 2.525 1.00 95.62 197 LEU A C 1
ATOM 1630 O O . LEU A 1 197 ? -12.789 3.446 3.568 1.00 95.62 197 LEU A O 1
ATOM 1634 N N . GLN A 1 198 ? -11.623 5.058 2.530 1.00 95.88 198 GLN A N 1
ATOM 1635 C CA . GLN A 1 198 ? -11.141 5.680 3.765 1.00 95.88 198 GLN A CA 1
ATOM 1636 C C . GLN A 1 198 ? -12.297 6.232 4.605 1.00 95.88 198 GLN A C 1
ATOM 1638 O O . GLN A 1 198 ? -12.375 5.941 5.801 1.00 95.88 198 GLN A O 1
ATOM 1643 N N . THR A 1 199 ? -13.220 6.972 3.987 1.00 96.31 199 THR A N 1
ATOM 1644 C CA . THR A 1 199 ? -14.416 7.495 4.670 1.00 96.31 199 THR A CA 1
ATOM 1645 C C . THR A 1 199 ? -15.317 6.371 5.183 1.00 96.31 199 THR A C 1
ATOM 1647 O O . THR A 1 199 ? -15.766 6.425 6.328 1.00 96.31 199 THR A O 1
ATOM 1650 N N . LEU A 1 200 ? -15.514 5.298 4.410 1.00 96.75 200 LEU A N 1
ATOM 1651 C CA . LEU A 1 200 ? -16.263 4.120 4.852 1.00 96.75 200 LEU A CA 1
ATOM 1652 C C . LEU A 1 200 ? -15.617 3.458 6.077 1.00 96.75 200 LEU A C 1
ATOM 1654 O O . LEU A 1 200 ? -16.319 3.161 7.042 1.00 96.75 200 LEU A O 1
ATOM 1658 N N . ASN A 1 201 ? -14.294 3.280 6.087 1.00 95.19 201 ASN A N 1
ATOM 1659 C CA . ASN A 1 201 ? -13.571 2.715 7.231 1.00 95.19 201 ASN A CA 1
ATOM 1660 C C . ASN A 1 201 ? -13.676 3.607 8.478 1.00 95.19 201 ASN A C 1
ATOM 1662 O O . ASN A 1 201 ? -13.866 3.105 9.589 1.00 95.19 201 ASN A O 1
ATOM 1666 N N . GLN A 1 202 ? -13.599 4.932 8.309 1.00 96.19 202 GLN A N 1
ATOM 1667 C CA . GLN A 1 202 ? -13.810 5.888 9.401 1.00 96.19 202 GLN A CA 1
ATOM 1668 C C . GLN A 1 202 ? -15.227 5.774 9.973 1.00 96.19 202 GLN A C 1
ATOM 1670 O O . GLN A 1 202 ? -15.388 5.649 11.190 1.00 96.19 202 GLN A O 1
ATOM 1675 N N . LEU A 1 203 ? -16.248 5.756 9.111 1.00 96.00 203 LEU A N 1
ATOM 1676 C CA . LEU A 1 203 ? -17.648 5.614 9.517 1.00 96.00 203 LEU A CA 1
ATOM 1677 C C . LEU A 1 203 ? -17.920 4.257 10.175 1.00 96.00 203 LEU A C 1
ATOM 1679 O O . LEU A 1 203 ? -18.617 4.204 11.184 1.00 96.00 203 LEU A O 1
ATOM 1683 N N . GLN A 1 204 ? -17.336 3.164 9.677 1.00 96.38 204 GLN A N 1
ATOM 1684 C CA . GLN A 1 204 ? -17.420 1.852 10.327 1.00 96.38 204 GLN A CA 1
ATOM 1685 C C . GLN A 1 204 ? -16.771 1.862 11.714 1.00 96.38 204 GLN A C 1
ATOM 1687 O O . GLN A 1 204 ? -17.355 1.339 12.663 1.00 96.38 204 GLN A O 1
ATOM 1692 N N . GLY A 1 205 ? -15.607 2.500 11.862 1.00 95.62 205 GLY A N 1
ATOM 1693 C CA . GLY A 1 205 ? -14.953 2.675 13.158 1.00 95.62 205 GLY A CA 1
ATOM 1694 C C . GLY A 1 205 ? -15.804 3.489 14.138 1.00 95.62 205 GLY A C 1
ATOM 1695 O O . GLY A 1 205 ? -15.930 3.117 15.306 1.00 95.62 205 GLY A O 1
ATOM 1696 N N . GLN A 1 206 ? -16.441 4.567 13.670 1.00 96.62 206 GLN A N 1
ATOM 1697 C CA . GLN A 1 206 ? -17.388 5.348 14.473 1.00 96.62 206 GLN A CA 1
ATOM 1698 C C . GLN A 1 206 ? -18.621 4.523 14.855 1.00 96.62 206 GLN A C 1
ATOM 1700 O O . GLN A 1 206 ? -19.002 4.513 16.026 1.00 96.62 206 GLN A O 1
ATOM 1705 N N . ARG A 1 207 ? -19.200 3.776 13.906 1.00 97.06 207 ARG A N 1
ATOM 1706 C CA . ARG A 1 207 ? -20.357 2.906 14.146 1.00 97.06 207 ARG A CA 1
ATOM 1707 C C . ARG A 1 207 ? -20.056 1.863 15.218 1.00 97.06 207 ARG A C 1
ATOM 1709 O O . ARG A 1 207 ? -20.804 1.771 16.181 1.00 97.06 207 ARG A O 1
ATOM 1716 N N . GLN A 1 208 ? -18.927 1.160 15.118 1.00 96.56 208 GLN A N 1
ATOM 1717 C CA . GLN A 1 208 ? -18.513 0.164 16.114 1.00 96.56 208 GLN A CA 1
ATOM 1718 C C . GLN A 1 208 ? -18.288 0.778 17.503 1.00 96.56 208 GLN A C 1
ATOM 1720 O O . GLN A 1 208 ? -18.623 0.164 18.515 1.00 96.56 208 GLN A O 1
ATOM 1725 N N . ARG A 1 209 ? -17.723 1.992 17.584 1.00 96.62 209 ARG A N 1
ATOM 1726 C CA . ARG A 1 209 ? -17.566 2.702 18.866 1.00 96.62 209 ARG A CA 1
ATOM 1727 C C . ARG A 1 209 ? -18.919 3.035 19.489 1.00 96.62 209 ARG A C 1
ATOM 1729 O O . ARG A 1 209 ? -19.097 2.803 20.682 1.00 96.62 209 ARG A O 1
ATOM 1736 N N . LEU A 1 210 ? -19.856 3.547 18.692 1.00 96.56 210 LEU A N 1
ATOM 1737 C CA . LEU A 1 210 ? -21.209 3.860 19.150 1.00 96.56 210 LEU A CA 1
ATOM 1738 C C . LEU A 1 210 ? -21.980 2.595 19.546 1.00 96.56 210 LEU A C 1
ATOM 1740 O O . LEU A 1 210 ? -22.600 2.586 20.602 1.00 96.56 210 LEU A O 1
ATOM 1744 N N . GLU A 1 211 ? -21.887 1.513 18.770 1.00 96.94 211 GLU A N 1
ATOM 1745 C CA . GLU A 1 211 ? -22.485 0.210 19.097 1.00 96.94 211 GLU A CA 1
ATOM 1746 C C . GLU A 1 211 ? -21.982 -0.306 20.454 1.00 96.94 211 GLU A C 1
ATOM 1748 O O . GLU A 1 211 ? -22.793 -0.621 21.325 1.00 96.94 211 GLU A O 1
ATOM 1753 N N . ARG A 1 212 ? -20.661 -0.288 20.691 1.00 96.50 212 ARG A N 1
ATOM 1754 C CA . ARG A 1 212 ? -20.075 -0.674 21.988 1.00 96.50 212 ARG A CA 1
ATOM 1755 C C . ARG A 1 212 ? -20.529 0.234 23.130 1.00 96.50 212 ARG A C 1
ATOM 1757 O O . ARG A 1 212 ? -20.772 -0.252 24.230 1.00 96.50 212 ARG A O 1
ATOM 1764 N N . ALA A 1 213 ? -20.638 1.542 22.891 1.00 96.38 213 ALA A N 1
ATOM 1765 C CA . ALA A 1 213 ? -21.115 2.488 23.898 1.00 96.38 213 ALA A CA 1
ATOM 1766 C C . ALA A 1 213 ? -22.588 2.235 24.261 1.00 96.38 213 ALA A C 1
ATOM 1768 O O . ALA A 1 213 ? -22.933 2.225 25.442 1.00 96.38 213 ALA A O 1
ATOM 1769 N N . ILE A 1 214 ? -23.438 1.970 23.263 1.00 96.88 214 ILE A N 1
ATOM 1770 C CA . ILE A 1 214 ? -24.850 1.619 23.457 1.00 96.88 214 ILE A CA 1
ATOM 1771 C C . ILE A 1 214 ? -24.970 0.305 24.228 1.00 96.88 214 ILE A C 1
ATOM 1773 O O . ILE A 1 214 ? -25.739 0.229 25.182 1.00 96.88 214 ILE A O 1
ATOM 1777 N N . GLU A 1 215 ? -24.211 -0.721 23.853 1.00 96.69 215 GLU A N 1
ATOM 1778 C CA . GLU A 1 215 ? -24.230 -2.015 24.538 1.00 96.69 215 GLU A CA 1
ATOM 1779 C C . GLU A 1 215 ? -23.731 -1.902 25.984 1.00 96.69 215 GLU A C 1
ATOM 1781 O O . GLU A 1 215 ? -24.331 -2.462 26.901 1.00 96.69 215 GLU A O 1
ATOM 1786 N N . HIS A 1 216 ? -22.690 -1.101 26.224 1.00 96.38 216 HIS A N 1
ATOM 1787 C CA . HIS A 1 216 ? -22.230 -0.810 27.577 1.00 96.38 216 HIS A CA 1
ATOM 1788 C C . HIS A 1 216 ? -23.306 -0.097 28.408 1.00 96.38 216 HIS A C 1
ATOM 1790 O O . HIS A 1 216 ? -23.577 -0.513 29.534 1.00 96.38 216 HIS A O 1
ATOM 1796 N N . ALA A 1 217 ? -23.955 0.930 27.849 1.00 95.50 217 ALA A N 1
ATOM 1797 C CA . ALA A 1 217 ? -25.038 1.651 28.515 1.00 95.50 217 ALA A CA 1
ATOM 1798 C C . ALA A 1 217 ? -26.250 0.745 28.796 1.00 95.50 217 ALA A C 1
ATOM 1800 O O . ALA A 1 217 ? -26.801 0.789 29.895 1.00 95.50 217 ALA A O 1
ATOM 1801 N N . ARG A 1 218 ? -26.627 -0.130 27.853 1.00 96.62 218 ARG A N 1
ATOM 1802 C CA . ARG A 1 218 ? -27.684 -1.139 28.048 1.00 96.62 218 ARG A CA 1
ATOM 1803 C C . ARG A 1 218 ? -27.354 -2.075 29.204 1.00 96.62 218 ARG A C 1
ATOM 1805 O O . ARG A 1 218 ? -28.145 -2.178 30.133 1.00 96.62 218 ARG A O 1
ATOM 1812 N N . ASN A 1 219 ? -26.156 -2.658 29.212 1.00 96.12 219 ASN A N 1
ATOM 1813 C CA . ASN A 1 219 ? -25.710 -3.545 30.288 1.00 96.12 219 ASN A CA 1
ATOM 1814 C C . ASN A 1 219 ? -25.677 -2.841 31.657 1.00 96.12 219 ASN A C 1
ATOM 1816 O O . ASN A 1 219 ? -25.978 -3.451 32.684 1.00 96.12 219 ASN A O 1
ATOM 1820 N N . GLN A 1 220 ? -25.306 -1.556 31.703 1.00 96.62 220 GLN A N 1
ATOM 1821 C CA . GLN A 1 220 ? -25.367 -0.763 32.933 1.00 96.62 220 GLN A CA 1
ATOM 1822 C C . GLN A 1 220 ? -26.811 -0.573 33.415 1.00 96.62 220 GLN A C 1
ATOM 1824 O O . GLN A 1 220 ? -27.088 -0.812 34.592 1.00 96.62 220 GLN A O 1
ATOM 1829 N N . LEU A 1 221 ? -27.722 -0.190 32.517 1.00 95.50 221 LEU A N 1
ATOM 1830 C CA . LEU A 1 221 ? -29.140 -0.001 32.831 1.00 95.50 221 LEU A CA 1
ATOM 1831 C C . LEU A 1 221 ? -29.815 -1.311 33.251 1.00 95.50 221 LEU A C 1
ATOM 1833 O O . LEU A 1 221 ? -30.556 -1.318 34.227 1.00 95.50 221 LEU A O 1
ATOM 1837 N N . GLU A 1 222 ? -29.519 -2.431 32.592 1.00 96.75 222 GLU A N 1
ATOM 1838 C CA . GLU A 1 222 ? -30.034 -3.754 32.967 1.00 96.75 222 GLU A CA 1
ATOM 1839 C C . GLU A 1 222 ? -29.575 -4.167 34.369 1.00 96.75 222 GLU A C 1
ATOM 1841 O O . GLU A 1 222 ? -30.378 -4.629 35.180 1.00 96.75 222 GLU A O 1
ATOM 1846 N N . ARG A 1 223 ? -28.302 -3.925 34.712 1.00 95.69 223 ARG A N 1
ATOM 1847 C CA . ARG A 1 223 ? -27.791 -4.161 36.073 1.00 95.69 223 ARG A CA 1
ATOM 1848 C C . ARG A 1 223 ? -28.467 -3.260 37.104 1.00 95.69 223 ARG A C 1
ATOM 1850 O O . ARG A 1 223 ? -28.749 -3.716 38.211 1.00 95.69 223 ARG A O 1
ATOM 1857 N N . GLN A 1 224 ? -28.705 -1.991 36.773 1.00 96.06 224 GLN A N 1
ATOM 1858 C CA . GLN A 1 224 ? -29.424 -1.063 37.650 1.00 96.06 224 GLN A CA 1
ATOM 1859 C C . GLN A 1 224 ? -30.878 -1.500 37.851 1.00 96.06 224 GLN A C 1
ATOM 1861 O O . GLN A 1 224 ? -31.336 -1.549 38.990 1.00 96.06 224 GLN A O 1
ATOM 1866 N N . LEU A 1 225 ? -31.571 -1.887 36.778 1.00 96.44 225 LEU A N 1
ATOM 1867 C CA . LEU A 1 225 ? -32.932 -2.418 36.830 1.00 96.44 225 LEU A CA 1
ATOM 1868 C C . LEU A 1 225 ? -33.011 -3.682 37.685 1.00 96.44 225 LEU A C 1
ATOM 1870 O O . LEU A 1 225 ? -33.876 -3.758 38.550 1.00 96.44 225 LEU A O 1
ATOM 1874 N N . ALA A 1 226 ? -32.092 -4.634 37.507 1.00 95.50 226 ALA A N 1
ATOM 1875 C CA . ALA A 1 226 ? -32.049 -5.850 38.318 1.00 95.50 226 ALA A CA 1
ATOM 1876 C C . ALA A 1 226 ? -31.860 -5.536 39.813 1.00 95.50 226 ALA A C 1
ATOM 1878 O O . ALA A 1 226 ? -32.579 -6.073 40.651 1.00 95.50 226 ALA A O 1
ATOM 1879 N N . ARG A 1 227 ? -30.947 -4.611 40.152 1.00 96.50 227 ARG A N 1
ATOM 1880 C CA . ARG A 1 227 ? -30.738 -4.161 41.541 1.00 96.50 227 ARG A CA 1
ATOM 1881 C C . ARG A 1 227 ? -31.981 -3.502 42.129 1.00 96.50 227 ARG A C 1
ATOM 1883 O O . ARG A 1 227 ? -32.373 -3.845 43.238 1.00 96.50 227 ARG A O 1
ATOM 1890 N N . LEU A 1 228 ? -32.591 -2.570 41.397 1.00 94.81 228 LEU A N 1
ATOM 1891 C CA . LEU A 1 228 ? -33.804 -1.879 41.837 1.00 94.81 228 LEU A CA 1
ATOM 1892 C C . LEU A 1 228 ? -34.976 -2.851 41.989 1.00 94.81 228 LEU A C 1
ATOM 1894 O O . LEU A 1 228 ? -35.765 -2.717 42.918 1.00 94.81 228 LEU A O 1
ATOM 1898 N N . HIS A 1 229 ? -35.081 -3.848 41.111 1.00 95.44 229 HIS A N 1
ATOM 1899 C CA . HIS A 1 229 ? -36.110 -4.876 41.198 1.00 95.44 229 HIS A CA 1
ATOM 1900 C C . HIS A 1 229 ? -35.936 -5.751 42.445 1.00 95.44 229 HIS A C 1
ATOM 1902 O O . HIS A 1 229 ? -36.913 -6.010 43.143 1.00 95.44 229 HIS A O 1
ATOM 1908 N N . GLU A 1 230 ? -34.702 -6.141 42.770 1.00 94.94 230 GLU A N 1
ATOM 1909 C CA . GLU A 1 230 ? -34.409 -6.915 43.981 1.00 94.94 230 GLU A CA 1
ATOM 1910 C C . GLU A 1 230 ? -34.655 -6.097 45.256 1.00 94.94 230 GLU A C 1
ATOM 1912 O O . GLU A 1 230 ? -35.273 -6.582 46.201 1.00 94.94 230 GLU A O 1
ATOM 1917 N N . GLN A 1 231 ? -34.267 -4.817 45.257 1.00 95.19 231 GLN A N 1
ATOM 1918 C CA . GLN A 1 231 ? -34.591 -3.888 46.343 1.00 95.19 231 GLN A CA 1
ATOM 1919 C C . GLN A 1 231 ? -36.101 -3.729 46.521 1.00 95.19 231 GLN A C 1
ATOM 1921 O O . GLN A 1 231 ? -36.589 -3.740 47.650 1.00 95.19 231 GLN A O 1
ATOM 1926 N N . ARG A 1 232 ? -36.851 -3.613 45.418 1.00 96.31 232 ARG A N 1
ATOM 1927 C CA . ARG A 1 232 ? -38.312 -3.519 45.458 1.00 96.31 232 ARG A CA 1
ATOM 1928 C C . ARG A 1 232 ? -38.925 -4.771 46.080 1.00 96.31 232 ARG A C 1
ATOM 1930 O O . ARG A 1 232 ? -39.747 -4.632 46.974 1.00 96.31 232 ARG A O 1
ATOM 1937 N N . LYS A 1 233 ? -38.489 -5.966 45.668 1.00 95.31 233 LYS A N 1
ATOM 1938 C CA . LYS A 1 233 ? -38.955 -7.238 46.246 1.00 95.31 233 LYS A CA 1
ATOM 1939 C C . LYS A 1 233 ? -38.660 -7.344 47.740 1.00 95.31 233 LYS A C 1
ATOM 1941 O O . LYS A 1 233 ? -39.536 -7.738 48.500 1.00 95.31 233 LYS A O 1
ATOM 1946 N N . ALA A 1 234 ? -37.453 -6.971 48.167 1.00 93.94 234 ALA A N 1
ATOM 1947 C CA . ALA A 1 234 ? -37.091 -6.981 49.583 1.00 93.94 234 ALA A CA 1
ATOM 1948 C C . ALA A 1 234 ? -37.976 -6.022 50.399 1.00 93.94 234 ALA A C 1
ATOM 1950 O O . ALA A 1 234 ? -38.465 -6.383 51.465 1.00 93.94 234 ALA A O 1
ATOM 1951 N N . LEU A 1 235 ? -38.235 -4.817 49.880 1.00 92.75 235 LEU A N 1
ATOM 1952 C CA . LEU A 1 235 ? -39.142 -3.863 50.522 1.00 92.75 235 LEU A CA 1
ATOM 1953 C C . LEU A 1 235 ? -40.592 -4.363 50.543 1.00 92.75 235 LEU A C 1
ATOM 1955 O O . LEU A 1 235 ? -41.262 -4.204 51.557 1.00 92.75 235 LEU A O 1
ATOM 1959 N N . GLU A 1 236 ? -41.072 -4.988 49.466 1.00 94.75 236 GLU A N 1
ATOM 1960 C CA . GLU A 1 236 ? -42.398 -5.617 49.410 1.00 94.75 236 GLU A CA 1
ATOM 1961 C C . GLU A 1 236 ? -42.541 -6.707 50.488 1.00 94.75 236 GLU A C 1
ATOM 1963 O O . GLU A 1 236 ? -43.549 -6.724 51.192 1.00 94.75 236 GLU A O 1
ATOM 1968 N N . GLN A 1 237 ? -41.516 -7.547 50.690 1.00 93.00 237 GLN A N 1
ATOM 1969 C CA . GLN A 1 237 ? -41.497 -8.557 51.759 1.00 93.00 237 GLN A CA 1
ATOM 1970 C C . GLN A 1 237 ? -41.547 -7.926 53.153 1.00 93.00 237 GLN A C 1
ATOM 1972 O O . GLN A 1 237 ? -42.370 -8.325 53.974 1.00 93.00 237 GLN A O 1
ATOM 1977 N N . VAL A 1 238 ? -40.728 -6.900 53.408 1.00 93.62 238 VAL A N 1
ATOM 1978 C CA . VAL A 1 238 ? -40.737 -6.177 54.691 1.00 93.62 238 VAL A CA 1
ATOM 1979 C C . VAL A 1 238 ? -42.103 -5.541 54.956 1.00 93.62 238 VAL A C 1
ATOM 1981 O O . VAL A 1 238 ? -42.601 -5.583 56.080 1.00 93.62 238 VAL A O 1
ATOM 1984 N N . VAL A 1 239 ? -42.738 -4.966 53.930 1.00 93.94 239 VAL A N 1
ATOM 1985 C CA . VAL A 1 239 ? -44.087 -4.401 54.051 1.00 93.94 239 VAL A CA 1
ATOM 1986 C C . VAL A 1 239 ? -45.112 -5.493 54.356 1.00 93.94 239 VAL A C 1
ATOM 1988 O O . VAL A 1 239 ? -45.954 -5.286 55.227 1.00 93.94 239 VAL A O 1
ATOM 1991 N N . GLU A 1 240 ? -45.043 -6.650 53.697 1.00 93.19 240 GLU A N 1
ATOM 1992 C CA . GLU A 1 240 ? -45.954 -7.771 53.954 1.00 93.19 240 GLU A CA 1
ATOM 1993 C C . GLU A 1 240 ? -45.801 -8.315 55.386 1.00 93.19 240 GLU A C 1
ATOM 1995 O O . GLU A 1 240 ? -46.793 -8.544 56.082 1.00 93.19 240 GLU A O 1
ATOM 2000 N N . GLU A 1 241 ? -4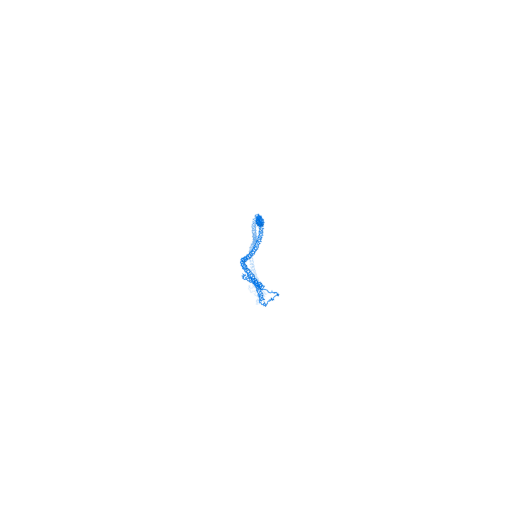4.567 -8.479 55.866 1.00 91.62 241 GLU A N 1
ATOM 2001 C CA . GLU A 1 241 ? -44.273 -8.881 57.246 1.00 91.62 241 GLU A CA 1
ATOM 2002 C C . GLU A 1 241 ? -44.792 -7.852 58.257 1.00 91.62 241 GLU A C 1
ATOM 2004 O O . GLU A 1 241 ? -45.487 -8.213 59.212 1.00 91.62 241 GLU A O 1
ATOM 2009 N N . ALA A 1 242 ? -44.541 -6.562 58.020 1.00 88.06 242 ALA A N 1
ATOM 2010 C CA . ALA A 1 242 ? -45.050 -5.488 58.865 1.00 88.06 242 ALA A CA 1
ATOM 2011 C C . ALA A 1 242 ? -46.587 -5.449 58.879 1.00 88.06 242 ALA A C 1
ATOM 2013 O O . ALA A 1 242 ? -47.188 -5.253 59.935 1.00 88.06 242 ALA A O 1
ATOM 2014 N N . GLN A 1 243 ? -47.243 -5.683 57.738 1.00 92.38 243 GLN A N 1
ATOM 2015 C CA . GLN A 1 243 ? -48.702 -5.776 57.653 1.00 92.38 243 GLN A CA 1
ATOM 2016 C C . GLN A 1 243 ? -49.253 -6.963 58.447 1.00 92.38 243 GLN A C 1
ATOM 2018 O O . GLN A 1 243 ? -50.264 -6.803 59.131 1.00 92.38 243 GLN A O 1
ATOM 2023 N N . LYS A 1 244 ? -48.589 -8.129 58.426 1.00 90.81 244 LYS A N 1
ATOM 2024 C CA . LYS A 1 244 ? -48.975 -9.289 59.253 1.00 90.81 244 LYS A CA 1
ATOM 2025 C C . LYS A 1 244 ? -48.904 -8.962 60.744 1.00 90.81 244 LYS A C 1
ATOM 2027 O O . LYS A 1 244 ? -49.836 -9.278 61.482 1.00 90.81 244 LYS A O 1
ATOM 2032 N N . VAL A 1 245 ? -47.844 -8.280 61.179 1.00 86.69 245 VAL A N 1
ATOM 2033 C CA . VAL A 1 245 ? -47.703 -7.825 62.572 1.00 86.69 245 VAL A CA 1
ATOM 2034 C C . VAL A 1 245 ? -48.776 -6.791 62.924 1.00 86.69 245 VAL A C 1
ATOM 2036 O O . VAL A 1 245 ? -49.421 -6.901 63.965 1.00 86.69 245 VAL A O 1
ATOM 2039 N N . LEU A 1 246 ? -49.032 -5.818 62.045 1.00 88.75 246 LEU A N 1
ATOM 2040 C CA . LEU A 1 246 ? -50.080 -4.813 62.248 1.00 88.75 246 LEU A CA 1
ATOM 2041 C C . LEU A 1 246 ? -51.485 -5.426 62.298 1.00 88.75 246 LEU A C 1
ATOM 2043 O O . LEU A 1 246 ? -52.303 -4.974 63.093 1.00 88.75 246 LEU A O 1
ATOM 2047 N N . ALA A 1 247 ? -51.773 -6.470 61.518 1.00 88.88 247 ALA A N 1
ATOM 2048 C CA . ALA A 1 247 ? -53.045 -7.191 61.595 1.00 88.88 247 ALA A CA 1
ATOM 2049 C C . ALA A 1 247 ? -53.238 -7.873 62.961 1.00 88.88 247 ALA A C 1
ATOM 2051 O O . ALA A 1 247 ? -54.354 -7.969 63.467 1.00 88.88 247 ALA A O 1
ATOM 2052 N N . GLN A 1 248 ? -52.143 -8.302 63.590 1.00 87.88 248 GLN A N 1
ATOM 2053 C CA . GLN A 1 248 ? -52.151 -8.879 64.934 1.00 87.88 248 GLN A CA 1
ATOM 2054 C C . GLN A 1 248 ? -52.125 -7.826 66.049 1.00 87.88 248 GLN A C 1
ATOM 2056 O O . GLN A 1 248 ? -52.199 -8.193 67.222 1.00 87.88 248 GLN A O 1
ATOM 2061 N N . ARG A 1 249 ? -52.078 -6.527 65.721 1.00 87.06 249 ARG A N 1
ATOM 2062 C CA . ARG A 1 249 ? -51.981 -5.431 66.694 1.00 87.06 249 ARG A CA 1
ATOM 2063 C C . ARG A 1 249 ? -53.031 -5.525 67.793 1.00 87.06 249 ARG A C 1
ATOM 2065 O O . ARG A 1 249 ? -52.679 -5.469 68.962 1.00 87.06 249 ARG A O 1
ATOM 2072 N N . GLU A 1 250 ? -54.301 -5.698 67.443 1.00 81.88 250 GLU A N 1
ATOM 2073 C CA . GLU A 1 250 ? -55.373 -5.766 68.443 1.00 81.88 250 GLU A CA 1
ATOM 2074 C C . GLU A 1 250 ? -55.266 -6.997 69.347 1.00 81.88 250 GLU A C 1
ATOM 2076 O O . GLU A 1 250 ? -55.660 -6.937 70.508 1.00 81.88 250 GLU A O 1
ATOM 2081 N N . SER A 1 251 ? -54.759 -8.117 68.822 1.00 83.44 251 SER A N 1
ATOM 2082 C CA . SER A 1 251 ? -54.522 -9.330 69.609 1.00 83.44 251 SER A CA 1
ATOM 2083 C C . SER A 1 251 ? -53.347 -9.141 70.563 1.00 83.44 251 SER A C 1
ATOM 2085 O O . SER A 1 251 ? -53.417 -9.587 71.703 1.00 83.44 251 SER A O 1
ATOM 2087 N N . ILE A 1 252 ? -52.285 -8.466 70.115 1.00 81.81 252 ILE A N 1
ATOM 2088 C CA . ILE A 1 252 ? -51.123 -8.126 70.940 1.00 81.81 252 ILE A CA 1
ATOM 2089 C C . ILE A 1 252 ? -51.528 -7.123 72.027 1.00 81.81 252 ILE A C 1
ATOM 2091 O O . ILE A 1 252 ? -51.207 -7.328 73.192 1.00 81.81 252 ILE A O 1
ATOM 2095 N N . GLU A 1 253 ? -52.281 -6.075 71.679 1.00 88.69 253 GLU A N 1
ATOM 2096 C CA . GLU A 1 253 ? -52.796 -5.092 72.640 1.00 88.69 253 GLU A CA 1
ATOM 2097 C C . GLU A 1 253 ? -53.745 -5.742 73.660 1.00 88.69 253 GLU A C 1
ATOM 2099 O O . GLU A 1 253 ? -53.655 -5.441 74.850 1.00 88.69 253 GLU A O 1
ATOM 2104 N N . ARG A 1 254 ? -54.624 -6.661 73.230 1.00 84.75 254 ARG A N 1
ATOM 2105 C CA . ARG A 1 254 ? -55.476 -7.449 74.138 1.00 84.75 254 ARG A CA 1
ATOM 2106 C C . ARG A 1 254 ? -54.652 -8.340 75.061 1.00 84.75 254 ARG A C 1
ATOM 2108 O O . ARG A 1 254 ? -54.817 -8.233 76.269 1.00 84.75 254 ARG A O 1
ATOM 2115 N N . GLY A 1 255 ? -53.725 -9.129 74.519 1.00 83.19 255 GLY A N 1
ATOM 2116 C CA . GLY A 1 255 ? -52.849 -9.991 75.316 1.00 83.19 255 GLY A CA 1
ATOM 2117 C C . GLY A 1 255 ? -51.979 -9.206 76.304 1.00 83.19 255 GLY A C 1
ATOM 2118 O O . GLY A 1 255 ? -51.766 -9.653 77.426 1.00 83.19 255 GLY 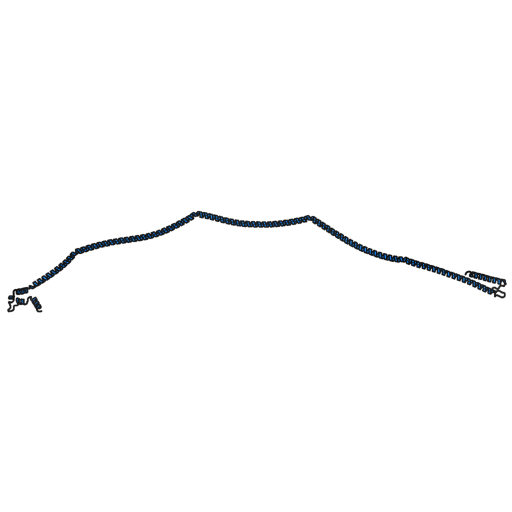A O 1
ATOM 2119 N N . TYR A 1 256 ? -51.529 -8.003 75.935 1.00 85.19 256 TYR A N 1
ATOM 2120 C CA . TYR A 1 256 ? -50.798 -7.120 76.846 1.00 85.19 256 TYR A CA 1
ATOM 2121 C C . TYR A 1 256 ? -51.690 -6.586 77.974 1.00 85.19 256 TYR A C 1
ATOM 2123 O O . TYR A 1 256 ? -51.285 -6.620 79.133 1.00 85.19 256 TYR A O 1
ATOM 2131 N N . ARG A 1 257 ? -52.918 -6.140 77.667 1.00 88.25 257 ARG A N 1
ATOM 2132 C CA . ARG A 1 257 ? -53.889 -5.709 78.692 1.00 88.25 257 ARG A CA 1
ATOM 2133 C C . ARG A 1 257 ? -54.281 -6.853 79.624 1.00 88.25 257 ARG A C 1
ATOM 2135 O O . ARG A 1 257 ? -54.404 -6.642 80.826 1.00 88.25 257 ARG A O 1
ATOM 2142 N N . GLU A 1 258 ? -54.454 -8.057 79.086 1.00 85.69 258 GLU A N 1
ATOM 2143 C CA . GLU A 1 258 ? -54.697 -9.268 79.874 1.00 85.69 258 GLU A CA 1
ATOM 2144 C C . GLU A 1 258 ? -53.509 -9.562 80.795 1.00 85.69 258 GLU A C 1
ATOM 2146 O O . GLU A 1 258 ? -53.707 -9.720 81.996 1.00 85.69 258 GLU A O 1
ATOM 2151 N N . LEU A 1 259 ? -52.275 -9.533 80.282 1.00 86.31 259 LEU A N 1
ATOM 2152 C CA . LEU A 1 259 ? -51.065 -9.692 81.094 1.00 86.31 259 LEU A CA 1
ATOM 2153 C C . LEU A 1 259 ? -50.975 -8.642 82.211 1.00 86.31 259 LEU A C 1
ATOM 2155 O O . LEU A 1 259 ? -50.627 -8.974 83.340 1.00 86.31 259 LEU A O 1
ATOM 2159 N N . GLU A 1 260 ? -51.291 -7.383 81.915 1.00 85.00 260 GLU A N 1
ATOM 2160 C CA . GLU A 1 260 ? -51.294 -6.294 82.895 1.00 85.00 260 GLU A CA 1
ATOM 2161 C C . GLU A 1 260 ? -52.374 -6.498 83.969 1.00 85.00 260 GLU A C 1
ATOM 2163 O O . GLU A 1 260 ? -52.106 -6.329 85.159 1.00 85.00 260 GLU A O 1
ATOM 2168 N N . SER A 1 261 ? -53.566 -6.958 83.576 1.00 84.06 261 SER A N 1
ATOM 2169 C CA . SER A 1 261 ? -54.628 -7.318 84.521 1.00 84.06 261 SER A CA 1
ATOM 2170 C C . SER A 1 261 ? -54.245 -8.507 85.405 1.00 84.06 261 SER A C 1
ATOM 2172 O O . SER A 1 261 ? -54.454 -8.455 86.615 1.00 84.06 261 SER A O 1
ATOM 2174 N N . LEU A 1 262 ? -53.603 -9.529 84.834 1.00 83.81 262 LEU A N 1
ATOM 2175 C CA . LEU A 1 262 ? -53.133 -10.703 85.565 1.00 83.81 262 LEU A CA 1
ATOM 2176 C C . LEU A 1 262 ? -52.010 -10.343 86.543 1.00 83.81 262 LEU A C 1
ATOM 2178 O O . LEU A 1 262 ? -51.993 -10.869 87.649 1.00 83.81 262 LEU A O 1
ATOM 2182 N N . ARG A 1 263 ? -51.120 -9.409 86.186 1.00 85.25 263 ARG A N 1
ATOM 2183 C CA . ARG A 1 263 ? -50.096 -8.877 87.103 1.00 85.25 263 ARG A CA 1
ATOM 2184 C C . ARG A 1 263 ? -50.713 -8.140 88.289 1.00 85.25 263 ARG A C 1
ATOM 2186 O O . ARG A 1 263 ? -50.318 -8.379 89.423 1.00 85.25 263 ARG A O 1
ATOM 2193 N N . LEU A 1 264 ? -51.718 -7.295 88.053 1.00 86.25 264 LEU A N 1
ATOM 2194 C CA . LEU A 1 264 ? -52.451 -6.626 89.137 1.00 86.25 264 LEU A CA 1
ATOM 2195 C C . LEU A 1 264 ? -53.198 -7.629 90.028 1.00 86.25 264 LEU A C 1
ATOM 2197 O O . LEU A 1 264 ? -53.315 -7.434 91.238 1.00 86.25 264 LEU A O 1
ATOM 2201 N N . GLU A 1 265 ? -53.741 -8.699 89.446 1.00 82.19 265 GLU A N 1
ATOM 2202 C CA . GLU A 1 265 ? -54.346 -9.784 90.216 1.00 82.19 265 GLU A CA 1
ATOM 2203 C C . GLU A 1 265 ? -53.310 -10.555 91.033 1.00 82.19 265 GLU A C 1
ATOM 2205 O O . GLU A 1 265 ? -53.573 -10.838 92.201 1.00 82.19 265 GLU A O 1
ATOM 2210 N N . GLU A 1 266 ? -52.140 -10.851 90.469 1.00 83.50 266 GLU A N 1
ATOM 2211 C CA . GLU A 1 266 ? -51.016 -11.474 91.169 1.00 83.50 266 GLU A CA 1
ATOM 2212 C C . GLU A 1 266 ? -50.571 -10.621 92.364 1.00 83.50 266 GLU A C 1
ATOM 2214 O O . GLU A 1 266 ? -50.537 -11.132 93.482 1.00 83.50 266 GLU A O 1
ATOM 2219 N N . GLU A 1 267 ? -50.375 -9.311 92.184 1.00 83.94 267 GLU A N 1
ATOM 2220 C CA . GLU A 1 267 ? -50.074 -8.371 93.277 1.00 83.94 267 GLU A CA 1
ATOM 2221 C C . GLU A 1 267 ? -51.156 -8.398 94.373 1.00 83.94 267 GLU A C 1
ATOM 2223 O O . GLU A 1 267 ? -50.855 -8.475 95.567 1.00 83.94 267 GLU A O 1
ATOM 2228 N N . ARG A 1 268 ? -52.443 -8.416 93.994 1.00 86.75 268 ARG A N 1
ATOM 2229 C CA . ARG A 1 268 ? -53.559 -8.544 94.953 1.00 86.75 268 ARG A CA 1
ATOM 2230 C C . ARG A 1 268 ? -53.545 -9.883 95.686 1.00 86.75 268 ARG A C 1
ATOM 2232 O O . ARG A 1 268 ? -53.911 -9.943 96.864 1.00 86.75 268 ARG A O 1
ATOM 2239 N N . TRP A 1 269 ? -53.193 -10.970 95.007 1.00 81.75 269 TRP A N 1
ATOM 2240 C CA . TRP A 1 269 ? -53.060 -12.286 95.626 1.00 81.75 269 TRP A CA 1
ATOM 2241 C C . TRP A 1 269 ? -51.858 -12.344 96.564 1.00 81.75 269 TRP A C 1
ATOM 2243 O O . TRP A 1 269 ? -51.982 -12.918 97.645 1.00 81.75 269 TRP A O 1
ATOM 2253 N N . GLU A 1 270 ? -50.747 -11.691 96.227 1.00 85.94 270 GLU A N 1
ATOM 2254 C CA . GLU A 1 270 ? -49.608 -11.521 97.126 1.00 85.94 270 GLU A CA 1
ATOM 2255 C C . GLU A 1 270 ? -49.981 -10.716 98.376 1.00 85.94 270 GLU A C 1
ATOM 2257 O O . GLU A 1 270 ? -49.628 -11.118 99.484 1.00 85.94 270 GLU A O 1
ATOM 2262 N N . GLU A 1 271 ? -50.743 -9.626 98.247 1.00 86.75 271 GLU A N 1
ATOM 2263 C CA . GLU A 1 271 ? -51.255 -8.876 99.402 1.00 86.75 271 GLU A CA 1
ATOM 2264 C C . GLU A 1 271 ? -52.176 -9.727 100.282 1.00 86.75 271 GLU A C 1
ATOM 2266 O O . GLU A 1 271 ? -52.046 -9.733 101.508 1.00 86.75 271 GLU A O 1
ATOM 2271 N N . LYS A 1 272 ? -53.109 -10.470 99.673 1.00 83.50 272 LYS A N 1
ATOM 2272 C CA . LYS A 1 272 ? -53.985 -11.396 100.407 1.00 83.50 272 LYS A CA 1
ATOM 2273 C C . LYS A 1 272 ? -53.183 -12.491 101.105 1.00 83.50 272 LYS A C 1
ATOM 2275 O O . LYS A 1 272 ? -53.513 -12.834 102.237 1.00 83.50 272 LYS A O 1
ATOM 2280 N N . ARG A 1 273 ? -52.137 -13.014 100.461 1.00 84.44 273 ARG A N 1
ATOM 2281 C CA . ARG A 1 273 ? -51.233 -14.013 101.038 1.00 84.44 273 ARG A CA 1
ATOM 2282 C C . ARG A 1 273 ? -50.467 -13.444 102.229 1.00 84.44 273 ARG A C 1
ATOM 2284 O O . ARG A 1 273 ? -50.504 -14.064 103.282 1.00 84.44 273 ARG A O 1
ATOM 2291 N N . LYS A 1 274 ? -49.899 -12.237 102.114 1.00 86.81 274 LYS A N 1
ATOM 2292 C CA . LYS A 1 274 ? -49.255 -11.525 103.237 1.00 86.81 274 LYS A CA 1
ATOM 2293 C C . LYS A 1 274 ? -50.215 -11.352 104.417 1.00 86.81 274 LYS A C 1
ATOM 2295 O O . LYS A 1 274 ? -49.865 -11.687 105.541 1.00 86.81 274 LYS A O 1
ATOM 2300 N N . ARG A 1 275 ? -51.456 -10.917 104.161 1.00 85.12 275 ARG A N 1
ATOM 2301 C CA . ARG A 1 275 ? -52.492 -10.800 105.207 1.00 85.12 275 ARG A CA 1
ATOM 2302 C C . ARG A 1 275 ? -52.848 -12.145 105.838 1.00 85.12 275 ARG A C 1
ATOM 2304 O O . ARG A 1 275 ? -53.106 -12.201 107.036 1.00 85.12 275 ARG A O 1
ATOM 2311 N N . TRP A 1 276 ? -52.903 -13.217 105.051 1.00 84.50 276 TRP A N 1
ATOM 2312 C CA . TRP A 1 276 ? -53.155 -14.558 105.575 1.00 84.50 276 TRP A CA 1
ATOM 2313 C C . TRP A 1 276 ? -51.991 -15.056 106.434 1.00 84.50 276 TRP A C 1
ATOM 2315 O O . TRP A 1 276 ? -52.241 -15.570 107.519 1.00 84.50 276 TRP A O 1
ATOM 2325 N N . ASP A 1 277 ? -50.744 -14.846 106.001 1.00 85.00 277 ASP A N 1
ATOM 2326 C CA . ASP A 1 277 ? -49.546 -15.182 106.778 1.00 85.00 277 ASP A CA 1
ATOM 2327 C C . ASP A 1 277 ? -49.525 -14.406 108.112 1.00 85.00 277 ASP A C 1
ATOM 2329 O O . ASP A 1 277 ? -49.360 -15.017 109.166 1.00 85.00 277 ASP A O 1
ATOM 2333 N N . GLU A 1 278 ? -49.823 -13.098 108.106 1.00 87.75 278 GLU A N 1
ATOM 2334 C CA . GLU A 1 278 ? -49.959 -12.279 109.326 1.00 87.75 278 GLU A CA 1
ATOM 2335 C C . GLU A 1 278 ? -51.063 -12.787 110.269 1.00 87.75 278 GLU A C 1
ATOM 2337 O O . GLU A 1 278 ? -50.876 -12.868 111.485 1.00 87.75 278 GLU A O 1
ATOM 2342 N N . LEU A 1 279 ? -52.243 -13.116 109.731 1.00 85.00 279 LEU A N 1
ATOM 2343 C CA . LEU A 1 279 ? -53.355 -13.644 110.527 1.00 85.00 279 LEU A CA 1
ATOM 2344 C C . LEU A 1 279 ? -53.036 -15.026 111.094 1.00 85.00 279 LEU A C 1
ATOM 2346 O O . LEU A 1 279 ? -53.391 -15.304 112.237 1.00 85.00 279 LEU A O 1
ATOM 2350 N N . ARG A 1 280 ? -52.334 -15.866 110.333 1.00 87.81 280 ARG A N 1
ATOM 2351 C CA . ARG A 1 280 ? -51.892 -17.189 110.770 1.00 87.81 280 ARG A CA 1
ATOM 2352 C C . ARG A 1 280 ? -50.816 -17.101 111.847 1.00 87.81 280 ARG A C 1
ATOM 2354 O O . ARG A 1 280 ? -50.840 -17.883 112.792 1.00 87.81 280 ARG A O 1
ATOM 2361 N N . GLU A 1 281 ? -49.895 -16.144 111.753 1.00 84.31 281 GLU A N 1
ATOM 2362 C CA . GLU A 1 281 ? -48.945 -15.865 112.834 1.00 84.31 281 GLU A CA 1
ATOM 2363 C C . GLU A 1 281 ? -49.664 -15.407 114.106 1.00 84.31 281 GLU A C 1
ATOM 2365 O O . GLU A 1 281 ? -49.342 -15.891 115.192 1.00 84.31 281 GLU A O 1
ATOM 2370 N N . ARG A 1 282 ? -50.676 -14.535 113.988 1.00 82.94 282 ARG A N 1
ATOM 2371 C CA . ARG A 1 282 ? -51.514 -14.118 115.126 1.00 82.94 282 ARG A CA 1
ATOM 2372 C C . ARG A 1 282 ? -52.303 -15.277 115.724 1.00 82.94 282 ARG A C 1
ATOM 2374 O O . ARG A 1 282 ? -52.359 -15.393 116.942 1.00 82.94 282 ARG A O 1
ATOM 2381 N N . GLU A 1 283 ? -52.883 -16.139 114.893 1.00 85.56 283 GLU A N 1
ATOM 2382 C CA . GLU A 1 283 ? -53.569 -17.356 115.336 1.00 85.56 283 GLU A CA 1
ATOM 2383 C C . GLU A 1 283 ? -52.611 -18.259 116.121 1.00 85.56 283 GLU A C 1
ATOM 2385 O O . GLU A 1 283 ? -52.905 -18.611 117.257 1.00 85.56 283 GLU A O 1
ATOM 2390 N N . GLN A 1 284 ? -51.417 -18.539 115.587 1.00 85.25 284 GLN A N 1
ATOM 2391 C CA . GLN A 1 284 ? -50.408 -19.342 116.286 1.00 85.25 284 GLN A CA 1
ATOM 2392 C C . GLN A 1 284 ? -49.920 -18.690 117.587 1.00 85.25 284 GLN A C 1
ATOM 2394 O O . GLN A 1 284 ? -49.621 -19.392 118.554 1.00 85.25 284 GLN A O 1
ATOM 2399 N N . GLN A 1 285 ? -49.796 -17.360 117.633 1.00 85.12 285 GLN A N 1
ATOM 2400 C CA . GLN A 1 285 ? -49.453 -16.632 118.858 1.00 85.12 285 GLN A CA 1
ATOM 2401 C C . GLN A 1 285 ? -50.557 -16.776 119.908 1.00 85.12 285 GLN A C 1
ATOM 2403 O O . GLN A 1 285 ? -50.261 -17.171 121.036 1.00 85.12 285 GLN A O 1
ATOM 2408 N N . LEU A 1 286 ? -51.814 -16.551 119.524 1.00 80.88 286 LEU A N 1
ATOM 2409 C CA . LEU A 1 286 ? -52.975 -16.707 120.398 1.00 80.88 286 LEU A CA 1
ATOM 2410 C C . LEU A 1 286 ? -53.155 -18.155 120.860 1.00 80.88 286 LEU A C 1
ATOM 2412 O O . LEU A 1 286 ? -53.464 -18.379 122.023 1.00 80.88 286 LEU A O 1
ATOM 2416 N N . GLU A 1 287 ? -52.915 -19.151 120.007 1.00 84.19 287 GLU A N 1
ATOM 2417 C CA . GLU A 1 287 ? -52.924 -20.564 120.403 1.00 84.19 287 GLU A CA 1
ATOM 2418 C C . GLU A 1 287 ? -51.826 -20.871 121.424 1.00 84.19 287 GLU A C 1
ATOM 2420 O O . GLU A 1 287 ? -52.083 -21.551 122.417 1.00 84.19 287 GLU A O 1
ATOM 2425 N N . ARG A 1 288 ? -50.611 -20.333 121.240 1.00 85.38 288 ARG A N 1
ATOM 2426 C CA . ARG A 1 288 ? -49.525 -20.468 122.226 1.00 85.38 288 ARG A CA 1
ATOM 2427 C C . ARG A 1 288 ? -49.874 -19.784 123.546 1.00 85.38 288 ARG A C 1
ATOM 2429 O O . ARG A 1 288 ? -49.569 -20.338 124.599 1.00 85.38 288 ARG A O 1
ATOM 2436 N N . GLU A 1 289 ? -50.492 -18.606 123.511 1.00 82.81 289 GLU A N 1
ATOM 2437 C CA . GLU A 1 289 ? -50.972 -17.896 124.704 1.00 82.81 289 GLU A CA 1
ATOM 2438 C C . GLU A 1 289 ? -52.090 -18.669 125.404 1.00 82.81 289 GLU A C 1
ATOM 2440 O O . GLU A 1 289 ? -52.006 -18.913 126.605 1.00 82.81 289 GLU A O 1
ATOM 2445 N N . LEU A 1 290 ? -53.076 -19.160 124.654 1.00 82.81 290 LEU A N 1
ATOM 2446 C CA . LEU A 1 290 ? -54.156 -19.993 125.169 1.00 82.81 290 LEU A CA 1
ATOM 2447 C C . LEU A 1 290 ? -53.610 -21.283 125.784 1.00 82.81 290 LEU A C 1
ATOM 2449 O O . LEU A 1 290 ? -54.084 -21.711 126.830 1.00 82.81 290 LEU A O 1
ATOM 2453 N N . GLN A 1 291 ? -52.612 -21.910 125.162 1.00 83.06 291 GLN A N 1
ATOM 2454 C CA . GLN A 1 291 ? -51.999 -23.127 125.680 1.00 83.06 291 GLN A CA 1
ATOM 2455 C C . GLN A 1 291 ? -51.156 -22.856 126.931 1.00 83.06 291 GLN A C 1
ATOM 2457 O O . GLN A 1 291 ? -51.183 -23.663 127.860 1.00 83.06 291 GLN A O 1
ATOM 2462 N N . ARG A 1 292 ? -50.481 -21.700 127.013 1.00 83.00 292 ARG A N 1
ATOM 2463 C CA . ARG A 1 292 ? -49.831 -21.226 128.246 1.00 83.00 292 ARG A CA 1
ATOM 2464 C C . ARG A 1 292 ? -50.853 -21.006 129.360 1.00 83.00 292 ARG A C 1
ATOM 2466 O O . ARG A 1 292 ? -50.680 -21.574 130.434 1.00 83.00 292 ARG A O 1
ATOM 2473 N N . GLU A 1 293 ? -51.932 -20.272 129.099 1.00 77.06 293 GLU A N 1
ATOM 2474 C CA . GLU A 1 293 ? -53.004 -20.024 130.073 1.00 77.06 293 GLU A CA 1
ATOM 2475 C C . GLU A 1 293 ? -53.701 -21.318 130.500 1.00 77.06 293 GLU A C 1
ATOM 2477 O O . GLU A 1 293 ? -53.898 -21.551 131.689 1.00 77.06 293 GLU A O 1
ATOM 2482 N N . ARG A 1 294 ? -53.987 -22.227 129.560 1.00 81.25 294 ARG A N 1
ATOM 2483 C CA . ARG A 1 294 ? -54.513 -23.566 129.868 1.00 81.25 294 ARG A CA 1
ATOM 2484 C C . ARG A 1 294 ? -53.558 -24.349 130.755 1.00 81.25 294 ARG A C 1
ATOM 2486 O O . ARG A 1 294 ? -53.998 -24.860 131.773 1.00 81.25 294 ARG A O 1
ATOM 2493 N N . SER A 1 295 ? -52.266 -24.395 130.430 1.00 72.81 295 SER A N 1
ATOM 2494 C CA . SER A 1 295 ? -51.277 -25.095 131.261 1.00 72.81 295 SER A CA 1
ATOM 2495 C C . SER A 1 295 ? -51.126 -24.466 132.655 1.00 72.81 295 SER A C 1
ATOM 2497 O O . SER A 1 295 ? -50.981 -25.185 133.640 1.00 72.81 295 SER A O 1
ATOM 2499 N N . SER A 1 296 ? -51.233 -23.135 132.760 1.00 81.75 296 SER A N 1
ATOM 2500 C CA . SER A 1 296 ? -51.239 -22.393 134.027 1.00 81.75 296 SER A CA 1
ATOM 2501 C C . SER A 1 296 ? -52.474 -22.736 134.861 1.00 81.75 296 SER A C 1
ATOM 2503 O O . SER A 1 296 ? -52.349 -23.092 136.032 1.00 81.75 296 SER A O 1
ATOM 2505 N N . LEU A 1 297 ? -53.664 -22.709 134.258 1.00 76.25 297 LEU A N 1
ATOM 2506 C CA . LEU A 1 297 ? -54.921 -23.068 134.912 1.00 76.25 297 LEU A CA 1
ATOM 2507 C C . LEU A 1 297 ? -54.973 -24.552 135.285 1.00 76.25 297 LEU A C 1
ATOM 2509 O O . LEU A 1 297 ? -55.431 -24.878 136.373 1.00 76.25 297 LEU A O 1
ATOM 2513 N N . GLU A 1 298 ? -54.468 -25.454 134.444 1.00 79.75 298 GLU A N 1
ATOM 2514 C CA . GLU A 1 298 ? -54.341 -26.881 134.756 1.00 79.75 298 GLU A CA 1
ATOM 2515 C C . GLU A 1 298 ? -53.373 -27.111 135.920 1.00 79.75 298 GLU A C 1
ATOM 2517 O O . GLU A 1 298 ? -53.698 -27.872 136.830 1.00 79.75 298 GLU A O 1
ATOM 2522 N N . ALA A 1 299 ? -52.234 -26.413 135.961 1.00 75.50 299 ALA A N 1
ATOM 2523 C CA . ALA A 1 299 ? -51.311 -26.454 137.094 1.00 75.50 299 ALA A CA 1
ATOM 2524 C C . ALA A 1 299 ? -51.945 -25.886 138.377 1.00 75.50 299 ALA A C 1
ATOM 2526 O O . ALA A 1 299 ? -51.815 -26.485 139.448 1.00 75.50 299 ALA A O 1
ATOM 2527 N N . GLN A 1 300 ? -52.690 -24.778 138.286 1.00 74.31 300 GLN A N 1
ATOM 2528 C CA . GLN A 1 300 ? -53.452 -24.219 139.410 1.00 74.31 300 GLN A CA 1
ATOM 2529 C C . GLN A 1 300 ? -54.539 -25.187 139.890 1.00 74.31 300 GLN A C 1
ATOM 2531 O O . GLN A 1 300 ? -54.715 -25.370 141.093 1.00 74.31 300 GLN A O 1
ATOM 2536 N N . LEU A 1 301 ? -55.240 -25.852 138.972 1.00 75.75 301 LEU A N 1
ATOM 2537 C CA . LEU A 1 301 ? -56.290 -26.817 139.281 1.00 75.75 301 LEU A CA 1
ATOM 2538 C C . LEU A 1 301 ? -55.702 -28.095 139.884 1.00 75.75 301 LEU A C 1
ATOM 2540 O O . LEU A 1 301 ? -56.244 -28.604 140.861 1.00 75.75 301 LEU A O 1
ATOM 2544 N N . GLN A 1 302 ? -54.549 -28.565 139.403 1.00 75.06 302 GLN A N 1
ATOM 2545 C CA . GLN A 1 302 ? -53.794 -29.651 140.032 1.00 75.06 302 GLN A CA 1
ATOM 2546 C C . GLN A 1 302 ? -53.320 -29.270 141.440 1.00 75.06 302 GLN A C 1
ATOM 2548 O O . GLN A 1 302 ? -53.485 -30.069 142.363 1.00 75.06 302 GLN A O 1
ATOM 2553 N N . ALA A 1 303 ? -52.814 -28.049 141.644 1.00 73.25 303 ALA A N 1
ATOM 2554 C CA . ALA A 1 303 ? -52.418 -27.547 142.961 1.00 73.25 303 ALA A CA 1
ATOM 2555 C C . ALA A 1 303 ? -53.617 -27.431 143.921 1.00 73.25 303 ALA A C 1
ATOM 2557 O O . ALA A 1 303 ? -53.530 -27.844 145.079 1.00 73.25 303 ALA A O 1
ATOM 2558 N N . LEU A 1 304 ? -54.764 -26.939 143.445 1.00 73.06 304 LEU A N 1
ATOM 2559 C CA . LEU A 1 304 ? -56.002 -26.869 144.223 1.00 73.06 304 LEU A CA 1
ATOM 2560 C C . LEU A 1 304 ? -56.589 -28.256 144.495 1.00 73.06 304 LEU A C 1
ATOM 2562 O O . LEU A 1 304 ? -57.050 -28.497 145.605 1.00 73.06 304 LEU A O 1
ATOM 2566 N N . CYS A 1 305 ? -56.530 -29.196 143.550 1.00 75.12 305 CYS A N 1
ATOM 2567 C CA . CYS A 1 305 ? -56.926 -30.585 143.771 1.00 75.12 305 CYS A CA 1
ATOM 2568 C C . CYS A 1 305 ? -56.004 -31.287 144.771 1.00 75.12 305 CYS A C 1
ATOM 2570 O O . CYS A 1 305 ? -56.498 -32.038 145.611 1.00 75.12 305 CYS A O 1
ATOM 2572 N N . HIS A 1 306 ? -54.692 -31.039 144.723 1.00 70.75 306 HIS A N 1
ATOM 2573 C CA . HIS A 1 306 ? -53.747 -31.530 145.726 1.00 70.75 306 HIS A CA 1
ATOM 2574 C C . HIS A 1 306 ? -54.100 -30.977 147.110 1.00 70.75 306 HIS A C 1
ATOM 2576 O O . HIS A 1 306 ? -54.299 -31.742 148.050 1.00 70.75 306 HIS A O 1
ATOM 2582 N N . ARG A 1 307 ? -54.304 -29.660 147.215 1.00 69.94 307 ARG A N 1
ATOM 2583 C CA . ARG A 1 307 ? -54.695 -28.984 148.459 1.00 69.94 307 ARG A CA 1
ATOM 2584 C C . ARG A 1 307 ? -56.061 -29.451 148.972 1.00 69.94 307 ARG A C 1
ATOM 2586 O O . ARG A 1 307 ? -56.235 -29.663 150.167 1.00 69.94 307 ARG A O 1
ATOM 2593 N N . ALA A 1 308 ? -57.019 -29.692 148.079 1.00 70.31 308 ALA A N 1
ATOM 2594 C CA . ALA A 1 308 ? -58.322 -30.254 148.414 1.00 70.31 308 ALA A CA 1
ATOM 2595 C C . ALA A 1 308 ? -58.209 -31.708 148.892 1.00 70.31 308 ALA A C 1
ATOM 2597 O O . ALA A 1 308 ? -58.911 -32.078 149.827 1.00 70.31 308 ALA A O 1
ATOM 2598 N N . ARG A 1 309 ? -57.321 -32.526 148.306 1.00 72.00 309 ARG A N 1
ATOM 2599 C CA . ARG A 1 309 ? -57.031 -33.893 148.777 1.00 72.00 309 ARG A CA 1
ATOM 2600 C C . ARG A 1 309 ? -56.364 -33.879 150.152 1.00 72.00 309 ARG A C 1
ATOM 2602 O O . ARG A 1 309 ? -56.819 -34.610 151.024 1.00 72.00 309 ARG A O 1
ATOM 2609 N N . GLU A 1 310 ? -55.370 -33.022 150.380 1.00 68.94 310 GLU A N 1
ATOM 2610 C CA . GLU A 1 310 ? -54.747 -32.835 151.700 1.00 68.94 310 GLU A CA 1
ATOM 2611 C C . GLU A 1 310 ? -55.770 -32.410 152.758 1.00 68.94 310 GLU A C 1
ATOM 2613 O O . GLU A 1 310 ? -55.809 -32.974 153.853 1.00 68.94 310 GLU A O 1
ATOM 2618 N N . LEU A 1 311 ? -56.644 -31.456 152.424 1.00 64.81 311 LEU A N 1
ATOM 2619 C CA . LEU A 1 311 ? -57.716 -31.009 153.310 1.00 64.81 311 LEU A CA 1
ATOM 2620 C C . LEU A 1 311 ? -58.774 -32.099 153.530 1.00 64.81 311 LEU A C 1
ATOM 2622 O O . LEU A 1 311 ? -59.244 -32.246 154.653 1.00 64.81 311 LEU A O 1
ATOM 2626 N N . LYS A 1 312 ? -59.094 -32.929 152.526 1.00 69.69 312 LYS A N 1
ATOM 2627 C CA . LYS A 1 312 ? -59.983 -34.097 152.685 1.00 69.69 312 LYS A CA 1
ATOM 2628 C C . LYS A 1 312 ? -59.378 -35.166 153.591 1.00 69.69 312 LYS A C 1
ATOM 2630 O O . LYS A 1 312 ? -60.101 -35.747 154.393 1.00 69.69 312 LYS A O 1
ATOM 2635 N N . VAL A 1 313 ? -58.069 -35.412 153.502 1.00 70.38 313 VAL A N 1
ATOM 2636 C CA . VAL A 1 313 ? -57.361 -36.331 154.407 1.00 70.38 313 VAL A CA 1
ATOM 2637 C C . VAL A 1 313 ? -57.387 -35.785 155.836 1.00 70.38 313 VAL A C 1
ATOM 2639 O O . VAL A 1 313 ? -57.757 -36.520 156.751 1.00 70.38 313 VAL A O 1
ATOM 2642 N N . ARG A 1 314 ? -57.106 -34.491 156.038 1.00 61.59 314 ARG A N 1
ATOM 2643 C CA . ARG A 1 314 ? -57.198 -33.839 157.358 1.00 61.59 314 ARG A CA 1
ATOM 2644 C C . ARG A 1 314 ? -58.628 -33.840 157.921 1.00 61.59 314 ARG A C 1
ATOM 2646 O O . ARG A 1 314 ? -58.804 -34.160 159.090 1.00 61.59 314 ARG A O 1
ATOM 2653 N N . ALA A 1 315 ? -59.645 -33.606 157.092 1.00 60.22 315 ALA A N 1
ATOM 2654 C CA .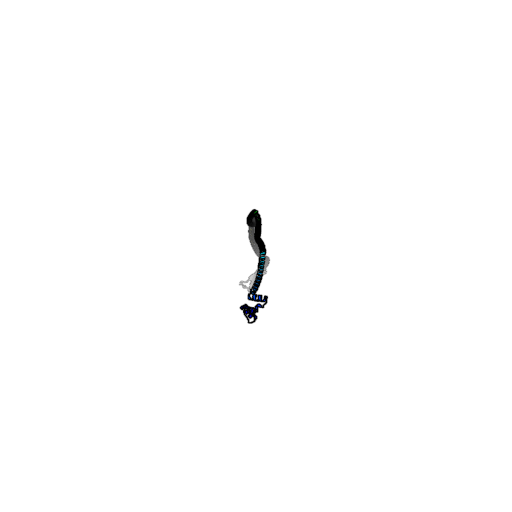 ALA A 1 315 ? -61.058 -33.691 157.480 1.00 60.22 315 ALA A CA 1
ATOM 2655 C C . ALA A 1 315 ? -61.521 -35.139 157.746 1.00 60.22 315 ALA A C 1
ATOM 2657 O O . ALA A 1 315 ? -62.333 -35.390 158.626 1.00 60.22 315 ALA A O 1
ATOM 2658 N N . SER A 1 316 ? -60.969 -36.145 157.058 1.00 62.09 316 SER A N 1
ATOM 2659 C CA . SER A 1 316 ? -61.269 -37.557 157.359 1.00 62.09 316 SER A CA 1
ATOM 2660 C C . SER A 1 316 ? -60.676 -38.029 158.695 1.00 62.09 316 SER A C 1
ATOM 2662 O O . SER A 1 316 ? -61.170 -38.986 159.290 1.00 62.09 316 SER A O 1
ATOM 2664 N N . GLN A 1 317 ? -59.656 -37.327 159.203 1.00 60.28 317 GLN A N 1
ATOM 2665 C CA . GLN A 1 317 ? -59.127 -37.516 160.555 1.00 60.28 317 GLN A CA 1
ATOM 2666 C C . GLN A 1 317 ? -59.968 -36.786 161.616 1.00 60.28 317 GLN A C 1
ATOM 2668 O O . GLN A 1 317 ? -59.849 -37.106 162.794 1.00 60.28 317 GLN A O 1
ATOM 2673 N N . GLU A 1 318 ? -60.857 -35.867 161.225 1.00 59.97 318 GLU A N 1
ATOM 2674 C CA . GLU A 1 318 ? -61.721 -35.105 162.134 1.00 59.97 318 GLU A CA 1
ATOM 2675 C C . GLU A 1 318 ? -62.658 -36.017 162.932 1.00 59.97 318 GLU A C 1
ATOM 2677 O O . GLU A 1 318 ? -62.750 -35.867 164.144 1.00 59.97 318 GLU A O 1
ATOM 2682 N N . LYS A 1 319 ? -63.243 -37.051 162.307 1.00 61.19 319 LYS A N 1
ATOM 2683 C CA . LYS A 1 319 ? -64.026 -38.079 163.022 1.00 61.19 319 LYS A CA 1
ATOM 2684 C C . LYS A 1 319 ? -63.199 -38.841 164.062 1.00 61.19 319 LYS A C 1
ATOM 2686 O O . LYS A 1 319 ? -63.693 -39.113 165.148 1.00 61.19 319 LYS A O 1
ATOM 2691 N N . ARG A 1 320 ? -61.928 -39.136 163.767 1.00 62.56 320 ARG A N 1
ATOM 2692 C CA . ARG A 1 320 ? -61.013 -39.824 164.695 1.00 62.56 320 ARG A CA 1
ATOM 2693 C C . ARG A 1 320 ? -60.652 -38.936 165.892 1.00 62.56 320 ARG A C 1
ATOM 2695 O O . ARG A 1 320 ? -60.572 -39.435 167.011 1.00 62.56 320 ARG A O 1
ATOM 2702 N N . TRP A 1 321 ? -60.472 -37.631 165.672 1.00 56.25 321 TRP A N 1
ATOM 2703 C CA . TRP A 1 321 ? -60.250 -36.651 166.741 1.00 56.25 321 TRP A CA 1
ATOM 2704 C C . TRP A 1 321 ? -61.533 -36.349 167.532 1.00 56.25 321 TRP A C 1
ATOM 2706 O O . TRP A 1 321 ? -61.467 -36.221 168.749 1.00 56.25 321 TRP A O 1
ATOM 2716 N N . GLN A 1 322 ? -62.706 -36.336 166.890 1.00 60.88 322 GLN A N 1
ATOM 2717 C CA . GLN A 1 322 ? -64.010 -36.196 167.550 1.00 60.88 322 GLN A CA 1
ATOM 2718 C C . GLN A 1 322 ? -64.356 -37.420 168.413 1.00 60.88 322 GLN A C 1
ATOM 2720 O O . GLN A 1 322 ? -64.810 -37.251 169.539 1.00 60.88 322 GLN A O 1
ATOM 2725 N N . GLU A 1 323 ? -64.080 -38.643 167.950 1.00 61.78 323 GLU A N 1
ATOM 2726 C CA . GLU A 1 323 ? -64.251 -39.872 168.742 1.00 61.78 323 GLU A CA 1
ATOM 2727 C C . GLU A 1 323 ? -63.251 -39.958 169.910 1.00 61.78 323 GLU A C 1
ATOM 2729 O O . GLU A 1 323 ? -63.612 -40.416 170.995 1.00 61.78 323 GLU A O 1
ATOM 2734 N N . ALA A 1 324 ? -62.012 -39.482 169.729 1.00 59.00 324 ALA A N 1
ATOM 2735 C CA . ALA A 1 324 ? -61.023 -39.386 170.805 1.00 59.00 324 ALA A CA 1
ATOM 2736 C C . ALA A 1 324 ? -61.404 -38.324 171.854 1.00 59.00 324 ALA A C 1
ATOM 2738 O O . ALA A 1 324 ? -61.346 -38.604 173.052 1.00 59.00 324 ALA A O 1
ATOM 2739 N N . CYS A 1 325 ? -61.865 -37.144 171.424 1.00 57.72 325 CYS A N 1
ATOM 2740 C CA . CYS A 1 325 ? -62.396 -36.115 172.318 1.00 57.72 325 CYS A CA 1
ATOM 2741 C C . CYS A 1 325 ? -63.659 -36.600 173.039 1.00 57.72 325 CYS A C 1
ATOM 2743 O O . CYS A 1 325 ? -63.751 -36.423 174.246 1.00 57.72 325 CYS A O 1
ATOM 2745 N N . ALA A 1 326 ? -64.600 -37.267 172.365 1.00 61.06 326 ALA A N 1
ATOM 2746 C CA . ALA A 1 326 ? -65.810 -37.794 172.999 1.00 61.06 326 ALA A CA 1
ATOM 2747 C C . ALA A 1 326 ? -65.494 -38.858 174.067 1.00 61.06 326 ALA A C 1
ATOM 2749 O O . ALA A 1 326 ? -66.071 -38.814 175.154 1.00 61.06 326 ALA A O 1
ATOM 2750 N N . LYS A 1 327 ? -64.525 -39.752 173.810 1.00 62.50 327 LYS A N 1
ATOM 2751 C CA . LYS A 1 327 ? -64.025 -40.713 174.811 1.00 62.50 327 LYS A CA 1
ATOM 2752 C C . LYS A 1 327 ? -63.427 -40.004 176.026 1.00 62.50 327 LYS A C 1
ATOM 2754 O O . LYS A 1 327 ? -63.891 -40.243 177.138 1.00 62.50 327 LYS A O 1
ATOM 2759 N N . LEU A 1 328 ? -62.503 -39.067 175.809 1.00 59.81 328 LEU A N 1
ATOM 2760 C CA . LEU A 1 328 ? -61.880 -38.288 176.887 1.00 59.81 328 LEU A CA 1
ATOM 2761 C C . LEU A 1 328 ? -62.899 -37.439 177.665 1.00 59.81 328 LEU A C 1
ATOM 2763 O O . LEU A 1 328 ? -62.792 -37.323 178.879 1.00 59.81 328 LEU A O 1
ATOM 2767 N N . THR A 1 329 ? -63.931 -36.904 177.006 1.00 64.44 329 THR A N 1
ATOM 2768 C CA . THR A 1 329 ? -64.986 -36.107 177.662 1.00 64.44 329 THR A CA 1
ATOM 2769 C C . THR A 1 329 ? -65.924 -36.988 178.495 1.00 64.44 329 THR A C 1
ATOM 2771 O O . THR A 1 329 ? -66.342 -36.587 179.578 1.00 64.44 329 THR A O 1
ATOM 2774 N N . SER A 1 330 ? -66.221 -38.211 178.038 1.00 60.94 330 SER A N 1
ATOM 2775 C CA . SER A 1 330 ? -67.011 -39.186 178.808 1.00 60.94 330 SER A CA 1
ATOM 2776 C C . SER A 1 330 ? -66.251 -39.752 180.016 1.00 60.94 330 SER A C 1
ATOM 2778 O O . SER A 1 330 ? -66.844 -39.955 181.075 1.00 60.94 330 SER A O 1
ATOM 2780 N N . GLU A 1 331 ? -64.931 -39.935 179.899 1.00 59.00 331 GLU A N 1
ATOM 2781 C CA . GLU A 1 331 ? -64.060 -40.309 181.020 1.00 59.00 331 GLU A CA 1
ATOM 2782 C C . GLU A 1 331 ? -63.928 -39.165 182.035 1.00 59.00 331 GLU A C 1
ATOM 2784 O O . GLU A 1 331 ? -64.002 -39.410 183.239 1.00 59.00 331 GLU A O 1
ATOM 2789 N N . LEU A 1 332 ? -63.838 -37.913 181.569 1.00 62.62 332 LEU A N 1
ATOM 2790 C CA . LEU A 1 332 ? -63.827 -36.729 182.432 1.00 62.62 332 LEU A CA 1
ATOM 2791 C C . LEU A 1 332 ? -65.155 -36.564 183.190 1.00 62.62 332 LEU A C 1
ATOM 2793 O O . LEU A 1 332 ? -65.146 -36.310 184.390 1.00 62.62 332 LEU A O 1
ATOM 2797 N N . ALA A 1 333 ? -66.295 -36.767 182.520 1.00 62.91 333 ALA A N 1
ATOM 2798 C CA . ALA A 1 333 ? -67.614 -36.705 183.151 1.00 62.91 333 ALA A CA 1
ATOM 2799 C C . ALA A 1 333 ? -67.810 -37.817 184.198 1.00 62.91 333 ALA A C 1
ATOM 2801 O O . ALA A 1 333 ? -68.387 -37.575 185.257 1.00 62.91 333 ALA A O 1
ATOM 2802 N N . ARG A 1 334 ? -67.284 -39.024 183.940 1.00 67.38 334 ARG A N 1
ATOM 2803 C CA . ARG A 1 334 ? -67.286 -40.133 184.906 1.00 67.38 334 ARG A CA 1
ATOM 2804 C C . ARG A 1 334 ? -66.409 -39.833 186.126 1.00 67.38 334 ARG A C 1
ATOM 2806 O O . ARG A 1 334 ? -66.826 -40.116 187.244 1.00 67.38 334 ARG A O 1
ATOM 2813 N N . LEU A 1 335 ? -65.224 -39.251 185.930 1.00 63.03 335 LEU A N 1
ATOM 2814 C CA . LEU A 1 335 ? -64.336 -38.851 187.030 1.00 63.03 335 LEU A CA 1
ATOM 2815 C C . LEU A 1 335 ? -64.919 -37.687 187.850 1.00 63.03 335 LEU A C 1
ATOM 2817 O O . LEU A 1 335 ? -64.834 -37.712 189.073 1.00 63.03 335 LEU A O 1
ATOM 2821 N N . GLN A 1 336 ? -65.601 -36.734 187.210 1.00 63.09 336 GLN A N 1
ATOM 2822 C CA . GLN A 1 336 ? -66.304 -35.641 187.895 1.00 63.09 336 GLN A CA 1
ATOM 2823 C C . GLN A 1 336 ? -67.548 -36.109 188.670 1.00 63.09 336 GLN A C 1
ATOM 2825 O O . GLN A 1 336 ? -67.873 -35.531 189.705 1.00 63.09 336 GLN A O 1
ATOM 2830 N N . ALA A 1 337 ? -68.247 -37.151 188.209 1.00 63.12 337 ALA A N 1
ATOM 2831 C CA . ALA A 1 337 ? -69.340 -37.768 188.967 1.00 63.12 337 ALA A CA 1
ATOM 2832 C C . ALA A 1 337 ? -68.825 -38.488 190.227 1.00 63.12 337 ALA A C 1
ATOM 2834 O O . ALA A 1 337 ? -69.406 -38.331 191.296 1.00 63.12 337 ALA A O 1
ATOM 2835 N N . LEU A 1 338 ? -67.690 -39.189 190.118 1.00 60.44 338 LEU A N 1
ATOM 2836 C CA . LEU A 1 338 ? -67.023 -39.844 191.250 1.00 60.44 338 LEU A CA 1
ATOM 2837 C C . LEU A 1 338 ? -66.435 -38.838 192.260 1.00 60.44 338 LEU A C 1
ATOM 2839 O O . LEU A 1 338 ? -66.428 -39.110 193.458 1.00 60.44 338 LEU A O 1
ATOM 2843 N N . GLU A 1 339 ? -65.977 -37.661 191.815 1.00 56.94 339 GLU A N 1
ATOM 2844 C CA . GLU A 1 339 ? -65.592 -36.572 192.730 1.00 56.94 339 GLU A CA 1
ATOM 2845 C C . GLU A 1 339 ? -66.792 -35.978 193.477 1.00 56.94 339 GLU A C 1
ATOM 2847 O O . GLU A 1 339 ? -66.677 -35.690 194.667 1.00 56.94 339 GLU A O 1
ATOM 2852 N N . ARG A 1 340 ? -67.955 -35.848 192.826 1.00 61.59 340 ARG A N 1
ATOM 2853 C CA . ARG A 1 340 ? -69.184 -35.374 193.487 1.00 61.59 340 ARG A CA 1
ATOM 2854 C C . ARG A 1 340 ? -69.710 -36.375 194.515 1.00 61.59 340 ARG A C 1
ATOM 2856 O O . ARG A 1 340 ? -70.061 -35.960 195.613 1.00 61.59 340 ARG A O 1
ATOM 2863 N N . GLU A 1 341 ? -69.671 -37.675 194.214 1.00 59.50 341 GLU A N 1
ATOM 2864 C CA . GLU A 1 341 ? -69.993 -38.725 195.195 1.00 59.50 341 GLU A CA 1
ATOM 2865 C C . GLU A 1 341 ? -69.032 -38.707 196.396 1.00 59.50 341 GLU A C 1
ATOM 2867 O O . GLU A 1 341 ? -69.468 -38.867 197.537 1.00 59.50 341 GLU A O 1
ATOM 2872 N N . ARG A 1 342 ? -67.731 -38.460 196.180 1.00 65.56 342 ARG A N 1
ATOM 2873 C CA . ARG A 1 342 ? -66.760 -38.292 197.276 1.00 65.56 342 ARG A CA 1
ATOM 2874 C C . ARG A 1 342 ? -67.106 -37.089 198.158 1.00 65.56 342 ARG A C 1
ATOM 2876 O O . ARG A 1 342 ? -67.069 -37.213 199.382 1.00 65.56 342 ARG A O 1
ATOM 2883 N N . ASP A 1 343 ? -67.426 -35.945 197.557 1.00 59.91 343 ASP A N 1
ATOM 2884 C CA . ASP A 1 343 ? -67.716 -34.710 198.293 1.00 59.91 343 ASP A CA 1
ATOM 2885 C C . ASP A 1 343 ? -69.030 -34.794 199.084 1.00 59.91 343 ASP A C 1
ATOM 2887 O O . ASP A 1 343 ? -69.094 -34.320 200.221 1.00 59.91 343 ASP A O 1
ATOM 2891 N N . GLU A 1 344 ? -70.050 -35.466 198.546 1.00 62.22 344 GLU A N 1
ATOM 2892 C CA . GLU A 1 344 ? -71.300 -35.758 199.260 1.00 62.22 344 GLU A CA 1
ATOM 2893 C C . GLU A 1 344 ? -71.071 -36.726 200.434 1.00 62.22 344 GLU A C 1
ATOM 2895 O O . GLU A 1 344 ? -71.557 -36.489 201.546 1.00 62.22 344 GLU A O 1
ATOM 2900 N N . LEU A 1 345 ? -70.247 -37.765 200.245 1.00 57.69 345 LEU A N 1
ATOM 2901 C CA . LEU A 1 345 ? -69.857 -38.676 201.324 1.00 57.69 345 LEU A CA 1
ATOM 2902 C C . LEU A 1 345 ? -69.017 -37.968 202.401 1.00 57.69 345 LEU A C 1
ATOM 2904 O O . LEU A 1 345 ? -69.243 -38.191 203.591 1.00 57.69 345 LEU A O 1
ATOM 2908 N N . GLN A 1 346 ? -68.116 -37.051 202.037 1.00 52.88 346 GLN A N 1
ATOM 2909 C CA . GLN A 1 346 ? -67.357 -36.251 203.009 1.00 52.88 346 GLN A CA 1
ATOM 2910 C C . GLN A 1 346 ? -68.246 -35.277 203.793 1.00 52.88 346 GLN A C 1
ATOM 2912 O O . GLN A 1 346 ? -68.056 -35.120 205.000 1.00 52.88 346 GLN A O 1
ATOM 2917 N N . GLN A 1 347 ? -69.255 -34.670 203.161 1.00 58.09 347 GLN A N 1
ATOM 2918 C CA . GLN A 1 347 ? -70.231 -33.838 203.873 1.00 58.09 347 GLN A CA 1
ATOM 2919 C C . GLN A 1 347 ? -71.094 -34.659 204.840 1.00 58.09 347 GLN A C 1
ATOM 2921 O O . GLN A 1 347 ? -71.386 -34.183 205.940 1.00 58.09 347 GLN A O 1
ATOM 2926 N N . SER A 1 348 ? -71.435 -35.903 204.488 1.00 54.94 348 SER A N 1
ATOM 2927 C CA . SER A 1 348 ? -72.164 -36.806 205.388 1.00 54.94 348 SER A CA 1
ATOM 2928 C C . SER A 1 348 ? -71.343 -37.206 206.628 1.00 54.94 348 SER A C 1
ATOM 2930 O O . SER A 1 348 ? -71.879 -37.228 207.735 1.00 54.94 348 SER A O 1
ATOM 2932 N N . ILE A 1 349 ? -70.022 -37.394 206.489 1.00 57.50 349 ILE A N 1
ATOM 2933 C CA . ILE A 1 349 ? -69.110 -37.684 207.613 1.00 57.50 349 ILE A CA 1
ATOM 2934 C C . ILE A 1 349 ? -69.035 -36.496 208.585 1.00 57.50 349 ILE A C 1
ATOM 2936 O O . ILE A 1 349 ? -69.185 -36.678 209.793 1.00 57.50 349 ILE A O 1
ATOM 2940 N N . VAL A 1 350 ? -68.903 -35.268 208.072 1.00 59.34 350 VAL A N 1
ATOM 2941 C CA . VAL A 1 350 ? -68.852 -34.047 208.902 1.00 59.34 350 VAL A CA 1
ATOM 2942 C C . VAL A 1 350 ? -70.169 -33.807 209.660 1.00 59.34 350 VAL A C 1
ATOM 2944 O O . VAL A 1 350 ? -70.162 -33.287 210.780 1.00 59.34 350 VAL A O 1
ATOM 2947 N N . GLN A 1 351 ? -71.314 -34.196 209.088 1.00 57.47 351 GLN A N 1
ATOM 2948 C CA . GLN A 1 351 ? -72.612 -34.116 209.771 1.00 57.47 351 GLN A CA 1
ATOM 2949 C C . GLN A 1 351 ? -72.749 -35.163 210.888 1.00 57.47 351 GLN A C 1
ATOM 2951 O O . GLN A 1 351 ? -73.232 -34.830 211.972 1.00 57.47 351 GLN A O 1
ATOM 2956 N N . CYS A 1 352 ? -72.263 -36.390 210.676 1.00 55.62 352 CYS A N 1
ATOM 2957 C CA . CYS A 1 352 ? -72.243 -37.431 211.708 1.00 55.62 352 CYS A CA 1
ATOM 2958 C C . CYS A 1 352 ? -71.302 -37.094 212.881 1.00 55.62 352 CYS A C 1
ATOM 2960 O O . CYS A 1 352 ? -71.644 -37.358 214.034 1.00 55.62 352 CYS A O 1
ATOM 2962 N N . GLU A 1 353 ? -70.158 -36.451 212.625 1.00 53.94 353 GLU A N 1
ATOM 2963 C CA . GLU A 1 353 ? -69.229 -36.018 213.683 1.00 53.94 353 GLU A CA 1
ATOM 2964 C C . GLU A 1 353 ? -69.816 -34.908 214.572 1.00 53.94 353 GLU A C 1
ATOM 2966 O O . GLU A 1 353 ? -69.606 -34.906 215.788 1.00 53.94 353 GLU A O 1
ATOM 2971 N N . ARG A 1 354 ? -70.617 -33.994 214.005 1.00 55.75 354 ARG A N 1
ATOM 2972 C CA . ARG A 1 354 ? -71.326 -32.961 214.783 1.00 55.75 354 ARG A CA 1
ATOM 2973 C C . ARG A 1 354 ? -72.412 -33.543 215.689 1.00 55.75 354 ARG A C 1
ATOM 2975 O O . ARG A 1 354 ? -72.517 -33.114 216.835 1.00 55.75 354 ARG A O 1
ATOM 2982 N N . ALA A 1 355 ? -73.159 -34.541 215.218 1.00 54.62 355 ALA A N 1
ATOM 2983 C CA . ALA A 1 355 ? -74.182 -35.212 216.023 1.00 54.62 355 ALA A CA 1
ATOM 2984 C C . ALA A 1 355 ? -73.578 -35.978 217.221 1.00 54.62 355 ALA A C 1
ATOM 2986 O O . ALA A 1 355 ? -74.130 -35.957 218.321 1.00 54.62 355 ALA A O 1
ATOM 2987 N N . LEU A 1 356 ? -72.402 -36.592 217.043 1.00 56.56 356 LEU A N 1
ATOM 2988 C CA . LEU A 1 356 ? -71.670 -37.263 218.127 1.00 56.56 356 LEU A CA 1
ATOM 2989 C C . LEU A 1 356 ? -71.165 -36.288 219.204 1.00 56.56 356 LEU A C 1
ATOM 2991 O O . LEU A 1 356 ? -71.155 -36.629 220.389 1.00 56.56 356 LEU A O 1
ATOM 2995 N N . ALA A 1 357 ? -70.779 -35.070 218.819 1.00 53.44 357 ALA A N 1
ATOM 2996 C CA . ALA A 1 357 ? -70.298 -34.056 219.756 1.00 53.44 357 ALA A CA 1
ATOM 2997 C C . ALA A 1 357 ? -71.414 -33.469 220.646 1.00 53.44 357 ALA A C 1
ATOM 2999 O O . ALA A 1 357 ? -71.154 -33.116 221.799 1.00 53.44 357 ALA A O 1
ATOM 3000 N N . GLU A 1 358 ? -72.651 -33.381 220.150 1.00 56.59 358 GLU A N 1
ATOM 3001 C CA . GLU A 1 358 ? -73.801 -32.905 220.936 1.00 56.59 358 GLU A CA 1
ATOM 3002 C C . GLU A 1 358 ? -74.276 -33.953 221.951 1.00 56.59 358 GLU A C 1
ATOM 3004 O O . GLU A 1 358 ? -74.450 -33.632 223.128 1.00 56.59 358 GLU A O 1
ATOM 3009 N N . LEU A 1 359 ? -74.336 -35.226 221.549 1.00 55.47 359 LEU A N 1
ATOM 3010 C CA . LEU A 1 359 ? -74.645 -36.347 222.448 1.00 55.47 359 LEU A CA 1
ATOM 3011 C C . LEU A 1 359 ? -73.609 -36.511 223.576 1.00 55.47 359 LEU A C 1
ATOM 3013 O O . LEU A 1 359 ? -73.961 -36.854 224.706 1.00 55.47 359 LEU A O 1
ATOM 3017 N N . ALA A 1 360 ? -72.334 -36.211 223.311 1.00 53.28 360 ALA A N 1
ATOM 3018 C CA . ALA A 1 360 ? -71.291 -36.218 224.339 1.00 53.28 360 ALA A CA 1
ATOM 3019 C C . ALA A 1 360 ? -71.469 -35.097 225.385 1.00 53.28 360 ALA A C 1
ATOM 3021 O O . ALA A 1 360 ? -71.126 -35.278 226.556 1.00 53.28 360 ALA A O 1
ATOM 3022 N N . LYS A 1 361 ? -72.035 -33.949 224.989 1.00 54.88 361 LYS A N 1
ATOM 3023 C CA . LYS A 1 361 ? -72.312 -32.816 225.887 1.00 54.88 361 LYS A CA 1
ATOM 3024 C C . LYS A 1 361 ? -73.498 -33.081 226.811 1.00 54.88 361 LYS A C 1
ATOM 3026 O O . LYS A 1 361 ? -73.413 -32.759 227.994 1.00 54.88 361 LYS A O 1
ATOM 3031 N N . GLU A 1 362 ? -74.557 -33.703 226.299 1.00 54.88 362 GLU A N 1
ATOM 3032 C CA . GLU A 1 362 ? -75.743 -34.057 227.094 1.00 54.88 362 GLU A CA 1
ATOM 3033 C C . GLU A 1 362 ? -75.415 -35.093 228.183 1.00 54.88 362 GLU A C 1
ATOM 3035 O O . GLU A 1 362 ? -75.886 -34.988 229.320 1.00 54.88 362 GLU A O 1
ATOM 3040 N N . HIS A 1 363 ? -74.516 -36.037 227.884 1.00 60.94 363 HIS A N 1
ATOM 3041 C CA . HIS A 1 363 ? -74.044 -37.025 228.857 1.00 60.94 363 HIS A CA 1
ATOM 3042 C C . HIS A 1 363 ? -73.233 -36.390 230.005 1.00 60.94 363 HIS A C 1
ATOM 3044 O O . HIS A 1 363 ? -73.375 -36.784 231.164 1.00 60.94 363 HIS A O 1
ATOM 3050 N N . ALA A 1 364 ? -72.413 -35.376 229.706 1.00 52.47 364 ALA A N 1
ATOM 3051 C CA . ALA A 1 364 ? -71.589 -34.690 230.702 1.00 52.47 364 ALA A CA 1
ATOM 3052 C C . ALA A 1 364 ? -72.424 -33.840 231.678 1.00 52.47 364 ALA A C 1
ATOM 3054 O O . ALA A 1 364 ? -72.137 -33.791 232.875 1.00 52.47 364 ALA A O 1
ATOM 3055 N N . THR A 1 365 ? -73.495 -33.202 231.198 1.00 59.09 365 THR A N 1
ATOM 3056 C CA . THR A 1 365 ? -74.389 -32.402 232.051 1.00 59.09 365 THR A CA 1
ATOM 3057 C C . THR A 1 365 ? -75.199 -33.250 233.030 1.00 59.09 365 THR A C 1
ATOM 3059 O O . THR A 1 365 ? -75.406 -32.833 234.168 1.00 59.09 365 THR A O 1
ATOM 3062 N N . LEU A 1 366 ? -75.598 -34.459 232.629 1.00 55.56 366 LEU A N 1
ATOM 3063 C CA . LEU A 1 366 ? -76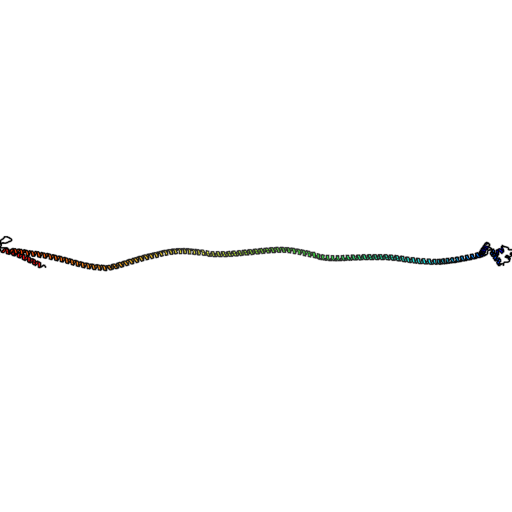.341 -35.381 233.491 1.00 55.56 366 LEU A CA 1
ATOM 3064 C C . LEU A 1 366 ? -75.450 -36.014 234.571 1.00 55.56 366 LEU A C 1
ATOM 3066 O O . LEU A 1 366 ? -75.891 -36.158 235.711 1.00 55.56 366 LEU A O 1
ATOM 3070 N N . GLN A 1 367 ? -74.175 -36.295 234.280 1.00 50.81 367 GLN A N 1
ATOM 3071 C CA . GLN A 1 367 ? -73.231 -36.781 235.299 1.00 50.81 367 GLN A CA 1
ATOM 3072 C C . GLN A 1 367 ? -73.022 -35.778 236.440 1.00 50.81 367 GLN A C 1
ATOM 3074 O O . GLN A 1 367 ? -73.101 -36.162 237.607 1.00 50.81 367 GLN A O 1
ATOM 3079 N N . ASN A 1 368 ? -72.866 -34.490 236.131 1.00 53.47 368 ASN A N 1
ATOM 3080 C CA . ASN A 1 368 ? -72.670 -33.470 237.165 1.00 53.47 368 ASN A CA 1
ATOM 3081 C C . ASN A 1 368 ? -73.890 -33.323 238.089 1.00 53.47 368 ASN A C 1
ATOM 3083 O O . ASN A 1 368 ? -73.735 -33.091 239.284 1.00 53.47 368 ASN A O 1
ATOM 3087 N N . THR A 1 369 ? -75.112 -33.518 237.579 1.00 57.22 369 THR A N 1
ATOM 3088 C CA . THR A 1 369 ? -76.322 -33.468 238.421 1.00 57.22 369 THR A CA 1
ATOM 3089 C C . THR A 1 369 ? -76.432 -34.637 239.403 1.00 57.22 369 THR A C 1
ATOM 3091 O O . THR A 1 369 ? -76.960 -34.473 240.504 1.00 57.22 369 THR A O 1
ATOM 3094 N N . VAL A 1 370 ? -75.887 -35.803 239.046 1.00 58.66 370 VAL A N 1
ATOM 3095 C CA . VAL A 1 370 ? -75.840 -36.981 239.927 1.00 58.66 370 VAL A CA 1
ATOM 3096 C C . VAL A 1 370 ? -74.813 -36.787 241.047 1.00 58.66 370 VAL A C 1
ATOM 3098 O O . VAL A 1 370 ? -75.050 -37.188 242.189 1.00 58.66 370 VAL A O 1
ATOM 3101 N N . GLU A 1 371 ? -73.687 -36.139 240.752 1.00 53.38 371 GLU A N 1
ATOM 3102 C CA . GLU A 1 371 ? -72.658 -35.835 241.752 1.00 53.38 371 GLU A CA 1
ATOM 3103 C C . GLU A 1 371 ? -73.136 -34.789 242.774 1.00 53.38 371 GLU A C 1
ATOM 3105 O O . GLU A 1 371 ? -72.947 -34.966 243.981 1.00 53.38 371 GLU A O 1
ATOM 3110 N N . ASP A 1 372 ? -73.865 -33.766 242.324 1.00 53.59 372 ASP A N 1
ATOM 3111 C CA . ASP A 1 372 ? -74.376 -32.685 243.177 1.00 53.59 372 ASP A CA 1
ATOM 3112 C C . ASP A 1 372 ? -75.505 -33.145 244.130 1.00 53.59 372 ASP A C 1
ATOM 3114 O O . ASP A 1 372 ? -75.634 -32.668 245.264 1.00 53.59 372 ASP A O 1
ATOM 3118 N N . ALA A 1 373 ? -76.308 -34.131 243.711 1.00 50.78 373 ALA A N 1
ATOM 3119 C CA . ALA A 1 373 ? -77.323 -34.768 244.556 1.00 50.78 373 ALA A CA 1
ATOM 3120 C C . ALA A 1 373 ? -76.698 -35.667 245.643 1.00 50.78 373 ALA A C 1
ATOM 3122 O O . ALA A 1 373 ? -77.166 -35.688 246.786 1.00 50.78 373 ALA A O 1
ATOM 3123 N N . ASN A 1 374 ? -75.597 -36.354 245.322 1.00 54.03 374 ASN A N 1
ATOM 3124 C CA . ASN A 1 374 ? -74.855 -37.178 246.279 1.00 54.03 374 ASN A CA 1
ATOM 3125 C C . ASN A 1 374 ? -74.134 -36.341 247.346 1.00 54.03 374 ASN A C 1
ATOM 3127 O O . ASN A 1 374 ? -74.094 -36.730 248.517 1.00 54.03 374 ASN A O 1
ATOM 3131 N N . ALA A 1 375 ? -73.616 -35.167 246.980 1.00 50.50 375 ALA A N 1
ATOM 3132 C CA . ALA A 1 375 ? -73.009 -34.241 247.934 1.00 50.50 375 ALA A CA 1
ATOM 3133 C C . ALA A 1 375 ? -74.030 -33.716 248.966 1.00 50.50 375 ALA A C 1
ATOM 3135 O O . ALA A 1 375 ? -73.725 -33.620 250.156 1.00 50.50 375 ALA A O 1
ATOM 3136 N N . LYS A 1 376 ? -75.277 -33.464 248.544 1.00 47.97 376 LYS A N 1
ATOM 3137 C CA . LYS A 1 376 ? -76.369 -33.018 249.433 1.00 47.97 376 LYS A CA 1
ATOM 3138 C C . LYS A 1 376 ? -76.896 -34.121 250.356 1.00 47.97 376 LYS A C 1
ATOM 3140 O O . LYS A 1 376 ? -77.323 -33.823 251.469 1.00 47.97 376 LYS A O 1
ATOM 3145 N N . LEU A 1 377 ? -76.813 -35.387 249.945 1.00 49.03 377 LEU A N 1
ATOM 3146 C CA . LEU A 1 377 ? -77.150 -36.541 250.790 1.00 49.03 377 LEU A CA 1
ATOM 3147 C C . LEU A 1 377 ? -76.132 -36.770 251.916 1.00 49.03 377 LEU A C 1
ATOM 3149 O O . LEU A 1 377 ? -76.524 -37.130 253.025 1.00 49.03 377 LEU A O 1
ATOM 3153 N N . LYS A 1 378 ? -74.845 -36.490 251.681 1.00 49.84 378 LYS A N 1
ATOM 3154 C CA . LYS A 1 378 ? -73.819 -36.571 252.737 1.00 49.84 378 LYS A CA 1
ATOM 3155 C C . LYS A 1 378 ? -73.997 -35.512 253.824 1.00 49.84 378 LYS A C 1
ATOM 3157 O O . LYS A 1 378 ? -73.848 -35.813 255.003 1.00 49.84 378 LYS A O 1
ATOM 3162 N N . LEU A 1 379 ? -74.442 -34.315 253.451 1.00 48.47 379 LEU A N 1
ATOM 3163 C CA . LEU A 1 379 ? -74.774 -33.241 254.395 1.00 48.47 379 LEU A CA 1
ATOM 3164 C C . LEU A 1 379 ? -75.967 -33.560 255.323 1.00 48.47 379 LEU A C 1
ATOM 3166 O O . LEU A 1 379 ? -76.125 -32.905 256.350 1.00 48.47 379 LEU A O 1
ATOM 3170 N N . LEU A 1 380 ? -76.786 -34.571 255.006 1.00 44.41 380 LEU A N 1
ATOM 3171 C CA . LEU A 1 380 ? -77.929 -35.004 255.827 1.00 44.41 380 LEU A CA 1
ATOM 3172 C C . LEU A 1 380 ? -77.599 -36.126 256.818 1.00 44.41 380 LEU A C 1
ATOM 3174 O O . LEU A 1 380 ? -78.372 -36.361 257.748 1.00 44.41 380 LEU A O 1
ATOM 3178 N N . ALA A 1 381 ? -76.473 -36.811 256.628 1.00 45.25 381 ALA A N 1
ATOM 3179 C CA . ALA A 1 381 ? -76.081 -37.938 257.465 1.00 45.25 381 ALA A CA 1
ATOM 3180 C C . ALA A 1 381 ? -75.265 -37.503 258.690 1.00 45.25 381 ALA A C 1
ATOM 3182 O O . ALA A 1 381 ? -75.367 -38.122 259.743 1.00 45.25 381 ALA A O 1
ATOM 3183 N N . GLU A 1 382 ? -74.482 -36.431 258.572 1.00 40.44 382 GLU A N 1
ATOM 3184 C CA . GLU A 1 382 ? -73.435 -36.119 259.561 1.00 40.44 382 GLU A CA 1
ATOM 3185 C C . GLU A 1 382 ? -73.791 -34.967 260.512 1.00 40.44 382 GLU A C 1
ATOM 3187 O O . GLU A 1 382 ? -72.989 -34.536 261.335 1.00 40.44 382 GLU A O 1
ATOM 3192 N N . ALA A 1 383 ? -75.042 -34.519 260.467 1.00 31.02 383 ALA A N 1
ATOM 3193 C CA . ALA A 1 383 ? -75.608 -33.554 261.394 1.00 31.02 383 ALA A CA 1
ATOM 3194 C C . ALA A 1 383 ? -76.750 -34.180 262.196 1.00 31.02 383 ALA A C 1
ATOM 3196 O O . ALA A 1 383 ? -77.758 -34.590 261.619 1.00 31.02 383 ALA A O 1
ATOM 3197 N N . LYS A 1 384 ? -76.732 -34.249 263.524 1.00 39.25 384 LYS A N 1
ATOM 3198 C CA . LYS A 1 384 ? -75.939 -33.658 264.615 1.00 39.25 384 LYS A CA 1
ATOM 3199 C C . LYS A 1 384 ? -76.306 -34.534 265.858 1.00 39.25 384 LYS A C 1
ATOM 3201 O O . LYS A 1 384 ? -76.982 -35.553 265.735 1.00 39.25 384 LYS A O 1
ATOM 3206 N N . GLU A 1 385 ? -76.043 -34.060 267.070 1.00 48.47 385 GLU A N 1
ATOM 3207 C CA . GLU A 1 385 ? -77.047 -34.021 268.163 1.00 48.47 385 GLU A CA 1
ATOM 3208 C C . GLU A 1 385 ? -78.351 -33.209 267.760 1.00 48.47 385 GLU A C 1
ATOM 3210 O O . GLU A 1 385 ? -78.501 -32.847 266.603 1.00 48.47 385 GLU A O 1
ATOM 3215 N N . PRO A 1 386 ? -79.381 -32.892 268.577 1.00 33.84 386 PRO A N 1
ATOM 3216 C CA . PRO A 1 386 ? -80.752 -32.567 268.078 1.00 33.84 386 PRO A CA 1
ATOM 3217 C C . PRO A 1 386 ? -81.112 -31.313 267.212 1.00 33.84 386 PRO A C 1
ATOM 3219 O O . PRO A 1 386 ? -82.291 -30.975 267.174 1.00 33.84 386 PRO A O 1
ATOM 3222 N N . GLN A 1 387 ? -80.249 -30.586 266.485 1.00 29.66 387 GLN A N 1
ATOM 3223 C CA . GLN A 1 387 ? -80.693 -29.396 265.690 1.00 29.66 387 GLN A CA 1
ATOM 3224 C C . GLN A 1 387 ? -80.120 -29.337 264.256 1.00 29.66 387 GLN A C 1
ATOM 3226 O O . GLN A 1 387 ? -79.060 -29.876 263.993 1.00 29.66 387 GLN A O 1
ATOM 3231 N N . CYS A 1 388 ? -80.747 -28.638 263.300 1.00 37.81 388 CYS A N 1
ATOM 3232 C CA . CYS A 1 388 ? -80.321 -28.597 261.880 1.00 37.81 388 CYS A CA 1
ATOM 3233 C C . CYS A 1 388 ? -79.100 -27.667 261.611 1.00 37.81 388 CYS A C 1
ATOM 3235 O O . CYS A 1 388 ? -79.011 -26.625 262.264 1.00 37.81 388 CYS A O 1
ATOM 3237 N N . PRO A 1 389 ? -78.170 -27.983 260.675 1.00 44.44 389 PRO A N 1
ATOM 3238 C CA . PRO A 1 389 ? -77.030 -27.127 260.296 1.00 44.44 389 PRO A CA 1
ATOM 3239 C C . PRO A 1 389 ? -77.215 -26.242 259.050 1.00 44.44 389 PRO A C 1
ATOM 3241 O O . PRO A 1 389 ? -76.242 -25.629 258.629 1.00 44.44 389 PRO A O 1
ATOM 3244 N N . LEU A 1 390 ? -78.414 -26.126 258.463 1.00 45.50 390 LEU A N 1
ATOM 3245 C CA . LEU A 1 390 ? -78.645 -25.186 257.348 1.00 45.50 390 LEU A CA 1
ATOM 3246 C C . LEU A 1 390 ? -79.597 -24.007 257.656 1.00 45.50 390 LEU A C 1
ATOM 3248 O O . LEU A 1 390 ? -79.576 -23.054 256.882 1.00 45.50 390 LEU A O 1
ATOM 3252 N N . CYS A 1 391 ? -80.422 -24.030 258.728 1.00 41.44 391 CYS A N 1
ATOM 3253 C CA . CYS A 1 391 ? -81.519 -23.038 258.877 1.00 41.44 391 CYS A CA 1
ATOM 3254 C C . CYS A 1 391 ? -82.279 -22.900 260.245 1.00 41.44 391 CYS A C 1
ATOM 3256 O O . CYS A 1 391 ? -83.452 -22.547 260.235 1.00 41.44 391 CYS A O 1
ATOM 3258 N N . GLU A 1 392 ? -81.694 -23.157 261.425 1.00 41.19 392 GLU A N 1
ATOM 3259 C CA . GLU A 1 392 ? -82.209 -22.709 262.766 1.00 41.19 392 GLU A CA 1
ATOM 3260 C C . GLU A 1 392 ? -83.694 -22.977 263.202 1.00 41.19 392 GLU A C 1
ATOM 3262 O O . GLU A 1 392 ? -84.157 -22.389 264.175 1.00 41.19 392 GLU A O 1
ATOM 3267 N N . SER A 1 393 ? -84.452 -23.907 262.597 1.00 37.84 393 SER A N 1
ATOM 3268 C CA . SER A 1 393 ? -85.845 -24.262 263.005 1.00 37.84 393 SER A CA 1
ATOM 3269 C C . SER A 1 393 ? -85.960 -25.669 263.653 1.00 37.84 393 SER A C 1
ATOM 3271 O O . SER A 1 393 ? -85.110 -26.518 263.360 1.00 37.84 393 SER A O 1
ATOM 3273 N N . PRO A 1 394 ? -86.961 -25.960 264.525 1.00 36.38 394 PRO A N 1
ATOM 3274 C CA . PRO A 1 394 ? -87.055 -27.226 265.269 1.00 36.38 394 PRO A CA 1
ATOM 3275 C C . PRO A 1 394 ? -87.426 -28.412 264.366 1.00 36.38 394 PRO A C 1
ATOM 3277 O O . PRO A 1 394 ? -88.242 -28.288 263.454 1.00 36.38 394 PRO A O 1
ATOM 3280 N N . LEU A 1 395 ? -86.805 -29.565 264.617 1.00 36.44 395 LEU A N 1
ATOM 3281 C CA . LEU A 1 395 ? -87.041 -30.802 263.875 1.00 36.44 395 LEU A CA 1
ATOM 3282 C C . LEU A 1 395 ? -88.179 -31.608 264.500 1.00 36.44 395 LEU A C 1
ATOM 3284 O O . LEU A 1 395 ? -88.184 -31.826 265.705 1.00 36.44 395 LEU A O 1
ATOM 3288 N N . ASP A 1 396 ? -89.037 -32.140 263.639 1.00 32.50 396 ASP A N 1
ATOM 3289 C CA . ASP A 1 396 ? -89.763 -33.381 263.892 1.00 32.50 396 ASP A CA 1
ATOM 3290 C C . ASP A 1 396 ? -89.443 -34.359 262.750 1.00 32.50 396 ASP A C 1
ATOM 3292 O O . ASP A 1 396 ? -89.132 -33.943 261.622 1.00 32.50 396 ASP A O 1
ATOM 3296 N N . ASP A 1 397 ? -89.488 -35.657 263.043 1.00 46.31 397 ASP A N 1
ATOM 3297 C CA . ASP A 1 397 ? -88.998 -36.746 262.178 1.00 46.31 397 ASP A CA 1
ATOM 3298 C C . ASP A 1 397 ? -89.662 -36.810 260.789 1.00 46.31 397 ASP A C 1
ATOM 3300 O O . ASP A 1 397 ? -89.072 -37.305 259.818 1.00 46.31 397 ASP A O 1
ATOM 3304 N N . ASP A 1 398 ? -90.854 -36.238 260.647 1.00 47.81 398 ASP A N 1
ATOM 3305 C CA . ASP A 1 398 ? -91.612 -36.253 259.398 1.00 47.81 398 ASP A CA 1
ATOM 3306 C C . ASP A 1 398 ? -91.023 -35.337 258.306 1.00 47.81 398 ASP A C 1
ATOM 3308 O O . ASP A 1 398 ? -91.140 -35.634 257.112 1.00 47.81 398 ASP A O 1
ATOM 3312 N N . HIS A 1 399 ? -90.279 -34.283 258.662 1.00 45.72 399 HIS A N 1
ATOM 3313 C CA . HIS A 1 399 ? -89.650 -33.401 257.666 1.00 45.72 399 HIS A CA 1
ATOM 3314 C C . HIS A 1 399 ? -88.343 -33.957 257.083 1.00 45.72 399 HIS A C 1
ATOM 3316 O O . HIS A 1 399 ? -88.048 -33.729 255.904 1.00 45.72 399 HIS A O 1
ATOM 3322 N N . LYS A 1 400 ? -87.584 -34.749 257.854 1.00 45.50 400 LYS A N 1
ATOM 3323 C CA . LYS A 1 400 ? -86.392 -35.460 257.350 1.00 45.50 400 LYS A CA 1
ATOM 3324 C C . LYS A 1 400 ? -86.767 -36.445 256.236 1.00 45.50 400 LYS A C 1
ATOM 3326 O O . LYS A 1 400 ? -86.045 -36.569 255.245 1.00 45.50 400 LYS A O 1
ATOM 3331 N N . ARG A 1 401 ? -87.937 -37.082 256.353 1.00 52.59 401 ARG A N 1
ATOM 3332 C CA . ARG A 1 401 ? -88.482 -38.003 255.343 1.00 52.59 401 ARG A CA 1
ATOM 3333 C C . ARG A 1 401 ? -88.925 -37.285 254.070 1.00 52.59 401 ARG A C 1
ATOM 3335 O O . ARG A 1 401 ? -88.665 -37.778 252.976 1.00 52.59 401 ARG A O 1
ATOM 3342 N N . LEU A 1 402 ? -89.521 -36.098 254.184 1.00 52.19 402 LEU A N 1
ATOM 3343 C CA . LEU A 1 402 ? -89.981 -35.338 253.018 1.00 52.19 402 LEU A CA 1
ATOM 3344 C C . LEU A 1 402 ? -88.817 -34.831 252.146 1.00 52.19 402 LEU A C 1
ATOM 3346 O O . LEU A 1 402 ? -88.884 -34.885 250.916 1.00 52.19 402 LEU A O 1
ATOM 3350 N N . LEU A 1 403 ? -87.735 -34.362 252.777 1.00 48.00 403 LEU A N 1
ATOM 3351 C CA . LEU A 1 403 ? -86.555 -33.852 252.073 1.00 48.00 403 LEU A CA 1
ATOM 3352 C C . LEU A 1 403 ? -85.735 -34.985 251.438 1.00 48.00 403 LEU A C 1
ATOM 3354 O O . LEU A 1 403 ? -85.259 -34.845 250.312 1.00 48.00 403 LEU A O 1
ATOM 3358 N N . SER A 1 404 ? -85.647 -36.133 252.117 1.00 52.00 404 SER A N 1
ATOM 3359 C CA . SER A 1 404 ? -85.042 -37.347 251.560 1.00 52.00 404 SER A CA 1
ATOM 3360 C C . SER A 1 404 ? -85.8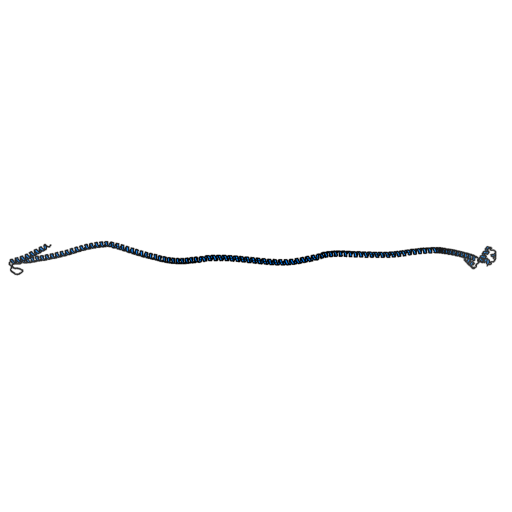30 -37.866 250.350 1.00 52.00 404 SER A C 1
ATOM 3362 O O . SER A 1 404 ? -85.231 -38.140 249.312 1.00 52.00 404 SER A O 1
ATOM 3364 N N . ASN A 1 405 ? -87.167 -37.872 250.415 1.00 56.41 405 ASN A N 1
ATOM 3365 C CA . ASN A 1 405 ? -88.018 -38.296 249.298 1.00 56.41 405 ASN A CA 1
ATOM 3366 C C . ASN A 1 405 ? -87.940 -37.354 248.086 1.00 56.41 405 ASN A C 1
ATOM 3368 O O . ASN A 1 405 ? -87.932 -37.822 246.950 1.00 56.41 405 ASN A O 1
ATOM 3372 N N . LYS A 1 406 ? -87.823 -36.034 248.293 1.00 54.56 406 LYS A N 1
ATOM 3373 C CA . LYS A 1 406 ? -87.619 -35.078 247.187 1.00 54.56 406 LYS A CA 1
ATOM 3374 C C . LYS A 1 406 ? -86.279 -35.281 246.477 1.00 54.56 406 LYS A C 1
ATOM 3376 O O . LYS A 1 406 ? -86.224 -35.193 245.253 1.00 54.56 406 LYS A O 1
ATOM 3381 N N . LEU A 1 407 ? -85.222 -35.580 247.230 1.00 53.03 407 LEU A N 1
ATOM 3382 C CA . LEU A 1 407 ? -83.895 -35.859 246.677 1.00 53.03 407 LEU A CA 1
ATOM 3383 C C . LEU A 1 407 ? -83.833 -37.238 245.993 1.00 53.03 407 LEU A C 1
ATOM 3385 O O . LEU A 1 407 ? -83.191 -37.365 244.954 1.00 53.03 407 LEU A O 1
ATOM 3389 N N . MET A 1 408 ? -84.567 -38.239 246.493 1.00 54.00 408 MET A N 1
ATOM 3390 C CA . MET A 1 408 ? -84.721 -39.542 245.826 1.00 54.00 408 MET A CA 1
ATOM 3391 C C . MET A 1 408 ? -85.479 -39.435 244.497 1.00 54.00 408 MET A C 1
ATOM 3393 O O . MET A 1 408 ? -85.060 -40.030 243.507 1.00 54.00 408 MET A O 1
ATOM 3397 N N . HIS A 1 409 ? -86.541 -38.626 244.439 1.00 59.38 409 HIS A N 1
ATOM 3398 C CA . HIS A 1 409 ? -87.325 -38.433 243.215 1.00 59.38 409 HIS A CA 1
ATOM 3399 C C . HIS A 1 409 ? -86.539 -37.689 242.116 1.00 59.38 409 HIS A C 1
ATOM 3401 O O . HIS A 1 409 ? -86.744 -37.941 240.928 1.00 59.38 409 HIS A O 1
ATOM 3407 N N . GLN A 1 410 ? -85.610 -36.802 242.494 1.00 55.22 410 GLN A N 1
ATOM 3408 C CA . GLN A 1 410 ? -84.679 -36.158 241.555 1.00 55.22 410 GLN A CA 1
ATOM 3409 C C . GLN A 1 410 ? -83.618 -37.132 241.022 1.00 55.22 410 GLN A C 1
ATOM 3411 O O . GLN A 1 410 ? -83.229 -37.049 239.859 1.00 55.22 410 GLN A O 1
ATOM 3416 N N . LEU A 1 411 ? -83.190 -38.091 241.845 1.00 56.94 411 LEU A N 1
ATOM 3417 C CA . LEU A 1 411 ? -82.265 -39.151 241.439 1.00 56.94 411 LEU A CA 1
ATOM 3418 C C . LEU A 1 411 ? -82.926 -40.147 240.474 1.00 56.94 411 LEU A C 1
ATOM 3420 O O . LEU A 1 411 ? -82.306 -40.569 239.499 1.00 56.94 411 LEU A O 1
ATOM 3424 N N . GLN A 1 412 ? -84.203 -40.462 240.701 1.00 56.28 412 GLN A N 1
ATOM 3425 C CA . GLN A 1 412 ? -84.985 -41.331 239.822 1.00 56.28 412 GLN A CA 1
ATOM 3426 C C . GLN A 1 412 ? -85.201 -40.706 238.436 1.00 56.28 412 GLN A C 1
ATOM 3428 O O . GLN A 1 412 ? -84.894 -41.359 237.437 1.00 56.28 412 GLN A O 1
ATOM 3433 N N . SER A 1 413 ? -85.594 -39.425 238.356 1.00 55.75 413 SER A N 1
ATOM 3434 C CA . SER A 1 413 ? -85.810 -38.757 237.060 1.00 55.75 413 SER A CA 1
ATOM 3435 C C . SER A 1 413 ? -84.516 -38.548 236.265 1.00 55.75 413 SER A C 1
ATOM 3437 O O . SER A 1 413 ? -84.531 -38.607 235.039 1.00 55.75 413 SER A O 1
ATOM 3439 N N . ALA A 1 414 ? -83.383 -38.328 236.941 1.00 55.88 414 ALA A N 1
ATOM 3440 C CA . ALA A 1 414 ? -82.079 -38.241 236.284 1.00 55.88 414 ALA A CA 1
ATOM 3441 C C . ALA A 1 414 ? -81.613 -39.607 235.735 1.00 55.88 414 ALA A C 1
ATOM 3443 O O . ALA A 1 414 ? -80.994 -39.663 234.671 1.00 55.88 414 ALA A O 1
ATOM 3444 N N . SER A 1 415 ? -81.952 -40.716 236.408 1.00 56.69 415 SER A N 1
ATOM 3445 C CA . SER A 1 415 ? -81.633 -42.067 235.920 1.00 56.69 415 SER A CA 1
ATOM 3446 C C . SER A 1 415 ? -82.473 -42.471 234.699 1.00 56.69 415 SER A C 1
ATOM 3448 O O . SER A 1 415 ? -81.933 -43.020 233.739 1.00 56.69 415 SER A O 1
ATOM 3450 N N . GLU A 1 416 ? -83.758 -42.101 234.672 1.00 58.06 416 GLU A N 1
ATOM 3451 C CA . GLU A 1 416 ? -84.661 -42.355 233.540 1.00 58.06 416 GLU A CA 1
ATOM 3452 C C . GLU A 1 416 ? -84.248 -41.557 232.289 1.00 58.06 416 GLU A C 1
ATOM 3454 O O . GLU A 1 416 ? -84.323 -42.056 231.164 1.00 58.06 416 GLU A O 1
ATOM 3459 N N . GLN A 1 417 ? -83.715 -40.344 232.470 1.00 57.06 417 GLN A N 1
ATOM 3460 C CA . GLN A 1 417 ? -83.149 -39.543 231.378 1.00 57.06 417 GLN A CA 1
ATOM 3461 C C . GLN A 1 417 ? -81.820 -40.109 230.844 1.00 57.06 417 GLN A C 1
ATOM 3463 O O . GLN A 1 417 ? -81.557 -40.010 229.644 1.00 57.06 417 GLN A O 1
ATOM 3468 N N . MET A 1 418 ? -81.013 -40.775 231.680 1.00 58.88 418 MET A N 1
ATOM 3469 C CA . MET A 1 418 ? -79.825 -41.504 231.210 1.00 58.88 418 MET A CA 1
ATOM 3470 C C . MET A 1 418 ? -80.173 -42.787 230.440 1.00 58.88 418 MET A C 1
ATOM 3472 O O . MET A 1 418 ? -79.462 -43.139 229.495 1.00 58.88 418 MET A O 1
ATOM 3476 N N . GLU A 1 419 ? -81.255 -43.486 230.793 1.00 57.22 419 GLU A N 1
ATOM 3477 C CA . GLU A 1 419 ? -81.715 -44.647 230.017 1.00 57.22 419 GLU A CA 1
ATOM 3478 C C . GLU A 1 419 ? -82.307 -44.249 228.660 1.00 57.22 419 GLU A C 1
ATOM 3480 O O . GLU A 1 419 ? -82.021 -44.901 227.652 1.00 57.22 419 GLU A O 1
ATOM 3485 N N . ALA A 1 420 ? -83.023 -43.123 228.584 1.00 54.97 420 ALA A N 1
ATOM 3486 C CA . ALA A 1 420 ? -83.527 -42.584 227.319 1.00 54.97 420 ALA A CA 1
ATOM 3487 C C . ALA A 1 420 ? -82.404 -42.204 226.329 1.00 54.97 420 ALA A C 1
ATOM 3489 O O . ALA A 1 420 ? -82.586 -42.299 225.113 1.00 54.97 420 ALA A O 1
ATOM 3490 N N . LEU A 1 421 ? -81.224 -41.830 226.834 1.00 53.97 421 LEU A N 1
ATOM 3491 C CA . LEU A 1 421 ? -80.037 -41.555 226.018 1.00 53.97 421 LEU A CA 1
ATOM 3492 C C . LEU A 1 421 ? -79.321 -42.832 225.540 1.00 53.97 421 LEU A C 1
ATOM 3494 O O . LEU A 1 421 ? -78.693 -42.816 224.483 1.00 53.97 421 LEU A O 1
ATOM 3498 N N . LYS A 1 422 ? -79.452 -43.965 226.246 1.00 55.59 422 LYS A N 1
ATOM 3499 C CA . LYS A 1 422 ? -78.884 -45.262 225.818 1.00 55.59 422 LYS A CA 1
ATOM 3500 C C . LYS A 1 422 ? -79.679 -45.946 224.702 1.00 55.59 422 LYS A C 1
ATOM 3502 O O . LYS A 1 422 ? -79.106 -46.750 223.971 1.00 55.59 422 LYS A O 1
ATOM 3507 N N . ALA A 1 423 ? -80.960 -45.616 224.542 1.00 48.66 423 ALA A N 1
ATOM 3508 C CA . ALA A 1 423 ? -81.829 -46.181 223.506 1.00 48.66 423 ALA A CA 1
ATOM 3509 C C . ALA A 1 423 ? -81.675 -45.522 222.116 1.00 48.66 423 ALA A C 1
ATOM 3511 O O . ALA A 1 423 ? -82.273 -45.990 221.152 1.00 48.66 423 ALA A O 1
ATOM 3512 N N . LYS A 1 424 ? -80.880 -44.450 221.999 1.00 48.72 424 LYS A N 1
ATOM 3513 C CA . LYS A 1 424 ? -80.669 -43.675 220.759 1.00 48.72 424 LYS A CA 1
ATOM 3514 C C . LYS A 1 424 ? -79.307 -43.923 220.088 1.00 48.72 424 LYS A C 1
ATOM 3516 O O . LYS A 1 424 ? -78.792 -43.040 219.406 1.00 48.72 424 LYS A O 1
ATOM 3521 N N . ARG A 1 425 ? -78.710 -45.094 220.314 1.00 41.91 425 ARG A N 1
ATOM 3522 C CA . ARG A 1 425 ? -77.420 -45.478 219.729 1.00 41.91 425 ARG A CA 1
ATOM 3523 C C . ARG A 1 425 ? -77.533 -45.937 218.282 1.00 41.91 425 ARG A C 1
ATOM 3525 O O . ARG A 1 425 ? -78.524 -46.637 217.979 1.00 41.91 425 ARG A O 1
#

pLDDT: mean 75.76, std 17.88, range [29.66, 97.06]

Foldseek 3Di:
DVVVVQVVVCVVVLDHPVLCCQPPDDDPPPVCPLVPDDPVVVVVSVCSVVVVVVVVVVVVVVVVVVVVVVVVVVVVVVVVVVVVVVVVCPVVVVVVVVVVVVVVVVVVVVVVVVVVVVVVVVVVVVVVVVVVVVVVVVVVVVVVVVVVVVVVVVVVVVVVVVVVVVVVVVVCVVVVVVVVVVVVVVVVVVVVVVVVVVVVVVVVVVVVVVVVVVVVVVVVVVVVVVVVVVVVVVVVVVVVVVVVVVVCVVVVVVVVVVVVVVVVVVVVVVVVVVVVVVVVVVVVVVVVVVVVVVVVVVVVVVVVVVVVVVVVVVVVCVVVVVVVVVVVVVVVVVVVVVVVVVVVVVVVVVVVVVVVVVLVVVVVVLVVQLVVLVVVVVQLPPDDPQDHDPDPDHDDPVVSVVVVVVSVVSVVVSVVVVVVSVVPD

Sequence (425 aa):
SQSETQRKIVDILKMDYETFIASAFILQGRADEFTRKAPGERKEVLSEILGLEHYQQLAELAREHQRQCAESVRALEREVAQIDEEIGHRSEYEGRERVLKSQYDELQRRLDTMAESVEKLRERIAQLQQARQRVAELNEQITAVQRELDALRRQASQDERRVEQLQKLLAKRLDIERNYREYQTALALNAELTEKLQTLNQLQGQRQRLERAIEHARNQLERQLARLHEQRKALEQVVEEAQKVLAQRESIERGYRELESLRLEEERWEEKRKRWDELREREQQLERELQRERSSLEAQLQALCHRARELKVRASQEKRWQEACAKLTSELARLQALERERDELQQSIVQCERALAELAKEHATLQNTVEDANAKLKLLAEAKEPQCPLCESPLDDDHKRLLSNKLMHQLQSASEQMEALKAKR

Radius of gyration: 162.11 Å; chains: 1; bounding box: 261×77×421 Å

Secondary structure (DSSP, 8-state):
-HHHHHHHHHHHHSS-HHHHHHHT---TT-S-HHHHS-HHHHHHHHHHHTTTHHHHHHHHHHHHHHHHHHHHHHHHHHHHHHHHHHHHHHHHHHHHHHHHHHHHHHHHHHHHHHHHHHHHHHHHHHHHHHHHHHHHHHHHHHHHHHHHHHHHHHHHHHHHHHHHHHHHHHHTHHHHHHHHHHHHHHHHHHHHHHHHHHHHHHHHHHHHHHHHHHHHHHHHHHHHHHHHHHHHHHHHHHHHHHHHHHHTHHHHHHHHHHHHHHHHHHHHHHHHHHHHHHHHHHHHHHHHHHHHHHHHHHHHHHHHHHHHHHHHHHHHTHHHHHHHHHHHHHHHHHHHHHHHHHHHHHHHHHHHHHHHHHHHHHHHHHHHHHHHHHHHHHHHHS--SSS-SSS-----HHHHHHHHHHHHHHHHHHHHHHHHHHTT-